Protein AF-A0A930KUZ9-F1 (afdb_monomer_lite)

InterPro domains:
  IPR027417 P-loop containing nucleoside triphosphate hydrolase [G3DSA:3.40.50.300] (178-433)
  IPR027417 P-loop containing nucleoside triphosphate hydrolase [SSF52540] (17-422)
  IPR041685 Endonuclease GajA/Old nuclease/RecF-like, AAA domain [PF13175] (5-412)
  IPR051396 Bacterial Antiviral Defense Nuclease [PTHR43581] (5-428)

Radius of gyration: 36.04 Å; chains: 1; bounding box: 81×82×112 Å

Sequence (713 aa):
MKYFIENMGPIRYAEYSLESFNVVCGMNNTGKTYITYSLFGFLSGWEGIFESILHHPAVEKTPLNLDELMKMENPKIDLNLYYGDLSKPSILQDVLNILCDVYSKNLGAIFAAEESKFANGSLSIQMDEMDVKKIYDSEWSFTVNIPASLDGKNGAAQYLPIFVEKKENDFCVYFKFVDIASAGLSILSNYEEKLIGIFNKGTSYMIVRHILQALFPRPYISSAERTGVVTFREDLAFARQKFVTSIVSKAKNRGDSRNRVLFDSLFKDDESVDPKYDFEYPSAVQANIDFMTKIETVVKKNSYIKQEYENILEYFLKISEGEYKYSGSSVGYFLAKGRSKRFGLDEVSSSVRALADLWFYLRYYAQKGDLLIIDEPELNLHPKNQRFMARLLAMISRAGINILITTHSEYILRELNYLIRLYSVWDKVERDNSLVAEYDESMLVDYQEVNVCVTGRDSVLVPGNKKKTRANTLSKVEIDEYGIKLDSFNDVIDEMNRLEDYIYWGGGMIKLFENLFDSKVVNFLSDPRDGFVLGEPKREDHSGYTLRIIGIPKGAYLVDVDNNFDVTSIFGSCHSQAKRPDYIIVDPSKSVVCVIELKGGSRKRRDIVSQLKGGEAFLKYCDAVIKIFSSNGNEKSCPCPCKWCQYSSTENSEYKVRYVYITGLSNDAPKPSKEKYRAAGSPKRKISPPAVNSKVENTPDRFAKFGLEHMFF

Foldseek 3Di:
DWKWKDLQQQAHIAIDDFFLEEEEEADPRLCLCSVQLLLQLLLQQLVLLLVVCLPPVLLLDFPDQVLVQVVDPWRKDFLCQACPDLVDDGSLQVSQASSFVVSLQCVCVQALHDSVSSVVITMGDGDDPVLVLLLQQDWDKDWDWAFQDPDPPDDDTDTFIWIWIDDGRGRMITIDTPCPPVCPSVRVVPDDPVVSSVSSSVVSSVVSVRSVPSRRFAEDELEPCQLVLLVCLVVLLVVVVVVQVVVVVVVVPDDDDDPQVSVQSRNDPDPDGRPPDDDSHRPRVSRSSVLSNCLVVQQPAWEVCVVPPVVLLVLLCVLLQWDWDDDPRAIWTAHPPDDNDTDGSNRDASSNSSCRSVSSCSTGNDYARHEYEYEANCVRGDLVSLLSVLLSSLLVSLSRYRYYYYHNDPSSQVSLQVLLLCQLCVVVDDCPDPVCVPDDPSSHDHQVSYWYWYFDFDFADRPPDPGTDGRGYIHTFDADNNGTDDPVSVPVVVVVLVVVLCVVVVCPVVVVCCVVFPPVFKDFAQDLAQADWDKDDCDPPAHIFIDGDHNDDHGKIKGQCVVGPQCCVPPVDDDLLRQAARMWIDDSSQLAIEGEHEDQADDDLVNQLSRLNNVVVVVVVSVVVLVVQLVVLDDDPDPDPDPSNVPDPDDPSDGQYAYEYEYNRGPPDDDDPDDDDDQLDDDPDPDDDDPDDDDPRHHSSRHHYHYPVNDDD

Organism: NCBI:txid43675

pLDDT: mean 76.23, std 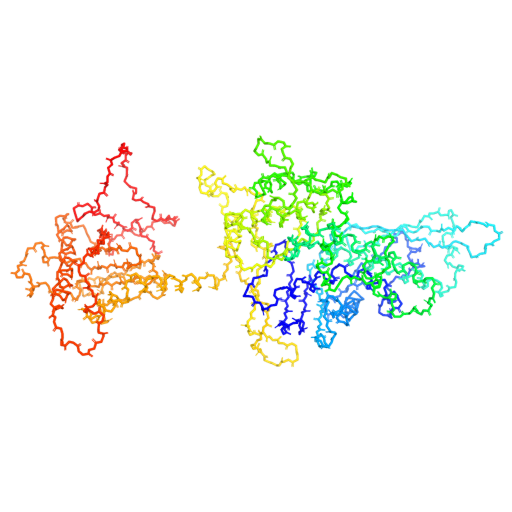19.76, range [25.48, 98.62]

Structure (mmCIF, N/CA/C/O backbone):
data_AF-A0A930KUZ9-F1
#
_entry.id   AF-A0A930KUZ9-F1
#
loop_
_atom_site.group_PDB
_atom_site.id
_atom_site.type_symbol
_atom_site.label_atom_id
_atom_site.label_alt_id
_atom_site.label_comp_id
_atom_site.label_asym_id
_atom_site.label_entity_id
_atom_site.label_seq_id
_atom_site.pdbx_PDB_ins_code
_atom_site.Cartn_x
_atom_site.Cartn_y
_atom_site.Cartn_z
_atom_site.occupancy
_atom_site.B_iso_or_equiv
_atom_site.auth_seq_id
_atom_site.auth_comp_id
_atom_site.auth_asym_id
_atom_site.auth_atom_id
_atom_site.pdbx_PDB_model_num
ATOM 1 N N . MET A 1 1 ? 0.296 -8.131 -10.896 1.00 90.06 1 MET A N 1
ATOM 2 C CA . MET A 1 1 ? 1.759 -8.280 -10.777 1.00 90.06 1 MET A CA 1
ATOM 3 C C . MET A 1 1 ? 2.075 -9.083 -9.547 1.00 90.06 1 MET A C 1
ATOM 5 O O . MET A 1 1 ? 1.521 -8.825 -8.476 1.00 90.06 1 MET A O 1
ATOM 9 N N . LYS A 1 2 ? 3.031 -9.996 -9.693 1.00 93.00 2 LYS A N 1
ATOM 10 C CA . LYS A 1 2 ? 3.639 -10.736 -8.593 1.00 93.00 2 LYS A CA 1
ATOM 11 C C . LYS A 1 2 ? 5.025 -10.189 -8.296 1.00 93.00 2 LYS A C 1
ATOM 13 O O . LYS A 1 2 ? 5.860 -10.093 -9.192 1.00 93.00 2 LYS A O 1
ATOM 18 N N . TYR A 1 3 ? 5.256 -9.860 -7.035 1.00 95.12 3 TYR A N 1
ATOM 19 C CA . TYR A 1 3 ? 6.535 -9.418 -6.502 1.00 95.12 3 TYR A CA 1
ATOM 20 C C . TYR A 1 3 ? 7.201 -10.582 -5.780 1.00 95.12 3 TYR A C 1
ATOM 22 O O . TYR A 1 3 ? 6.574 -11.266 -4.966 1.00 95.12 3 TYR A O 1
ATOM 30 N N . PHE A 1 4 ? 8.485 -10.773 -6.052 1.00 95.50 4 PHE A N 1
ATOM 31 C CA . PHE A 1 4 ? 9.313 -11.771 -5.399 1.00 95.50 4 PHE A CA 1
ATOM 32 C C . PHE A 1 4 ? 10.494 -11.085 -4.738 1.00 95.50 4 PHE A C 1
ATOM 34 O O . PHE A 1 4 ? 11.211 -10.311 -5.370 1.00 95.50 4 PHE A O 1
ATOM 41 N N . ILE A 1 5 ? 10.700 -11.386 -3.464 1.00 94.88 5 ILE A N 1
ATOM 42 C CA . ILE A 1 5 ? 11.810 -10.856 -2.681 1.00 94.88 5 ILE A CA 1
ATOM 43 C C . ILE A 1 5 ? 12.655 -12.022 -2.190 1.00 94.88 5 ILE A C 1
ATOM 45 O O . ILE A 1 5 ? 12.121 -12.956 -1.596 1.00 94.88 5 ILE A O 1
ATOM 49 N N . GLU A 1 6 ? 13.969 -11.942 -2.373 1.00 94.69 6 GLU A N 1
ATOM 50 C CA . GLU A 1 6 ? 14.945 -12.901 -1.852 1.00 94.69 6 GLU A CA 1
ATOM 51 C C . GLU A 1 6 ? 15.979 -12.207 -0.965 1.00 94.69 6 GLU A C 1
ATOM 53 O O . GLU A 1 6 ? 16.475 -11.135 -1.302 1.00 94.69 6 GLU A O 1
ATOM 58 N N . ASN A 1 7 ? 16.330 -12.844 0.158 1.00 92.88 7 ASN A N 1
ATOM 59 C CA . ASN A 1 7 ? 17.391 -12.422 1.090 1.00 92.88 7 ASN A CA 1
ATOM 60 C C . ASN A 1 7 ? 17.365 -10.930 1.467 1.00 92.88 7 ASN A C 1
ATOM 62 O O . ASN A 1 7 ? 18.402 -10.265 1.488 1.00 92.88 7 ASN A O 1
ATOM 66 N N . MET A 1 8 ? 16.184 -10.404 1.776 1.00 90.69 8 MET A N 1
ATOM 67 C CA . MET A 1 8 ? 15.996 -8.997 2.100 1.00 90.69 8 MET A CA 1
ATOM 68 C C . MET A 1 8 ? 15.808 -8.824 3.603 1.00 90.69 8 MET A C 1
ATOM 70 O O . MET A 1 8 ? 14.734 -9.066 4.164 1.00 90.69 8 MET A O 1
ATOM 74 N N . GLY A 1 9 ? 16.901 -8.462 4.276 1.00 88.62 9 GLY A N 1
ATOM 75 C CA . GLY A 1 9 ? 16.948 -8.424 5.733 1.00 88.62 9 GLY A CA 1
ATOM 76 C C . GLY A 1 9 ? 16.601 -9.796 6.332 1.00 88.62 9 GLY A C 1
ATOM 77 O O . GLY A 1 9 ? 17.247 -10.789 5.993 1.00 88.62 9 GLY A O 1
ATOM 78 N N . PRO A 1 10 ? 15.597 -9.895 7.224 1.00 90.81 10 PRO A N 1
ATOM 79 C CA . PRO A 1 10 ? 15.203 -11.165 7.820 1.00 90.81 10 PRO A CA 1
ATOM 80 C C . PRO A 1 10 ? 14.372 -12.048 6.880 1.00 90.81 10 PRO A C 1
ATOM 82 O O . PRO A 1 10 ? 14.164 -13.206 7.229 1.00 90.81 10 PRO A O 1
ATOM 85 N N . ILE A 1 11 ? 13.880 -11.547 5.739 1.00 93.56 11 ILE A N 1
ATOM 86 C CA . ILE A 1 11 ? 13.070 -12.323 4.790 1.00 93.56 11 ILE A CA 1
ATOM 87 C C . ILE A 1 11 ? 13.990 -13.151 3.896 1.00 93.56 11 ILE A C 1
ATOM 89 O O . ILE A 1 11 ? 14.807 -12.614 3.150 1.00 93.56 11 ILE A O 1
ATOM 93 N N . ARG A 1 12 ? 13.844 -14.479 3.944 1.00 93.81 12 ARG A N 1
ATOM 94 C CA . ARG A 1 12 ? 14.609 -15.382 3.074 1.00 93.81 12 ARG A CA 1
ATOM 95 C C . ARG A 1 12 ? 14.043 -15.399 1.660 1.00 93.81 12 ARG A C 1
ATOM 97 O O . ARG A 1 12 ? 14.809 -15.332 0.707 1.00 93.81 12 ARG A O 1
ATOM 104 N N . TYR A 1 13 ? 12.728 -15.533 1.554 1.00 94.62 13 TYR A N 1
ATOM 105 C CA . TYR A 1 13 ? 11.989 -15.511 0.300 1.00 94.62 13 TYR A CA 1
ATOM 106 C C . TYR A 1 13 ? 10.543 -15.107 0.577 1.00 94.62 13 TYR A C 1
ATOM 108 O O . TYR A 1 13 ? 10.000 -15.524 1.601 1.00 94.62 13 TYR A O 1
ATOM 116 N N . ALA A 1 14 ? 9.921 -14.332 -0.301 1.00 94.31 14 ALA A N 1
ATOM 117 C CA . ALA A 1 14 ? 8.503 -13.993 -0.247 1.00 94.31 14 ALA A CA 1
ATOM 118 C C . ALA A 1 14 ? 7.954 -13.811 -1.666 1.00 94.31 14 ALA A C 1
ATOM 120 O O . ALA A 1 14 ? 8.616 -13.192 -2.494 1.00 94.31 14 ALA A O 1
ATOM 121 N N . GLU A 1 15 ? 6.744 -14.314 -1.911 1.00 93.56 15 GLU A N 1
ATOM 122 C CA . GLU A 1 15 ? 5.933 -14.033 -3.102 1.00 93.56 15 GLU A CA 1
ATOM 123 C C . GLU A 1 15 ? 4.665 -13.316 -2.640 1.00 93.56 15 GLU A C 1
ATOM 125 O O . GLU A 1 15 ? 3.993 -13.790 -1.720 1.00 93.56 15 GLU A O 1
ATOM 130 N N . TYR A 1 16 ? 4.329 -12.184 -3.256 1.00 91.69 16 TYR A N 1
ATOM 131 C CA . TYR A 1 16 ? 3.091 -11.472 -2.951 1.00 91.69 16 TYR A CA 1
ATOM 132 C C . TYR A 1 16 ? 2.597 -10.614 -4.118 1.00 91.69 16 TYR A C 1
ATOM 134 O O . TYR A 1 16 ? 3.354 -10.228 -5.004 1.00 91.69 16 TYR A O 1
ATOM 142 N N . SER A 1 17 ? 1.303 -10.310 -4.099 1.00 91.94 17 SER A N 1
ATOM 143 C CA . SER A 1 17 ? 0.628 -9.362 -4.987 1.00 91.94 17 SER A CA 1
ATOM 144 C C . SER A 1 17 ? -0.043 -8.268 -4.154 1.00 91.94 17 SER A C 1
ATOM 146 O O . SER A 1 17 ? -0.168 -8.396 -2.931 1.00 91.94 17 SER A O 1
ATOM 148 N N . LEU A 1 18 ? -0.456 -7.188 -4.814 1.00 92.44 18 LEU A N 1
ATOM 149 C CA . LEU A 1 18 ? -1.217 -6.109 -4.190 1.00 92.44 18 LEU A CA 1
ATOM 150 C C . LEU A 1 18 ? -2.665 -6.139 -4.679 1.00 92.44 18 LEU A C 1
ATOM 152 O O . LEU A 1 18 ? -2.894 -6.160 -5.886 1.00 92.44 18 LEU A O 1
ATOM 156 N N . GLU A 1 19 ? -3.598 -6.077 -3.736 1.00 94.06 19 GLU A N 1
ATOM 157 C CA . GLU A 1 19 ? -5.018 -5.778 -3.953 1.00 94.06 19 GLU A CA 1
ATOM 158 C C . GLU A 1 19 ? -5.302 -4.303 -3.597 1.00 94.06 19 GLU A C 1
ATOM 160 O O . GLU A 1 19 ? -4.370 -3.522 -3.379 1.00 94.06 19 GLU A O 1
ATOM 165 N N . SER A 1 20 ? -6.567 -3.887 -3.511 1.00 95.38 20 SER A N 1
ATOM 166 C CA . SER A 1 20 ? -6.917 -2.508 -3.134 1.00 95.38 20 SER A CA 1
ATOM 167 C C . SER A 1 20 ? -6.642 -2.191 -1.662 1.00 95.38 20 SER A C 1
ATOM 169 O O . SER A 1 20 ? -6.325 -1.045 -1.334 1.00 95.38 20 SER A O 1
ATOM 171 N N . PHE A 1 21 ? -6.705 -3.183 -0.768 1.00 97.94 21 PHE A N 1
ATOM 172 C CA . PHE A 1 21 ? -6.350 -3.030 0.643 1.00 97.94 21 PHE A CA 1
ATOM 173 C C . PHE A 1 21 ? -5.399 -4.141 1.097 1.00 97.94 21 PHE A C 1
ATOM 175 O O . PHE A 1 21 ? -5.794 -5.286 1.289 1.00 97.94 21 PHE A O 1
ATOM 182 N N . ASN A 1 22 ? -4.140 -3.795 1.352 1.00 97.81 22 ASN A N 1
ATOM 183 C CA . ASN A 1 22 ? -3.093 -4.738 1.735 1.00 97.81 22 ASN A CA 1
ATOM 184 C C . ASN A 1 22 ? -2.641 -4.517 3.176 1.00 97.81 22 ASN A C 1
ATOM 186 O O . ASN A 1 22 ? -2.353 -3.391 3.590 1.00 97.81 22 ASN A O 1
ATOM 190 N N . VAL A 1 23 ? -2.510 -5.605 3.929 1.00 96.94 23 VAL A N 1
ATOM 191 C CA . VAL A 1 23 ? -2.030 -5.595 5.309 1.00 96.94 23 VAL A CA 1
ATOM 192 C C . VAL A 1 23 ? -0.893 -6.587 5.474 1.00 96.94 23 VAL A C 1
ATOM 194 O O . VAL A 1 23 ? -1.058 -7.779 5.234 1.00 96.94 23 VAL A O 1
ATOM 197 N N . VAL A 1 24 ? 0.251 -6.104 5.948 1.00 95.44 24 VAL A N 1
ATOM 198 C CA . VAL A 1 24 ? 1.386 -6.929 6.362 1.00 95.44 24 VAL A CA 1
ATOM 199 C C . VAL A 1 24 ? 1.477 -6.888 7.885 1.00 95.44 24 VAL A C 1
ATOM 201 O O . VAL A 1 24 ? 1.909 -5.897 8.473 1.00 95.44 24 VAL A O 1
ATOM 204 N N . CYS A 1 25 ? 1.065 -7.961 8.550 1.00 91.69 25 CYS A N 1
ATOM 205 C CA . CYS A 1 25 ? 1.123 -8.076 10.003 1.00 91.69 25 CYS A CA 1
ATOM 206 C C . CYS A 1 25 ? 2.159 -9.105 10.463 1.00 91.69 25 CYS A C 1
ATOM 208 O O . CYS A 1 25 ? 2.769 -9.805 9.663 1.00 91.69 25 CYS A O 1
ATOM 210 N N . GLY A 1 26 ? 2.428 -9.157 11.765 1.00 83.75 26 GLY A N 1
ATOM 211 C CA . GLY A 1 26 ? 3.391 -10.092 12.348 1.00 83.75 26 GLY A CA 1
ATOM 212 C C . GLY A 1 26 ? 4.232 -9.461 13.449 1.00 83.75 26 GLY A C 1
ATOM 213 O O . GLY A 1 26 ? 4.170 -8.255 13.700 1.00 83.75 26 GLY A O 1
ATOM 214 N N . MET A 1 27 ? 5.049 -10.279 14.112 1.00 80.88 27 MET A N 1
ATOM 215 C CA . MET A 1 27 ? 5.882 -9.832 15.233 1.00 80.88 27 MET A CA 1
ATOM 216 C C . MET A 1 27 ? 6.939 -8.806 14.801 1.00 80.88 27 MET A C 1
ATOM 218 O O . MET A 1 27 ? 7.262 -8.650 13.617 1.00 80.88 27 MET A O 1
ATOM 222 N N . ASN A 1 28 ? 7.516 -8.100 15.768 1.00 82.00 28 ASN A N 1
ATOM 223 C CA . ASN A 1 28 ? 8.636 -7.198 15.511 1.00 82.00 28 ASN A CA 1
ATOM 224 C C . ASN A 1 28 ? 9.851 -7.969 14.984 1.00 82.00 28 ASN A C 1
ATOM 226 O O . ASN A 1 28 ? 10.043 -9.143 15.300 1.00 82.00 28 ASN A O 1
ATOM 230 N N . ASN A 1 29 ? 10.666 -7.299 14.166 1.00 83.88 29 ASN A N 1
ATOM 231 C CA . ASN A 1 29 ? 11.898 -7.856 13.597 1.00 83.88 29 ASN A CA 1
ATOM 232 C C . ASN A 1 29 ? 11.708 -9.079 12.663 1.00 83.88 29 ASN A C 1
ATOM 234 O O . ASN A 1 29 ? 12.628 -9.867 12.459 1.00 83.88 29 ASN A O 1
ATOM 238 N N . THR A 1 30 ? 10.517 -9.250 12.078 1.00 88.19 30 THR A N 1
ATOM 239 C CA . THR A 1 30 ? 10.216 -10.351 11.139 1.00 88.19 30 THR A CA 1
ATOM 240 C C . THR A 1 30 ? 10.301 -9.957 9.663 1.00 88.19 30 THR A C 1
ATOM 242 O O . THR A 1 30 ? 10.272 -10.841 8.815 1.00 88.19 30 THR A O 1
ATOM 245 N N . GLY A 1 31 ? 10.454 -8.663 9.346 1.00 89.38 31 GLY A N 1
ATOM 246 C CA . GLY A 1 31 ? 10.675 -8.181 7.974 1.00 89.38 31 GLY A CA 1
ATOM 247 C C . GLY A 1 31 ? 9.600 -7.274 7.380 1.00 89.38 31 GLY A C 1
ATOM 248 O O . GLY A 1 31 ? 9.732 -6.914 6.217 1.00 89.38 31 GLY A O 1
ATOM 249 N N . LYS A 1 32 ? 8.582 -6.860 8.151 1.00 91.06 32 LYS A N 1
ATOM 250 C CA . LYS A 1 32 ? 7.498 -5.970 7.683 1.00 91.06 32 LYS A CA 1
ATOM 251 C C . LYS A 1 32 ? 8.014 -4.718 6.955 1.00 91.06 32 LYS A C 1
ATOM 253 O O . LYS A 1 32 ? 7.679 -4.512 5.796 1.00 91.06 32 LYS A O 1
ATOM 258 N N . THR A 1 33 ? 8.909 -3.961 7.595 1.00 90.75 33 THR A N 1
ATOM 259 C CA . THR A 1 33 ? 9.525 -2.753 7.017 1.00 90.75 33 THR A CA 1
ATOM 260 C C . THR A 1 33 ? 10.367 -3.058 5.775 1.00 90.75 33 THR A C 1
ATOM 262 O O . THR A 1 33 ? 10.400 -2.262 4.847 1.00 90.75 33 THR A O 1
ATOM 265 N N . TYR A 1 34 ? 11.019 -4.226 5.700 1.00 92.75 34 TYR A N 1
ATOM 266 C CA . TYR A 1 34 ? 11.774 -4.615 4.502 1.00 92.75 34 TYR A CA 1
ATOM 267 C C . TYR A 1 34 ? 10.847 -4.857 3.308 1.00 92.75 34 TYR A C 1
ATOM 269 O O . TYR A 1 34 ? 11.172 -4.423 2.207 1.00 92.75 34 TYR A O 1
ATOM 277 N N . ILE A 1 35 ? 9.685 -5.487 3.516 1.00 92.69 35 ILE A N 1
ATOM 278 C CA . ILE A 1 35 ? 8.667 -5.664 2.467 1.00 92.69 35 ILE A CA 1
ATOM 279 C C . ILE A 1 35 ? 8.160 -4.304 1.967 1.00 92.69 35 ILE A C 1
ATOM 281 O O . ILE A 1 35 ? 8.119 -4.064 0.763 1.00 92.69 35 ILE A O 1
ATOM 285 N N . THR A 1 36 ? 7.798 -3.391 2.870 1.00 93.19 36 THR A N 1
ATOM 286 C CA . THR A 1 36 ? 7.214 -2.105 2.462 1.00 93.19 36 THR A CA 1
ATOM 287 C C . THR A 1 36 ? 8.230 -1.145 1.870 1.00 93.19 36 THR A C 1
ATOM 289 O O . THR A 1 36 ? 7.953 -0.554 0.830 1.00 93.19 36 THR A O 1
ATOM 292 N N . TYR A 1 37 ? 9.415 -1.004 2.469 1.00 92.69 37 TYR A N 1
ATOM 293 C CA . TYR A 1 37 ? 10.428 -0.061 1.983 1.00 92.69 37 TYR A CA 1
ATOM 294 C C . TYR A 1 37 ? 11.051 -0.528 0.668 1.00 92.69 37 TYR A C 1
ATOM 296 O O . TYR A 1 37 ? 11.387 0.307 -0.167 1.00 92.69 37 TYR A O 1
ATOM 304 N N . SER A 1 38 ? 11.165 -1.840 0.441 1.00 93.56 38 SER A N 1
ATOM 305 C CA . SER A 1 38 ? 11.653 -2.355 -0.842 1.00 93.56 38 SER A CA 1
ATOM 306 C C . SER A 1 38 ? 10.663 -2.141 -1.978 1.00 93.56 38 SER A C 1
ATOM 308 O O . SER A 1 38 ? 11.073 -1.741 -3.065 1.00 93.56 38 SER A O 1
ATOM 310 N N . LEU A 1 39 ? 9.370 -2.356 -1.736 1.00 95.25 39 LEU A N 1
ATOM 311 C CA . LEU A 1 39 ? 8.344 -2.057 -2.726 1.00 95.25 39 LEU A CA 1
ATOM 312 C C . LEU A 1 39 ? 8.256 -0.549 -2.980 1.00 95.25 39 LEU A C 1
ATOM 314 O O . LEU A 1 39 ? 8.237 -0.131 -4.135 1.00 95.25 39 LEU A O 1
ATOM 318 N N . PHE A 1 40 ? 8.243 0.257 -1.912 1.00 95.12 40 PHE A N 1
ATOM 319 C CA . PHE A 1 40 ? 8.247 1.713 -2.010 1.00 95.12 40 PHE A CA 1
ATOM 320 C C . PHE A 1 40 ? 9.430 2.200 -2.848 1.00 95.12 40 PHE A C 1
ATOM 322 O O . PHE A 1 40 ? 9.212 2.884 -3.839 1.00 95.12 40 PHE A O 1
ATOM 329 N N . GLY A 1 41 ? 10.654 1.796 -2.491 1.00 91.12 41 GLY A N 1
ATOM 330 C CA . GLY A 1 41 ? 11.877 2.236 -3.160 1.00 91.12 41 GLY A CA 1
ATOM 331 C C . GLY A 1 41 ? 11.889 1.902 -4.650 1.00 91.12 41 GLY A C 1
ATOM 332 O O . GLY A 1 41 ? 12.295 2.735 -5.461 1.00 91.12 41 GLY A O 1
ATOM 333 N N . PHE A 1 42 ? 11.386 0.722 -5.027 1.00 94.88 42 PHE A N 1
ATOM 334 C CA . PHE A 1 42 ? 11.249 0.342 -6.430 1.00 94.88 42 PHE A CA 1
ATOM 335 C C . PHE A 1 42 ? 10.224 1.230 -7.142 1.00 94.88 42 PHE A C 1
ATOM 337 O O . PHE A 1 42 ? 10.549 1.861 -8.145 1.00 94.88 42 PHE A O 1
ATOM 344 N N . LEU A 1 43 ? 9.005 1.334 -6.603 1.00 95.31 43 LEU A N 1
ATOM 345 C CA . LEU A 1 43 ? 7.924 2.109 -7.218 1.00 95.31 43 LEU A CA 1
ATOM 346 C C . LEU A 1 43 ? 8.226 3.614 -7.275 1.00 95.31 43 LEU A C 1
ATOM 348 O O . LEU A 1 43 ? 7.764 4.290 -8.186 1.00 95.31 43 LEU A O 1
ATOM 352 N N . SER A 1 44 ? 9.000 4.151 -6.331 1.00 89.50 44 SER A N 1
ATOM 353 C CA . SER A 1 44 ? 9.397 5.561 -6.339 1.00 89.50 44 SER A CA 1
ATOM 354 C C . SER A 1 44 ? 10.562 5.852 -7.285 1.00 89.50 44 SER A C 1
ATOM 356 O O . SER A 1 44 ? 10.735 7.000 -7.673 1.00 89.50 44 SER A O 1
ATOM 358 N N . GLY A 1 45 ? 11.379 4.843 -7.613 1.00 85.06 45 GLY A N 1
ATOM 359 C CA . GLY A 1 45 ? 12.639 5.024 -8.343 1.00 85.06 45 GLY A CA 1
ATOM 360 C C . GLY A 1 45 ? 12.674 4.436 -9.755 1.00 85.06 45 GLY A C 1
ATOM 361 O O . GLY A 1 45 ? 13.625 4.698 -10.493 1.00 85.06 45 GLY A O 1
ATOM 362 N N . TRP A 1 46 ? 11.680 3.632 -10.153 1.00 92.44 46 TRP A N 1
ATOM 363 C CA . TRP A 1 46 ? 11.736 2.877 -11.410 1.00 92.44 46 TRP A CA 1
ATOM 364 C C . TRP A 1 46 ? 11.867 3.772 -12.647 1.00 92.44 46 TRP A C 1
ATOM 366 O O . TRP A 1 46 ? 12.556 3.367 -13.579 1.00 92.44 46 TRP A O 1
ATOM 376 N N . GLU A 1 47 ? 11.266 4.970 -12.668 1.00 89.25 47 GLU A N 1
ATOM 377 C CA . GLU A 1 47 ? 11.348 5.875 -13.825 1.00 89.25 47 GLU A CA 1
ATOM 378 C C . GLU A 1 47 ? 12.786 6.327 -14.075 1.00 89.25 47 GLU A C 1
ATOM 380 O O . GLU A 1 47 ? 13.282 6.229 -15.196 1.00 89.25 47 GLU A O 1
ATOM 385 N N . GLY A 1 48 ? 13.506 6.718 -13.023 1.00 84.62 48 GLY A N 1
ATOM 386 C CA . GLY A 1 48 ? 14.909 7.087 -13.166 1.00 84.62 48 GLY A CA 1
ATOM 387 C C . GLY A 1 48 ? 15.797 5.897 -13.543 1.00 84.62 48 GLY A C 1
ATOM 388 O O . GLY A 1 48 ? 16.745 6.056 -14.317 1.00 84.62 48 GLY A O 1
ATOM 389 N N . ILE A 1 49 ? 15.476 4.679 -13.071 1.00 86.81 49 ILE A N 1
ATOM 390 C CA . ILE A 1 49 ? 16.167 3.464 -13.540 1.00 86.81 49 ILE A CA 1
ATOM 391 C C . ILE A 1 49 ? 15.886 3.278 -15.034 1.00 86.81 49 ILE A C 1
ATOM 393 O O . ILE A 1 49 ? 16.811 3.023 -15.806 1.00 86.81 49 ILE A O 1
ATOM 397 N N . PHE A 1 50 ? 14.630 3.437 -15.447 1.00 90.38 50 PHE A N 1
ATOM 398 C CA . PHE A 1 50 ? 14.173 3.267 -16.820 1.00 90.38 50 PHE A CA 1
ATOM 399 C C . PHE A 1 50 ? 14.848 4.256 -17.782 1.00 90.38 50 PHE A C 1
ATOM 401 O O . PHE A 1 50 ? 15.227 3.884 -18.892 1.00 90.38 50 PHE A O 1
ATOM 408 N N . GLU A 1 51 ? 15.075 5.498 -17.357 1.00 87.88 51 GLU A N 1
ATOM 409 C CA . GLU A 1 51 ? 15.853 6.496 -18.104 1.00 87.88 51 GLU A CA 1
ATOM 410 C C . GLU A 1 51 ? 17.329 6.106 -18.237 1.00 87.88 51 GLU A C 1
ATOM 412 O O . GLU A 1 51 ? 17.922 6.252 -19.309 1.00 87.88 51 GLU A O 1
ATOM 417 N N . SER A 1 52 ? 17.911 5.506 -17.197 1.00 83.00 52 SER A N 1
ATOM 418 C CA . SER A 1 52 ? 19.309 5.066 -17.219 1.00 83.00 52 SER A CA 1
ATOM 419 C C . SER A 1 52 ? 19.587 3.886 -18.168 1.00 83.00 52 SER A C 1
ATOM 421 O O . SER A 1 52 ? 20.728 3.693 -18.595 1.00 83.00 52 SER A O 1
ATOM 423 N N . ILE A 1 53 ? 18.557 3.110 -18.531 1.00 82.69 53 ILE A N 1
ATOM 424 C CA . ILE A 1 53 ? 18.676 1.904 -19.370 1.00 82.69 53 ILE A CA 1
ATOM 425 C C . ILE A 1 53 ? 18.222 2.110 -20.822 1.00 82.69 53 ILE A C 1
ATOM 427 O O . ILE A 1 53 ? 18.085 1.132 -21.556 1.00 82.69 53 ILE A O 1
ATOM 431 N N . LEU A 1 54 ? 18.039 3.357 -21.271 1.00 79.94 54 LEU A N 1
ATOM 432 C CA . LEU A 1 54 ? 17.573 3.696 -22.626 1.00 79.94 54 LEU A CA 1
ATOM 433 C C . LEU A 1 54 ? 18.352 2.984 -23.755 1.00 79.94 54 LEU A C 1
ATOM 435 O O . LEU A 1 54 ? 17.773 2.618 -24.774 1.00 79.94 54 LEU A O 1
ATOM 439 N N . HIS A 1 55 ? 19.658 2.763 -23.571 1.00 79.69 55 HIS A N 1
ATOM 440 C CA . HIS A 1 55 ? 20.544 2.111 -24.549 1.00 79.69 55 HIS A CA 1
ATOM 441 C C . HIS A 1 55 ? 20.804 0.624 -24.261 1.00 79.69 55 HIS A C 1
ATOM 443 O O . HIS A 1 55 ? 21.729 0.027 -24.814 1.00 79.69 55 HIS A O 1
ATOM 449 N N . HIS A 1 56 ? 20.040 0.007 -23.358 1.00 83.44 56 HIS A N 1
ATOM 450 C CA . HIS A 1 56 ? 20.214 -1.405 -23.045 1.00 83.44 56 HIS A CA 1
ATOM 451 C C . HIS A 1 56 ? 19.678 -2.281 -24.196 1.00 83.44 56 HIS A C 1
ATOM 453 O O . HIS A 1 56 ? 18.550 -2.059 -24.634 1.00 83.44 56 HIS A O 1
ATOM 459 N N . PRO A 1 57 ? 20.395 -3.330 -24.656 1.00 81.44 57 PRO A N 1
ATOM 460 C CA . PRO A 1 57 ? 19.998 -4.121 -25.831 1.00 81.44 57 PRO A CA 1
ATOM 461 C C . PRO A 1 57 ? 18.575 -4.689 -25.786 1.00 81.44 57 PRO A C 1
ATOM 463 O O . PRO A 1 57 ? 17.922 -4.819 -26.816 1.00 81.44 57 PRO A O 1
ATOM 466 N N . ALA A 1 58 ? 18.079 -5.030 -24.596 1.00 72.00 58 ALA A N 1
ATOM 467 C CA . ALA A 1 58 ? 16.709 -5.510 -24.426 1.00 72.00 58 ALA A CA 1
ATOM 468 C C . ALA A 1 58 ? 15.646 -4.407 -24.580 1.00 72.00 58 ALA A C 1
ATOM 470 O O . ALA A 1 58 ? 14.566 -4.689 -25.082 1.00 72.00 58 ALA A O 1
ATOM 471 N N . VAL A 1 59 ? 15.967 -3.167 -24.189 1.00 73.56 59 VAL A N 1
ATOM 472 C CA . VAL A 1 59 ? 15.118 -1.974 -24.368 1.00 73.56 59 VAL A CA 1
ATOM 473 C C . VAL A 1 59 ? 15.155 -1.514 -25.828 1.00 73.56 59 VAL A C 1
ATOM 475 O O . VAL A 1 59 ? 14.173 -1.000 -26.353 1.00 73.56 59 VAL A O 1
ATOM 478 N N . GLU A 1 60 ? 16.274 -1.754 -26.519 1.00 78.69 60 GLU A N 1
ATOM 479 C CA . GLU A 1 60 ? 16.407 -1.472 -27.948 1.00 78.69 60 GLU A CA 1
ATOM 480 C C . GLU A 1 60 ? 15.602 -2.422 -28.848 1.00 78.69 60 GLU A C 1
ATOM 482 O O . GLU A 1 60 ? 15.401 -2.103 -30.025 1.00 78.69 60 GLU A O 1
ATOM 487 N N . LYS A 1 61 ? 15.142 -3.574 -28.332 1.00 83.88 61 LYS A N 1
ATOM 488 C CA . LYS A 1 61 ? 14.204 -4.437 -29.059 1.00 83.88 61 LYS A CA 1
ATOM 489 C C . LYS A 1 61 ? 12.908 -3.660 -29.263 1.00 83.88 61 LYS A C 1
ATOM 491 O O . LYS A 1 61 ? 12.252 -3.259 -28.306 1.00 83.88 61 LYS A O 1
ATOM 496 N N . THR A 1 62 ? 12.525 -3.467 -30.516 1.00 86.25 62 THR A N 1
ATOM 497 C CA . THR A 1 62 ? 11.304 -2.746 -30.866 1.00 86.25 62 THR A CA 1
ATOM 498 C C . THR A 1 62 ? 10.514 -3.533 -31.908 1.00 86.25 62 THR A C 1
ATOM 500 O O . THR A 1 62 ? 11.095 -3.942 -32.914 1.00 86.25 62 THR A O 1
ATOM 503 N N . PRO A 1 63 ? 9.204 -3.758 -31.693 1.00 88.94 63 PRO A N 1
ATOM 504 C CA . PRO A 1 63 ? 8.322 -4.308 -32.715 1.00 88.94 63 PRO A CA 1
ATOM 505 C C . PRO A 1 63 ? 7.838 -3.226 -33.700 1.00 88.94 63 PRO A C 1
ATOM 507 O O . PRO A 1 63 ? 7.025 -3.508 -34.576 1.00 88.94 63 PRO A O 1
ATOM 510 N N . LEU A 1 64 ? 8.282 -1.977 -33.532 1.00 91.19 64 LEU A N 1
ATOM 511 C CA . LEU A 1 64 ? 7.742 -0.806 -34.207 1.00 91.19 64 LEU A CA 1
ATOM 512 C C . LEU A 1 64 ? 8.515 -0.486 -35.492 1.00 91.19 64 LEU A C 1
ATOM 514 O O . LEU A 1 64 ? 9.742 -0.374 -35.479 1.00 91.19 64 LEU A O 1
ATOM 518 N N . ASN A 1 65 ? 7.771 -0.274 -36.580 1.00 89.38 65 ASN A N 1
ATOM 519 C CA . ASN A 1 65 ? 8.285 0.182 -37.869 1.00 89.38 65 ASN A CA 1
ATOM 520 C C . ASN A 1 65 ? 7.468 1.390 -38.365 1.00 89.38 65 ASN A C 1
ATOM 522 O O . ASN A 1 65 ? 6.380 1.234 -38.922 1.00 89.38 65 ASN A O 1
ATOM 526 N N . LEU A 1 66 ? 7.981 2.604 -38.138 1.00 85.81 66 LEU A N 1
ATOM 527 C CA . LEU A 1 66 ? 7.312 3.853 -38.520 1.00 85.81 66 LEU A CA 1
ATOM 528 C C . LEU A 1 66 ? 7.085 3.968 -40.035 1.00 85.81 66 LEU A C 1
ATOM 530 O O . LEU A 1 66 ? 6.030 4.451 -40.442 1.00 85.81 66 LEU A O 1
ATOM 534 N N . ASP A 1 67 ? 8.012 3.482 -40.864 1.00 81.56 67 ASP A N 1
ATOM 535 C CA . ASP A 1 67 ? 7.885 3.549 -42.327 1.00 81.56 67 ASP A CA 1
ATOM 536 C C . ASP A 1 67 ? 6.720 2.704 -42.846 1.00 81.56 67 ASP A C 1
ATOM 538 O O . ASP A 1 67 ? 6.060 3.067 -43.824 1.00 81.56 67 ASP A O 1
ATOM 542 N N . GLU A 1 68 ? 6.475 1.554 -42.215 1.00 84.88 68 GLU A N 1
ATOM 543 C CA . GLU A 1 68 ? 5.316 0.714 -42.514 1.00 84.88 68 GLU A CA 1
ATOM 544 C C . GLU A 1 68 ? 4.030 1.345 -41.987 1.00 84.88 68 GLU A C 1
ATOM 546 O O . GLU A 1 68 ? 3.051 1.418 -42.727 1.00 84.88 68 GLU A O 1
ATOM 551 N N . LEU A 1 69 ? 4.041 1.866 -40.755 1.00 87.06 69 LEU A N 1
ATOM 552 C CA . LEU A 1 69 ? 2.879 2.522 -40.150 1.00 87.06 69 LEU A CA 1
ATOM 553 C C . LEU A 1 69 ? 2.389 3.712 -40.980 1.00 87.06 69 LEU A C 1
ATOM 555 O O . LEU A 1 69 ? 1.188 3.853 -41.180 1.00 87.06 69 LEU A O 1
ATOM 559 N N . MET A 1 70 ? 3.292 4.527 -41.529 1.00 79.62 70 MET A N 1
ATOM 560 C CA . MET A 1 70 ? 2.925 5.669 -42.378 1.00 79.62 70 MET A CA 1
ATOM 561 C C . MET A 1 70 ? 2.248 5.281 -43.696 1.00 79.62 70 MET A C 1
ATOM 563 O O . MET A 1 70 ? 1.580 6.114 -44.304 1.00 79.62 70 MET A O 1
ATOM 567 N N . LYS A 1 71 ? 2.427 4.039 -44.160 1.00 82.31 71 LYS A N 1
ATOM 568 C CA . LYS A 1 71 ? 1.795 3.522 -45.383 1.00 82.31 71 LYS A CA 1
ATOM 569 C C . LYS A 1 71 ? 0.415 2.917 -45.116 1.00 82.31 71 LYS A C 1
ATOM 571 O O . LYS A 1 71 ? -0.293 2.598 -46.070 1.00 82.31 71 LYS A O 1
ATOM 576 N N . MET A 1 72 ? 0.041 2.723 -43.851 1.00 84.88 72 MET A N 1
ATOM 577 C CA . MET A 1 72 ? -1.250 2.154 -43.472 1.00 84.88 72 MET A CA 1
ATOM 578 C C . MET A 1 72 ? -2.357 3.210 -43.539 1.00 84.88 72 MET A C 1
ATOM 580 O O . MET A 1 72 ? -2.156 4.360 -43.165 1.00 84.88 72 MET A O 1
ATOM 584 N N . GLU A 1 73 ? -3.558 2.800 -43.950 1.00 82.94 73 GLU A N 1
ATOM 585 C CA . GLU A 1 73 ? -4.743 3.673 -43.940 1.00 82.94 73 GLU A CA 1
ATOM 586 C C . GLU A 1 73 ? -5.187 4.028 -42.508 1.00 82.94 73 GLU A C 1
ATOM 588 O O . GLU A 1 73 ? -5.623 5.143 -42.241 1.00 82.94 73 GLU A O 1
ATOM 593 N N . ASN A 1 74 ? -5.025 3.091 -41.566 1.00 87.62 74 ASN A N 1
ATOM 594 C CA . ASN A 1 74 ? -5.281 3.289 -40.139 1.00 87.62 74 ASN A CA 1
ATOM 595 C C . ASN A 1 74 ? -4.054 2.837 -39.326 1.00 87.62 74 ASN A C 1
ATOM 597 O O . ASN A 1 74 ? -4.000 1.675 -38.909 1.00 87.62 74 ASN A O 1
ATOM 601 N N . PRO A 1 75 ? -3.047 3.711 -39.149 1.00 91.88 75 PRO A N 1
ATOM 602 C CA . PRO A 1 75 ? -1.791 3.349 -38.507 1.00 91.88 75 PRO A CA 1
ATOM 603 C C . PRO A 1 75 ? -1.987 2.977 -37.038 1.00 91.88 75 PRO A C 1
ATOM 605 O O . PRO A 1 75 ? -2.344 3.812 -36.202 1.00 91.88 75 PRO A O 1
ATOM 608 N N . LYS A 1 76 ? -1.734 1.711 -36.711 1.00 94.62 76 LYS A N 1
ATOM 609 C CA . LYS A 1 76 ? -1.826 1.202 -35.344 1.00 94.62 76 LYS A CA 1
ATOM 610 C C . LYS A 1 76 ? -0.919 0.001 -35.118 1.00 94.62 76 LYS A C 1
ATOM 612 O O . LYS A 1 76 ? -0.610 -0.726 -36.060 1.00 94.62 76 LYS A O 1
ATOM 617 N N . ILE A 1 77 ? -0.560 -0.235 -33.862 1.00 95.50 77 ILE A N 1
ATOM 618 C CA . ILE A 1 77 ? 0.105 -1.467 -33.421 1.00 95.50 77 ILE A CA 1
ATOM 619 C C . ILE A 1 77 ? -0.680 -2.113 -32.286 1.00 95.50 77 ILE A C 1
ATOM 621 O O . ILE A 1 77 ? -1.352 -1.421 -31.524 1.00 95.50 77 ILE A O 1
ATOM 625 N N . ASP A 1 78 ? -0.566 -3.431 -32.164 1.00 95.00 78 ASP A N 1
ATOM 626 C CA . ASP A 1 78 ? -1.121 -4.187 -31.043 1.00 95.00 78 ASP A CA 1
ATOM 627 C C . ASP A 1 78 ? -0.089 -4.273 -29.904 1.00 95.00 78 ASP A C 1
ATOM 629 O O . ASP A 1 78 ? 1.057 -4.679 -30.120 1.00 95.00 78 ASP A O 1
ATOM 633 N N . LEU A 1 79 ? -0.489 -3.910 -28.682 1.00 94.62 79 LEU A N 1
ATOM 634 C CA . LEU A 1 79 ? 0.347 -4.024 -27.487 1.00 94.62 79 LEU A CA 1
ATOM 635 C C . LEU A 1 79 ? 0.735 -5.469 -27.148 1.00 94.62 79 LEU A C 1
ATOM 637 O O . LEU A 1 79 ? 1.755 -5.662 -26.483 1.00 94.62 79 LEU A O 1
ATOM 641 N N . ASN A 1 80 ? 0.016 -6.478 -27.654 1.00 92.25 80 ASN A N 1
ATOM 642 C CA . ASN A 1 80 ? 0.413 -7.888 -27.567 1.00 92.25 80 ASN A CA 1
ATOM 643 C C . ASN A 1 80 ? 1.845 -8.130 -28.075 1.00 92.25 80 ASN A C 1
ATOM 645 O O . ASN A 1 80 ? 2.515 -9.052 -27.615 1.00 92.25 80 ASN A O 1
ATOM 649 N N . LEU A 1 81 ? 2.355 -7.290 -28.983 1.00 92.81 81 LEU A N 1
ATOM 650 C CA . LEU A 1 81 ? 3.734 -7.368 -29.476 1.00 92.81 81 LEU A CA 1
ATOM 651 C C . LEU A 1 81 ? 4.788 -7.059 -28.395 1.00 92.81 81 LEU A C 1
ATOM 653 O O . LEU A 1 81 ? 5.943 -7.459 -28.538 1.00 92.81 81 LEU A O 1
ATOM 657 N N . TYR A 1 82 ? 4.409 -6.360 -27.321 1.00 91.88 82 TYR A N 1
ATOM 658 C CA . TYR A 1 82 ? 5.301 -5.985 -26.221 1.00 91.88 82 TYR A CA 1
ATOM 659 C C . TYR A 1 82 ? 5.313 -7.009 -25.088 1.00 91.88 82 TYR A C 1
ATOM 661 O O . TYR A 1 82 ? 6.389 -7.369 -24.603 1.00 91.88 82 TYR A O 1
ATOM 669 N N . TYR A 1 83 ? 4.135 -7.465 -24.653 1.00 88.62 83 TYR A N 1
ATOM 670 C CA . TYR A 1 83 ? 4.007 -8.364 -23.501 1.00 88.62 83 TYR A CA 1
ATOM 671 C C . TYR A 1 83 ? 3.841 -9.840 -23.881 1.00 88.62 83 TYR A C 1
ATOM 673 O O . TYR A 1 83 ? 4.233 -10.699 -23.096 1.00 88.62 83 TYR A O 1
ATOM 681 N N . GLY A 1 84 ? 3.362 -10.137 -25.092 1.00 86.31 84 GLY A N 1
ATOM 682 C CA . GLY A 1 84 ? 3.268 -11.489 -25.637 1.00 86.31 84 GLY A CA 1
ATOM 683 C C . GLY A 1 84 ? 2.455 -12.470 -24.786 1.00 86.31 84 GLY A C 1
ATOM 684 O O . GLY A 1 84 ? 1.577 -12.106 -24.011 1.00 86.31 84 GLY A O 1
ATOM 685 N N . ASP A 1 85 ? 2.764 -13.753 -24.955 1.00 83.06 85 ASP A N 1
ATOM 686 C CA . ASP A 1 85 ? 2.283 -14.827 -24.086 1.00 83.06 85 ASP A CA 1
ATOM 687 C C . ASP A 1 85 ? 3.073 -14.788 -22.770 1.00 83.06 85 ASP A C 1
ATOM 689 O O . ASP A 1 85 ? 4.298 -14.904 -22.799 1.00 83.06 85 ASP A O 1
ATOM 693 N N . LEU A 1 86 ? 2.384 -14.661 -21.630 1.00 83.94 86 LEU A N 1
ATOM 694 C CA . LEU A 1 86 ? 3.004 -14.569 -20.298 1.00 83.94 86 LEU A CA 1
ATOM 695 C C . LEU A 1 86 ? 3.878 -15.787 -19.940 1.00 83.94 86 LEU A C 1
ATOM 697 O O . LEU A 1 86 ? 4.695 -15.715 -19.023 1.00 83.94 86 LEU A O 1
ATOM 701 N N . SER A 1 87 ? 3.729 -16.910 -20.653 1.00 79.44 87 SER A N 1
ATOM 702 C CA . SER A 1 87 ? 4.576 -18.099 -20.495 1.00 79.44 87 SER A CA 1
ATOM 703 C C . SER A 1 87 ? 5.902 -18.037 -21.267 1.00 79.44 87 SER A C 1
ATOM 705 O O . SER A 1 87 ? 6.749 -18.921 -21.110 1.00 79.44 87 SER A O 1
ATOM 707 N N . LYS A 1 88 ? 6.104 -17.016 -22.107 1.00 83.06 88 LYS A N 1
ATOM 708 C CA . LYS A 1 88 ? 7.274 -16.858 -22.979 1.00 83.06 88 LYS A CA 1
ATOM 709 C C . LYS A 1 88 ? 8.016 -15.553 -22.679 1.00 83.06 88 LYS A C 1
ATOM 711 O O . LYS A 1 88 ? 7.419 -14.601 -22.186 1.00 83.06 88 LYS A O 1
ATOM 716 N N . PRO A 1 89 ? 9.318 -15.472 -23.007 1.00 82.00 89 PRO A N 1
ATOM 717 C CA . PRO A 1 89 ? 10.052 -14.215 -22.933 1.00 82.00 89 PRO A CA 1
ATOM 718 C C . PRO A 1 89 ? 9.390 -13.139 -23.799 1.00 82.00 89 PRO A C 1
ATOM 720 O O . PRO A 1 89 ? 9.094 -13.377 -24.973 1.00 82.00 89 PRO A O 1
ATOM 723 N N . SER A 1 90 ? 9.197 -11.956 -23.225 1.00 90.31 90 SER A N 1
ATOM 724 C CA . SER A 1 90 ? 8.620 -10.792 -23.893 1.00 90.31 90 SER A CA 1
ATOM 725 C C . SER A 1 90 ? 9.474 -9.552 -23.652 1.00 90.31 90 SER A C 1
ATOM 727 O O . SER A 1 90 ? 10.286 -9.519 -22.727 1.00 90.31 90 SER A O 1
ATOM 729 N N . ILE A 1 91 ? 9.301 -8.523 -24.489 1.00 91.12 91 ILE A N 1
ATOM 730 C CA . ILE A 1 91 ? 10.045 -7.260 -24.357 1.00 91.12 91 ILE A CA 1
ATOM 731 C C . ILE A 1 91 ? 9.763 -6.648 -22.984 1.00 91.12 91 ILE A C 1
ATOM 733 O O . ILE A 1 91 ? 10.685 -6.220 -22.296 1.00 91.12 91 ILE A O 1
ATOM 737 N N . LEU A 1 92 ? 8.499 -6.657 -22.556 1.00 92.50 92 LEU A N 1
ATOM 738 C CA . LEU A 1 92 ? 8.104 -6.076 -21.280 1.00 92.50 92 LEU A CA 1
ATOM 739 C C . LEU A 1 92 ? 8.684 -6.845 -20.083 1.00 92.50 92 LEU A C 1
ATOM 741 O O . LEU A 1 92 ? 9.208 -6.217 -19.166 1.00 92.50 92 LEU A O 1
ATOM 745 N N . GLN A 1 93 ? 8.673 -8.182 -20.105 1.00 93.31 93 GLN A N 1
ATOM 746 C CA . GLN A 1 93 ? 9.276 -8.975 -19.028 1.00 93.31 93 GLN A CA 1
ATOM 747 C C . GLN A 1 93 ? 10.809 -8.838 -18.999 1.00 93.31 93 GLN A C 1
ATOM 749 O O . GLN A 1 93 ? 11.386 -8.751 -17.916 1.00 93.31 93 GLN A O 1
ATOM 754 N N . ASP A 1 94 ? 11.474 -8.751 -20.159 1.00 92.44 94 ASP A N 1
ATOM 755 C CA . ASP A 1 94 ? 12.913 -8.460 -20.242 1.00 92.44 94 ASP A CA 1
ATOM 756 C C . ASP A 1 94 ? 13.235 -7.098 -19.592 1.00 92.44 94 ASP A C 1
ATOM 758 O O . ASP A 1 94 ? 14.178 -6.990 -18.806 1.00 92.44 94 ASP A O 1
ATOM 762 N N . VAL A 1 95 ? 12.434 -6.064 -19.883 1.00 93.50 95 VAL A N 1
ATOM 763 C CA . VAL A 1 95 ? 12.575 -4.726 -19.283 1.00 93.50 95 VAL A CA 1
ATOM 764 C C . VAL A 1 95 ? 12.364 -4.771 -17.769 1.00 93.50 95 VAL A C 1
ATOM 766 O O . VAL A 1 95 ? 13.189 -4.230 -17.033 1.00 93.50 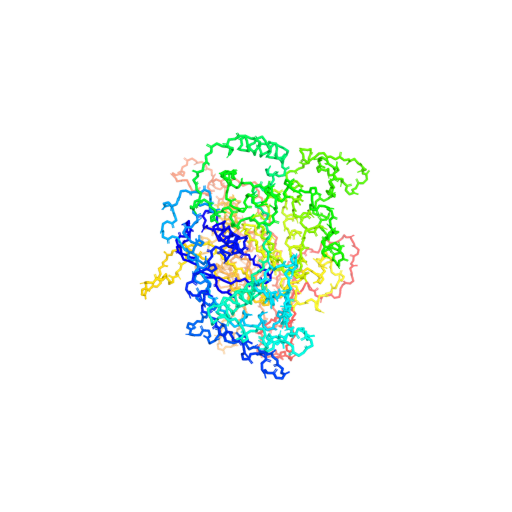95 VAL A O 1
ATOM 769 N N . LEU A 1 96 ? 11.313 -5.444 -17.288 1.00 94.88 96 LEU A N 1
ATOM 770 C CA . LEU A 1 96 ? 11.049 -5.611 -15.854 1.00 94.88 96 LEU A CA 1
ATOM 771 C C . LEU A 1 96 ? 12.218 -6.288 -15.132 1.00 94.88 96 LEU A C 1
ATOM 773 O O . LEU A 1 96 ? 12.627 -5.819 -14.070 1.00 94.88 96 LEU A O 1
ATOM 777 N N . ASN A 1 97 ? 12.795 -7.338 -15.724 1.00 94.88 97 ASN A N 1
ATOM 778 C CA . ASN A 1 97 ? 13.954 -8.033 -15.164 1.00 94.88 97 ASN A CA 1
ATOM 779 C C . ASN A 1 97 ? 15.160 -7.091 -15.025 1.00 94.88 97 ASN A C 1
ATOM 781 O O . ASN A 1 97 ? 15.811 -7.078 -13.987 1.00 94.88 97 ASN A O 1
ATOM 785 N N . ILE A 1 98 ? 15.424 -6.246 -16.026 1.00 93.88 98 ILE A N 1
ATOM 786 C CA . ILE A 1 98 ? 16.536 -5.282 -15.978 1.00 93.88 98 ILE A CA 1
ATOM 787 C C . ILE A 1 98 ? 16.297 -4.200 -14.926 1.00 93.88 98 ILE A C 1
ATOM 789 O O . ILE A 1 98 ? 17.218 -3.865 -14.182 1.00 93.88 98 ILE A O 1
ATOM 793 N N . LEU A 1 99 ? 15.075 -3.661 -14.843 1.00 94.19 99 LEU A N 1
ATOM 794 C CA . LEU A 1 99 ? 14.710 -2.691 -13.807 1.00 94.19 99 LEU A CA 1
ATOM 795 C C . LEU A 1 99 ? 14.959 -3.277 -12.412 1.00 94.19 99 LEU A C 1
ATOM 797 O O . LEU A 1 99 ? 15.597 -2.646 -11.571 1.00 94.19 99 LEU A O 1
ATOM 801 N N . CYS A 1 100 ? 14.509 -4.513 -12.204 1.00 95.62 100 CYS A N 1
ATOM 802 C CA . CYS A 1 100 ? 14.689 -5.270 -10.974 1.00 95.62 100 CYS A CA 1
ATOM 803 C C . CYS A 1 100 ? 16.165 -5.561 -10.661 1.00 95.62 100 CYS A C 1
ATOM 805 O O . CYS A 1 100 ? 16.589 -5.403 -9.516 1.00 95.62 100 CYS A O 1
ATOM 807 N N . ASP A 1 101 ? 16.972 -5.919 -11.661 1.00 93.19 101 ASP A N 1
ATOM 808 C CA . ASP A 1 101 ? 18.407 -6.180 -11.506 1.00 93.19 101 ASP A CA 1
ATOM 809 C C . ASP A 1 101 ? 19.184 -4.920 -11.118 1.00 93.19 101 ASP A C 1
ATOM 811 O O . ASP A 1 101 ? 20.054 -4.960 -10.243 1.00 93.19 101 ASP A O 1
ATOM 815 N N . VAL A 1 102 ? 18.895 -3.789 -11.773 1.00 88.44 102 VAL A N 1
ATOM 816 C CA . VAL A 1 102 ? 19.527 -2.507 -11.439 1.00 88.44 102 VAL A CA 1
ATOM 817 C C . VAL A 1 102 ? 19.090 -2.063 -10.048 1.00 88.44 102 VAL A C 1
ATOM 819 O O . VAL A 1 102 ? 19.937 -1.665 -9.254 1.00 88.44 102 VAL A O 1
ATOM 822 N N . TYR A 1 103 ? 17.807 -2.190 -9.713 1.00 90.56 103 TYR A N 1
ATOM 823 C CA . TYR A 1 103 ? 17.304 -1.880 -8.378 1.00 90.56 103 TYR A CA 1
ATOM 824 C C . TYR A 1 103 ? 17.973 -2.737 -7.290 1.00 90.56 103 TYR A C 1
ATOM 826 O O . TYR A 1 103 ? 18.495 -2.210 -6.309 1.00 90.56 103 TYR A O 1
ATOM 834 N N . SER A 1 104 ? 18.037 -4.055 -7.500 1.00 92.38 104 SER A N 1
ATOM 835 C CA . SER A 1 104 ? 18.581 -5.021 -6.536 1.00 92.38 104 SER A CA 1
ATOM 836 C C . SER A 1 104 ? 20.059 -4.778 -6.215 1.00 92.38 104 SER A C 1
ATOM 838 O O . SER A 1 104 ? 20.486 -4.956 -5.078 1.00 92.38 104 SER A O 1
ATOM 840 N N . LYS A 1 105 ? 20.845 -4.300 -7.189 1.00 87.00 105 LYS A N 1
ATOM 841 C CA . LYS A 1 105 ? 22.262 -3.935 -6.992 1.00 87.00 105 LYS A CA 1
ATOM 842 C C . LYS A 1 105 ? 22.476 -2.688 -6.130 1.00 87.00 105 LYS A C 1
ATOM 844 O O . LYS A 1 105 ? 23.610 -2.430 -5.748 1.00 87.00 105 LYS A O 1
ATOM 849 N N . ASN A 1 106 ? 21.419 -1.920 -5.874 1.00 83.81 106 ASN A N 1
ATOM 850 C CA . ASN A 1 106 ? 21.465 -0.634 -5.182 1.00 83.81 106 ASN A CA 1
ATOM 851 C C . ASN A 1 106 ? 20.657 -0.650 -3.870 1.00 83.81 106 ASN A C 1
ATOM 853 O O . ASN A 1 106 ? 20.317 0.404 -3.331 1.00 83.81 106 ASN A O 1
ATOM 857 N N . LEU A 1 107 ? 20.332 -1.837 -3.344 1.00 85.19 107 LEU A N 1
ATOM 858 C CA . LEU A 1 107 ? 19.538 -1.988 -2.121 1.00 85.19 107 LEU A CA 1
ATOM 859 C C . LEU A 1 107 ? 20.211 -1.368 -0.888 1.00 85.19 107 LEU A C 1
ATOM 861 O O . LEU A 1 107 ? 19.499 -0.862 -0.021 1.00 85.19 107 LEU A O 1
ATOM 865 N N . GLY A 1 108 ? 21.548 -1.358 -0.798 1.00 81.75 108 GLY A N 1
ATOM 866 C CA . GLY A 1 108 ? 22.246 -0.700 0.308 1.00 81.75 108 GLY A CA 1
ATOM 867 C C . GLY A 1 108 ? 21.894 0.783 0.396 1.00 81.75 108 GLY A C 1
ATOM 868 O O . GLY A 1 108 ? 21.497 1.257 1.459 1.00 81.75 108 GLY A O 1
ATOM 869 N N . ALA A 1 109 ? 21.911 1.493 -0.732 1.00 78.56 109 ALA A N 1
ATOM 870 C CA . ALA A 1 109 ? 21.465 2.883 -0.794 1.00 78.56 109 ALA A CA 1
ATOM 871 C C . ALA A 1 109 ? 19.976 3.058 -0.431 1.00 78.56 109 ALA A C 1
ATOM 873 O O . ALA A 1 109 ? 19.642 3.936 0.362 1.00 78.56 109 ALA A O 1
ATOM 874 N N . ILE A 1 110 ? 19.083 2.197 -0.936 1.00 83.25 110 ILE A N 1
ATOM 875 C CA . ILE A 1 110 ? 17.633 2.264 -0.652 1.00 83.25 110 ILE A CA 1
ATOM 876 C C . ILE A 1 110 ? 17.330 2.161 0.847 1.00 83.25 110 ILE A C 1
ATOM 878 O O . ILE A 1 110 ? 16.424 2.837 1.344 1.00 83.25 110 ILE A O 1
ATOM 882 N N . PHE A 1 111 ? 18.082 1.324 1.561 1.00 84.75 111 PHE A N 1
ATOM 883 C CA . PHE A 1 111 ? 17.923 1.081 2.993 1.00 84.75 111 PHE A CA 1
ATOM 884 C C . PHE A 1 111 ? 18.881 1.897 3.875 1.00 84.75 111 PHE A C 1
ATOM 886 O O . PHE A 1 111 ? 18.885 1.686 5.087 1.00 84.75 111 PHE A O 1
ATOM 893 N N . ALA A 1 112 ? 19.684 2.801 3.298 1.00 83.75 112 ALA A N 1
ATOM 894 C CA . ALA A 1 112 ? 20.764 3.513 3.989 1.00 83.75 112 ALA A CA 1
ATOM 895 C C . ALA A 1 112 ? 21.652 2.576 4.833 1.00 83.75 112 ALA A C 1
ATOM 897 O O . ALA A 1 112 ? 21.899 2.781 6.022 1.00 83.75 112 ALA A O 1
ATOM 898 N N . ALA A 1 113 ? 22.108 1.492 4.212 1.00 82.81 113 ALA A N 1
ATOM 899 C CA . ALA A 1 113 ? 22.872 0.431 4.844 1.00 82.81 113 ALA A CA 1
ATOM 900 C C . ALA A 1 113 ? 24.021 -0.046 3.943 1.00 82.81 113 ALA A C 1
ATOM 902 O O . ALA A 1 113 ? 24.058 0.206 2.743 1.00 82.81 113 ALA A O 1
ATOM 903 N N . GLU A 1 114 ? 24.990 -0.747 4.534 1.00 80.31 114 GLU A N 1
ATOM 904 C CA . GLU A 1 114 ? 26.126 -1.293 3.786 1.00 80.31 114 GLU A CA 1
ATOM 905 C C . GLU A 1 114 ? 25.668 -2.268 2.689 1.00 80.31 114 GLU A C 1
ATOM 907 O O . GLU A 1 114 ? 24.934 -3.217 2.971 1.00 80.31 114 GLU A O 1
ATOM 912 N N . GLU A 1 115 ? 26.180 -2.098 1.465 1.00 79.25 115 GLU A N 1
ATOM 913 C CA . GLU A 1 115 ? 25.860 -2.961 0.311 1.00 79.25 115 GLU A CA 1
ATOM 914 C C . GLU A 1 115 ? 26.158 -4.447 0.571 1.00 79.25 115 GLU A C 1
ATOM 916 O O . GLU A 1 115 ? 25.470 -5.336 0.073 1.00 79.25 115 GLU A O 1
ATOM 921 N N . SER A 1 116 ? 27.146 -4.742 1.425 1.00 81.94 116 SER A N 1
ATOM 922 C CA . SER A 1 116 ? 27.494 -6.106 1.843 1.00 81.94 116 SER A CA 1
ATOM 923 C C . SER A 1 116 ? 26.311 -6.862 2.466 1.00 81.94 116 SER A C 1
ATOM 925 O O . SER A 1 116 ? 26.216 -8.081 2.314 1.00 81.94 116 SER A O 1
ATOM 927 N N . LYS A 1 117 ? 25.381 -6.154 3.125 1.00 84.19 117 LYS A N 1
ATOM 928 C CA . LYS A 1 117 ? 24.185 -6.739 3.749 1.00 84.19 117 LYS A CA 1
ATOM 929 C C . LYS A 1 117 ? 23.158 -7.220 2.726 1.00 84.19 117 LYS A C 1
ATOM 931 O O . LYS A 1 117 ? 22.351 -8.085 3.059 1.00 84.19 117 LYS A O 1
ATOM 936 N N . PHE A 1 118 ? 23.213 -6.702 1.500 1.00 87.19 118 PHE A N 1
ATOM 937 C CA . PHE A 1 118 ? 22.291 -7.026 0.411 1.00 87.19 118 PHE A CA 1
ATOM 938 C C . PHE A 1 118 ? 22.979 -7.729 -0.762 1.00 87.19 118 PHE A C 1
ATOM 940 O O . PHE A 1 118 ? 22.380 -7.863 -1.821 1.00 87.19 118 PHE A O 1
ATOM 947 N N . ALA A 1 119 ? 24.198 -8.249 -0.584 1.00 83.88 119 ALA A N 1
ATOM 948 C CA . ALA A 1 119 ? 24.968 -8.872 -1.666 1.00 83.88 119 ALA A CA 1
ATOM 949 C C . ALA A 1 119 ? 24.230 -10.014 -2.401 1.00 83.88 119 ALA A C 1
ATOM 951 O O . ALA A 1 119 ? 24.494 -10.260 -3.573 1.00 83.88 119 ALA A O 1
ATOM 952 N N . ASN A 1 120 ? 23.306 -10.698 -1.716 1.00 88.12 120 ASN A N 1
ATOM 953 C CA . ASN A 1 120 ? 22.451 -11.748 -2.286 1.00 88.12 120 ASN A CA 1
ATOM 954 C C . ASN A 1 120 ? 20.959 -11.365 -2.284 1.00 88.12 120 ASN A C 1
ATOM 956 O O . ASN A 1 120 ? 20.106 -12.239 -2.460 1.00 88.12 120 ASN A O 1
ATOM 960 N N . GLY A 1 121 ? 20.650 -10.103 -1.981 1.00 92.88 121 GLY A N 1
ATOM 961 C CA . GLY A 1 121 ? 19.298 -9.570 -1.927 1.00 92.88 121 GLY A CA 1
ATOM 962 C C . GLY A 1 121 ? 18.788 -9.269 -3.328 1.00 92.88 121 GLY A C 1
ATOM 963 O O . GLY A 1 121 ? 19.520 -8.712 -4.143 1.00 92.88 121 GLY A O 1
ATOM 964 N N . SER A 1 122 ? 17.541 -9.627 -3.618 1.00 95.25 122 SER A N 1
ATOM 965 C CA . SER A 1 122 ? 16.920 -9.250 -4.887 1.00 95.25 122 SER A CA 1
ATOM 966 C C . SER A 1 122 ? 15.423 -9.005 -4.761 1.00 95.25 122 SER A C 1
ATOM 968 O O . SER A 1 122 ? 14.747 -9.567 -3.896 1.00 95.25 122 SER A O 1
ATOM 970 N N . LEU A 1 123 ? 14.936 -8.133 -5.636 1.00 95.94 123 LEU A N 1
ATOM 971 C CA . LEU A 1 123 ? 13.534 -7.962 -5.985 1.00 95.94 123 LEU A CA 1
ATOM 972 C C . LEU A 1 123 ? 13.382 -8.433 -7.430 1.00 95.94 123 LEU A C 1
ATOM 974 O O . LEU A 1 123 ? 14.198 -8.065 -8.268 1.00 95.94 123 LEU A O 1
ATOM 978 N N . SER A 1 124 ? 12.344 -9.201 -7.734 1.00 96.12 124 SER A N 1
ATOM 979 C CA . SER A 1 124 ? 11.931 -9.486 -9.109 1.00 96.12 124 SER A CA 1
ATOM 980 C C . SER A 1 124 ? 10.417 -9.376 -9.250 1.00 96.12 124 SER A C 1
ATOM 982 O O . SER A 1 124 ? 9.675 -9.491 -8.272 1.00 96.12 124 SER A O 1
ATOM 984 N N . ILE A 1 125 ? 9.960 -9.093 -10.467 1.00 95.94 125 ILE A N 1
ATOM 985 C CA . ILE A 1 125 ? 8.551 -8.853 -10.778 1.00 95.94 125 ILE A CA 1
ATOM 986 C C . ILE A 1 125 ? 8.160 -9.729 -11.955 1.00 95.94 125 ILE A C 1
ATOM 988 O O . ILE A 1 125 ? 8.852 -9.750 -12.972 1.00 95.94 125 ILE A O 1
ATOM 992 N N . GLN A 1 126 ? 7.028 -10.411 -11.830 1.00 94.06 126 GLN A N 1
ATOM 993 C CA . GLN A 1 126 ? 6.422 -11.163 -12.920 1.00 94.06 126 GLN A CA 1
ATOM 994 C C . GLN A 1 126 ? 5.018 -10.641 -13.195 1.00 94.06 126 GLN A C 1
ATOM 996 O O . GLN A 1 126 ? 4.236 -10.394 -12.271 1.00 94.06 126 GLN A O 1
ATOM 1001 N N . MET A 1 127 ? 4.705 -10.496 -14.478 1.00 92.94 127 MET A N 1
ATOM 1002 C CA . MET A 1 127 ? 3.359 -10.145 -14.911 1.00 92.94 127 MET A CA 1
ATOM 1003 C C . MET A 1 127 ? 2.383 -11.312 -14.735 1.00 92.94 127 MET A C 1
ATOM 1005 O O . MET A 1 127 ? 2.742 -12.477 -14.917 1.00 92.94 127 MET A O 1
ATOM 1009 N N . ASP A 1 128 ? 1.137 -10.982 -14.419 1.00 90.44 128 ASP A N 1
ATOM 1010 C CA . ASP A 1 128 ? 0.007 -11.908 -14.381 1.00 90.44 128 ASP A CA 1
ATOM 1011 C C . ASP A 1 128 ? -1.148 -11.433 -15.284 1.00 90.44 128 ASP A C 1
ATOM 1013 O O . ASP A 1 128 ? -1.070 -10.407 -15.961 1.00 90.44 128 ASP A O 1
ATOM 1017 N N . GLU A 1 129 ? -2.234 -12.205 -15.330 1.00 89.88 129 GLU A N 1
ATOM 1018 C CA . GLU A 1 129 ? -3.401 -11.898 -16.168 1.00 89.88 129 GLU A CA 1
ATOM 1019 C C . GLU A 1 129 ? -4.092 -10.580 -15.774 1.00 89.88 129 GLU A C 1
ATOM 1021 O O . GLU A 1 129 ? -4.658 -9.897 -16.631 1.00 89.88 129 GLU A O 1
ATOM 1026 N N . MET A 1 130 ? -4.019 -10.179 -14.499 1.00 89.94 130 MET A N 1
ATOM 1027 C CA . MET A 1 130 ? -4.601 -8.913 -14.042 1.00 89.94 130 MET A CA 1
ATOM 1028 C C . MET A 1 130 ? -3.830 -7.715 -14.597 1.00 89.94 130 MET A C 1
ATOM 1030 O O . MET A 1 130 ? -4.423 -6.672 -14.864 1.00 89.94 130 MET A O 1
ATOM 1034 N N . ASP A 1 131 ? -2.527 -7.861 -14.829 1.00 92.38 131 ASP A N 1
ATOM 1035 C CA . ASP A 1 131 ? -1.709 -6.817 -15.450 1.00 92.38 131 ASP A CA 1
ATOM 1036 C C . ASP A 1 131 ? -2.082 -6.592 -16.911 1.00 92.38 131 ASP A C 1
ATOM 1038 O O . ASP A 1 131 ? -2.160 -5.451 -17.362 1.00 92.38 131 ASP A O 1
ATOM 1042 N N . VAL A 1 132 ? -2.391 -7.665 -17.642 1.00 92.56 132 VAL A N 1
ATOM 1043 C CA . VAL A 1 132 ? -2.891 -7.561 -19.021 1.00 92.56 132 VAL A CA 1
ATOM 1044 C C . VAL A 1 132 ? -4.213 -6.794 -19.047 1.00 92.56 132 VAL A C 1
ATOM 1046 O O . VAL A 1 132 ? -4.404 -5.927 -19.901 1.00 92.56 132 VAL A O 1
ATOM 1049 N N . LYS A 1 133 ? -5.093 -7.040 -18.068 1.00 92.75 133 LYS A N 1
ATOM 1050 C CA . LYS A 1 133 ? -6.329 -6.268 -17.906 1.00 92.75 133 LYS A CA 1
ATOM 1051 C C . LYS A 1 133 ? -6.052 -4.790 -17.597 1.00 92.75 133 LYS A C 1
ATOM 1053 O O . LYS A 1 133 ? -6.639 -3.930 -18.238 1.00 92.75 133 LYS A O 1
ATOM 1058 N N . LYS A 1 134 ? -5.105 -4.466 -16.709 1.00 92.75 134 LYS A N 1
ATOM 1059 C CA . LYS A 1 134 ? -4.703 -3.065 -16.456 1.00 92.75 134 LYS A CA 1
ATOM 1060 C C . LYS A 1 134 ? -4.182 -2.369 -17.716 1.00 92.75 134 LYS A C 1
ATOM 1062 O O . LYS A 1 134 ? -4.495 -1.206 -17.950 1.00 92.75 134 LYS A O 1
ATOM 1067 N N . ILE A 1 135 ? -3.422 -3.077 -18.556 1.00 94.38 135 ILE A N 1
ATOM 1068 C CA . ILE A 1 135 ? -2.977 -2.546 -19.851 1.00 94.38 135 ILE A CA 1
ATOM 1069 C C . ILE A 1 135 ? -4.186 -2.277 -20.753 1.00 94.38 135 ILE A C 1
ATOM 1071 O O . ILE A 1 135 ? -4.271 -1.191 -21.325 1.00 94.38 135 ILE A O 1
ATOM 1075 N N . TYR A 1 136 ? -5.132 -3.216 -20.847 1.00 95.25 136 TYR A N 1
ATOM 1076 C CA . TYR A 1 136 ? -6.372 -3.069 -21.620 1.00 95.25 136 TYR A CA 1
ATOM 1077 C C . TYR A 1 136 ? -7.218 -1.871 -21.168 1.00 95.25 136 TYR A C 1
ATOM 1079 O O . TYR A 1 136 ? -7.672 -1.097 -22.010 1.00 95.25 136 TYR A O 1
ATOM 1087 N N . ASP A 1 137 ? -7.331 -1.656 -19.859 1.00 95.00 137 ASP A N 1
ATOM 1088 C CA . ASP A 1 137 ? -8.127 -0.590 -19.238 1.00 95.00 137 ASP A CA 1
ATOM 1089 C C . ASP A 1 137 ? -7.380 0.761 -19.168 1.00 95.00 137 ASP A C 1
ATOM 1091 O O . ASP A 1 137 ? -7.945 1.766 -18.761 1.00 95.00 137 ASP A O 1
ATOM 1095 N N . SER A 1 138 ? -6.098 0.829 -19.546 1.00 95.00 138 SER A N 1
ATOM 1096 C CA . SER A 1 138 ? -5.331 2.086 -19.463 1.00 95.00 138 SER A CA 1
ATOM 1097 C C . SER A 1 138 ? -5.715 3.114 -20.539 1.00 95.00 138 SER A C 1
ATOM 1099 O O . SER A 1 138 ? -6.213 2.762 -21.602 1.00 95.00 138 SER A O 1
ATOM 1101 N N . GLU A 1 139 ? -5.433 4.394 -20.327 1.00 96.50 139 GLU A N 1
ATOM 1102 C CA . GLU A 1 139 ? -5.544 5.423 -21.367 1.00 96.50 139 GLU A CA 1
ATOM 1103 C C . GLU A 1 139 ? -4.338 6.350 -21.263 1.00 96.50 139 GLU A C 1
ATOM 1105 O O . GLU A 1 139 ? -3.966 6.778 -20.170 1.00 96.50 139 GLU A O 1
ATOM 1110 N N . TRP A 1 140 ? -3.699 6.637 -22.394 1.00 96.75 140 TRP A N 1
ATOM 1111 C CA . TRP A 1 140 ? -2.563 7.551 -22.437 1.00 96.75 140 TRP A CA 1
ATOM 1112 C C . TRP A 1 140 ? -2.315 8.063 -23.852 1.00 96.75 140 TRP A C 1
ATOM 1114 O O . TRP A 1 140 ? -2.665 7.434 -24.851 1.00 96.75 140 TRP A O 1
ATOM 1124 N N . SER A 1 141 ? -1.673 9.223 -23.946 1.00 96.81 141 SER A N 1
ATOM 1125 C CA . SER A 1 141 ? -1.234 9.778 -25.220 1.00 96.81 141 SER A CA 1
ATOM 1126 C C . SER A 1 141 ? 0.038 10.595 -25.053 1.00 96.81 141 SER A C 1
ATOM 1128 O O . SER A 1 141 ? 0.290 11.174 -23.998 1.00 96.81 141 SER A O 1
ATOM 1130 N N . PHE A 1 142 ? 0.843 10.646 -26.109 1.00 95.88 142 PHE A N 1
ATOM 1131 C CA . PHE A 1 142 ? 2.041 11.474 -26.168 1.00 95.88 142 PHE A CA 1
ATOM 1132 C C . PHE A 1 142 ? 2.335 11.897 -27.608 1.00 95.88 142 PHE A C 1
ATOM 1134 O O . PHE A 1 142 ? 1.742 11.397 -28.563 1.00 95.88 142 PHE A O 1
ATOM 1141 N N . THR A 1 143 ? 3.248 12.854 -27.774 1.00 92.38 143 THR A N 1
ATOM 1142 C CA . THR A 1 143 ? 3.675 13.333 -29.095 1.00 92.38 143 THR A CA 1
ATOM 1143 C C . THR A 1 143 ? 5.149 13.031 -29.309 1.00 92.38 143 THR A C 1
ATOM 1145 O O . THR A 1 143 ? 5.982 13.388 -28.479 1.00 92.38 143 THR A O 1
ATOM 1148 N N . VAL A 1 144 ? 5.475 12.410 -30.441 1.00 87.94 144 VAL A N 1
ATOM 1149 C CA . VAL A 1 144 ? 6.855 12.238 -30.907 1.00 87.94 144 VAL A CA 1
ATOM 1150 C C . VAL A 1 144 ? 7.131 13.276 -31.981 1.00 87.94 144 VAL A C 1
ATOM 1152 O O . VAL A 1 144 ? 6.388 13.372 -32.951 1.00 87.94 144 VAL A O 1
ATOM 1155 N N . ASN A 1 145 ? 8.205 14.046 -31.828 1.00 84.88 145 ASN A N 1
ATOM 1156 C CA . ASN A 1 145 ? 8.604 15.050 -32.811 1.00 84.88 145 ASN A CA 1
ATOM 1157 C C . ASN A 1 145 ? 9.775 14.523 -33.640 1.00 84.88 145 ASN A C 1
ATOM 1159 O O . ASN A 1 145 ? 10.897 14.429 -33.140 1.00 84.88 145 ASN A O 1
ATOM 1163 N N . ILE A 1 146 ? 9.521 14.200 -34.907 1.00 79.81 146 ILE A N 1
ATOM 1164 C CA . ILE A 1 146 ? 10.567 13.805 -35.855 1.00 79.81 146 ILE A CA 1
ATOM 1165 C C . ILE A 1 146 ? 11.045 15.062 -36.587 1.00 79.81 146 ILE A C 1
ATOM 1167 O O . ILE A 1 146 ? 10.212 15.779 -37.130 1.00 79.81 146 ILE A O 1
ATOM 1171 N N . PRO A 1 147 ? 12.344 15.391 -36.620 1.00 74.12 147 PRO A N 1
ATOM 1172 C CA . PRO A 1 147 ? 12.835 16.504 -37.429 1.00 74.12 147 PRO A CA 1
ATOM 1173 C C . PRO A 1 147 ? 12.445 16.316 -38.908 1.00 74.12 147 PRO A C 1
ATOM 1175 O O . PRO A 1 147 ? 12.410 15.197 -39.401 1.00 74.12 147 PRO A O 1
ATOM 1178 N N . ALA A 1 148 ? 12.124 17.394 -39.622 1.00 66.19 148 ALA A N 1
ATOM 1179 C CA . ALA A 1 148 ? 11.746 17.353 -41.041 1.00 66.19 148 ALA A CA 1
ATOM 1180 C C . ALA A 1 148 ? 12.892 17.778 -41.986 1.00 66.19 148 ALA A C 1
ATOM 1182 O O . ALA A 1 148 ? 12.808 17.579 -43.194 1.00 66.19 148 ALA A O 1
ATOM 1183 N N . SER A 1 149 ? 13.967 18.368 -41.448 1.00 62.78 149 SER A N 1
ATOM 1184 C CA . SER A 1 149 ? 15.177 18.778 -42.174 1.00 62.78 149 SER A CA 1
ATOM 1185 C C . SER A 1 149 ? 16.379 18.799 -41.224 1.00 62.78 149 SER A C 1
ATOM 1187 O O . SER A 1 149 ? 16.283 19.352 -40.128 1.00 62.78 149 SER A O 1
ATOM 1189 N N . LEU A 1 150 ? 17.516 18.239 -41.652 1.00 56.31 150 LEU A N 1
ATOM 1190 C CA . LEU A 1 150 ? 18.801 18.313 -40.936 1.00 56.31 150 LEU A CA 1
ATOM 1191 C C . LEU A 1 150 ? 19.646 19.540 -41.348 1.00 56.31 150 LEU A C 1
ATOM 1193 O O . LEU A 1 150 ? 20.546 19.936 -40.608 1.00 56.31 150 LEU A O 1
ATOM 1197 N N . ASP A 1 151 ? 19.337 20.181 -42.484 1.00 53.25 151 ASP A N 1
ATOM 1198 C CA . ASP A 1 151 ? 20.118 21.295 -43.038 1.00 53.25 151 ASP A CA 1
ATOM 1199 C C . ASP A 1 151 ? 19.635 22.653 -42.508 1.00 53.25 151 ASP A C 1
ATOM 1201 O O . ASP A 1 151 ? 18.841 23.381 -43.112 1.00 53.25 151 ASP A O 1
ATOM 1205 N N . GLY A 1 152 ? 20.147 23.027 -41.339 1.00 51.62 152 GLY A N 1
ATOM 1206 C CA . GLY A 1 152 ? 19.964 24.354 -40.764 1.00 51.62 152 GLY A CA 1
ATOM 1207 C C . GLY A 1 152 ? 20.776 25.419 -41.501 1.00 51.62 152 GLY A C 1
ATOM 1208 O O . GLY A 1 152 ? 21.853 25.792 -41.045 1.00 51.62 152 GLY A O 1
ATOM 1209 N N . LYS A 1 153 ? 20.255 25.965 -42.608 1.00 50.53 153 LYS A N 1
ATOM 1210 C CA . LYS A 1 153 ? 20.732 27.264 -43.130 1.00 50.53 153 LYS A CA 1
ATOM 1211 C C . LYS A 1 153 ? 19.873 28.455 -42.698 1.00 50.53 153 LYS A C 1
ATOM 1213 O O . LYS A 1 153 ? 20.382 29.565 -42.732 1.00 50.53 153 LYS A O 1
ATOM 1218 N N . ASN A 1 154 ? 18.647 28.238 -42.204 1.00 49.56 154 ASN A N 1
ATOM 1219 C CA . ASN A 1 154 ? 17.745 29.298 -41.725 1.00 49.56 154 ASN A CA 1
ATOM 1220 C C . ASN A 1 154 ? 16.958 28.883 -40.456 1.00 49.56 154 ASN A C 1
ATOM 1222 O O . ASN A 1 154 ? 15.760 28.638 -40.512 1.00 49.56 154 ASN A O 1
ATOM 1226 N N . GLY A 1 155 ? 17.638 28.800 -39.309 1.00 51.62 155 GLY A N 1
ATOM 1227 C CA . GLY A 1 155 ? 17.131 29.199 -37.979 1.00 51.62 155 GLY A CA 1
ATOM 1228 C C . GLY A 1 155 ? 15.908 28.542 -37.306 1.00 51.62 155 GLY A C 1
ATOM 1229 O O . GLY A 1 155 ? 15.743 28.774 -36.113 1.00 51.62 155 GLY A O 1
ATOM 1230 N N . ALA A 1 156 ? 15.072 27.734 -37.964 1.00 52.47 156 ALA A N 1
ATOM 1231 C CA . ALA A 1 156 ? 13.945 27.049 -37.315 1.00 52.47 156 ALA A CA 1
ATOM 1232 C C . ALA A 1 156 ? 13.896 25.572 -37.723 1.00 52.47 156 ALA A C 1
ATOM 1234 O O . ALA A 1 156 ? 13.645 25.246 -38.882 1.00 52.47 156 ALA A O 1
ATOM 1235 N N . ALA A 1 157 ? 14.142 24.673 -36.766 1.00 57.41 157 ALA A N 1
ATOM 1236 C CA . ALA A 1 157 ? 13.952 23.243 -36.972 1.00 57.41 157 ALA A CA 1
ATOM 1237 C C . ALA A 1 157 ? 12.453 22.968 -37.177 1.00 57.41 157 ALA A C 1
ATOM 1239 O O . ALA A 1 157 ? 11.644 23.216 -36.284 1.00 57.41 157 ALA A O 1
ATOM 1240 N N . GLN A 1 158 ? 12.078 22.501 -38.367 1.00 65.88 158 GLN A N 1
ATOM 1241 C CA . GLN A 1 158 ? 10.734 21.985 -38.615 1.00 65.88 158 GLN A CA 1
ATOM 1242 C C . GLN A 1 158 ? 10.655 20.563 -38.063 1.00 65.88 158 GLN A C 1
ATOM 1244 O O . GLN A 1 158 ? 11.572 19.771 -38.281 1.00 65.88 158 GLN A O 1
ATOM 1249 N N . TYR A 1 159 ? 9.569 20.246 -37.363 1.00 74.38 159 TYR A N 1
ATOM 1250 C CA . TYR A 1 159 ? 9.296 18.914 -36.832 1.00 74.38 159 TYR A CA 1
ATOM 1251 C C . TYR A 1 159 ? 7.969 18.406 -37.392 1.00 74.38 159 TYR A C 1
ATOM 1253 O O . TYR A 1 159 ? 7.014 19.170 -37.523 1.00 74.38 159 TYR A O 1
ATOM 1261 N N . LEU A 1 160 ? 7.920 17.117 -37.698 1.00 77.50 160 LEU A N 1
ATOM 1262 C CA . LEU A 1 160 ? 6.721 16.339 -37.942 1.00 77.50 160 LEU A CA 1
ATOM 1263 C C . LEU A 1 160 ? 6.249 15.753 -36.599 1.00 77.50 160 LEU A C 1
ATOM 1265 O O . LEU A 1 160 ? 6.880 14.818 -36.093 1.00 77.50 160 LEU A O 1
ATOM 1269 N N . PRO A 1 161 ? 5.176 16.291 -35.997 1.00 84.00 161 PRO A N 1
ATOM 1270 C CA . PRO A 1 161 ? 4.579 15.697 -34.813 1.00 84.00 161 PRO A CA 1
ATOM 1271 C C . PRO A 1 161 ? 3.792 14.437 -35.192 1.00 84.00 161 PRO A C 1
ATOM 1273 O O . PRO A 1 161 ? 2.959 14.441 -36.103 1.00 84.00 161 PRO A O 1
ATOM 1276 N N . ILE A 1 162 ? 4.042 13.362 -34.454 1.00 88.50 162 ILE A N 1
ATOM 1277 C CA . ILE A 1 162 ? 3.273 12.122 -34.479 1.00 88.50 162 ILE A CA 1
ATOM 1278 C C . ILE A 1 162 ? 2.533 12.038 -33.155 1.00 88.50 162 ILE A C 1
ATOM 1280 O O . ILE A 1 162 ? 3.158 11.909 -32.099 1.00 88.50 162 ILE A O 1
ATOM 1284 N N . PHE A 1 163 ? 1.208 12.100 -33.209 1.00 92.38 163 PHE A N 1
ATOM 1285 C CA . PHE A 1 163 ? 0.384 11.876 -32.029 1.00 92.38 163 PHE A CA 1
ATOM 1286 C C . PHE A 1 163 ? 0.169 10.378 -31.846 1.00 92.38 163 PHE A C 1
ATOM 1288 O O . PHE A 1 163 ? -0.339 9.705 -32.745 1.00 92.38 163 PHE A O 1
ATOM 1295 N N . VAL A 1 164 ? 0.563 9.870 -30.685 1.00 95.62 164 VAL A N 1
ATOM 1296 C CA . VAL A 1 164 ? 0.424 8.469 -30.292 1.00 95.62 164 VAL A CA 1
ATOM 1297 C C . VAL A 1 164 ? -0.632 8.393 -29.198 1.00 95.62 164 VAL A C 1
ATOM 1299 O O . VAL A 1 164 ? -0.544 9.120 -28.211 1.00 95.62 164 VAL A O 1
ATOM 1302 N N . GLU A 1 165 ? -1.640 7.545 -29.375 1.00 97.19 165 GLU A N 1
ATOM 1303 C CA . GLU A 1 165 ? -2.803 7.464 -28.485 1.00 97.19 165 GLU A CA 1
ATOM 1304 C C . GLU A 1 165 ? -3.183 6.004 -28.221 1.00 97.19 165 GLU A C 1
ATOM 1306 O O . GLU A 1 165 ? -3.357 5.219 -29.154 1.00 97.19 165 GLU A O 1
ATOM 1311 N N . LYS A 1 166 ? -3.365 5.657 -26.949 1.00 97.31 166 LYS A N 1
ATOM 1312 C CA . LYS A 1 166 ? -3.934 4.392 -26.490 1.00 97.31 166 LYS A CA 1
ATOM 1313 C C . LYS A 1 166 ? -5.245 4.690 -25.779 1.00 97.31 166 LYS A C 1
ATOM 1315 O O . LYS A 1 166 ? -5.264 5.488 -24.846 1.00 97.31 166 LYS A O 1
ATOM 1320 N N . LYS A 1 167 ? -6.321 4.032 -26.209 1.00 96.56 167 LYS A N 1
ATOM 1321 C CA . LYS A 1 167 ? -7.671 4.227 -25.663 1.00 96.56 167 LYS A CA 1
ATOM 1322 C C . LYS A 1 167 ? -8.005 3.196 -24.593 1.00 96.56 167 LYS A C 1
ATOM 1324 O O . LYS A 1 167 ? -7.472 2.087 -24.613 1.00 96.56 167 LYS A O 1
ATOM 1329 N N . GLU A 1 168 ? -8.915 3.553 -23.696 1.00 95.69 168 GLU A N 1
ATOM 1330 C CA . GLU A 1 168 ? -9.493 2.619 -22.729 1.00 95.69 168 GLU A CA 1
ATOM 1331 C C . GLU A 1 168 ? -10.180 1.443 -23.448 1.00 95.69 168 GLU A C 1
ATOM 1333 O O . GLU A 1 168 ? -10.770 1.620 -24.516 1.00 95.69 168 GLU A O 1
ATOM 1338 N N . ASN A 1 169 ? -10.130 0.248 -22.858 1.00 96.31 169 ASN A N 1
ATOM 1339 C CA . ASN A 1 169 ? -10.745 -0.969 -23.393 1.00 96.31 169 ASN A CA 1
ATOM 1340 C C . ASN A 1 169 ? -10.260 -1.356 -24.810 1.00 96.31 169 ASN A C 1
ATOM 1342 O O . ASN A 1 169 ? -11.016 -1.899 -25.625 1.00 96.31 169 ASN A O 1
ATOM 1346 N N . ASP A 1 170 ? -8.991 -1.093 -25.119 1.00 95.38 170 ASP A N 1
ATOM 1347 C CA . ASP A 1 170 ? -8.353 -1.467 -26.383 1.00 95.38 170 ASP A CA 1
ATOM 1348 C C . ASP A 1 170 ? -6.888 -1.873 -26.145 1.00 95.38 170 ASP A C 1
ATOM 1350 O O . ASP A 1 170 ? -6.205 -1.325 -25.279 1.00 95.38 170 ASP A O 1
ATOM 1354 N N . PHE A 1 171 ? -6.391 -2.834 -26.925 1.00 94.69 171 PHE A N 1
ATOM 1355 C CA . PHE A 1 171 ? -4.971 -3.201 -26.965 1.00 94.69 171 PHE A CA 1
ATOM 1356 C C . PHE A 1 171 ? -4.205 -2.465 -28.068 1.00 94.69 171 PHE A C 1
ATOM 1358 O O . PHE A 1 171 ? -2.986 -2.594 -28.156 1.00 94.69 171 PHE A O 1
ATOM 1365 N N . CYS A 1 172 ? -4.888 -1.701 -28.919 1.00 96.50 172 CYS A N 1
ATOM 1366 C CA . CYS A 1 172 ? -4.252 -0.957 -29.994 1.00 96.50 172 CYS A CA 1
ATOM 1367 C C . CYS A 1 172 ? -3.696 0.392 -29.516 1.00 96.50 172 CYS A C 1
ATOM 1369 O O . CYS A 1 172 ? -4.354 1.146 -28.798 1.00 96.50 172 CYS A O 1
ATOM 1371 N N . VAL A 1 173 ? -2.510 0.732 -30.018 1.00 96.94 173 VAL A N 1
ATOM 1372 C CA . VAL A 1 173 ? -1.952 2.088 -29.984 1.00 96.94 173 VAL A CA 1
ATOM 1373 C C . VAL A 1 173 ? -2.061 2.674 -31.382 1.00 96.94 173 VAL A C 1
ATOM 1375 O O . VAL A 1 173 ? -1.572 2.081 -32.344 1.00 96.94 173 VAL A O 1
ATOM 1378 N N . TYR A 1 174 ? -2.704 3.828 -31.492 1.00 96.06 174 TYR A N 1
ATOM 1379 C CA . TYR A 1 174 ? -2.989 4.517 -32.743 1.00 96.06 174 TYR A CA 1
ATOM 1380 C C . TYR A 1 174 ? -1.974 5.631 -32.987 1.00 96.06 174 TYR A C 1
ATOM 1382 O O . TYR A 1 174 ? -1.602 6.356 -32.063 1.00 96.06 174 TYR A O 1
ATOM 1390 N N . PHE A 1 175 ? -1.569 5.796 -34.244 1.00 93.69 175 PHE A N 1
ATOM 1391 C CA . PHE A 1 175 ? -0.632 6.831 -34.672 1.00 93.69 175 PHE A CA 1
ATOM 1392 C C . PHE A 1 175 ? -1.336 7.779 -35.638 1.00 93.69 175 PHE A C 1
ATOM 1394 O O . PHE A 1 175 ? -1.846 7.369 -36.680 1.00 93.69 175 PHE A O 1
ATOM 1401 N N . LYS A 1 176 ? -1.351 9.067 -35.303 1.00 89.44 176 LYS A N 1
ATOM 1402 C CA . LYS A 1 176 ? -1.857 10.133 -36.171 1.00 89.44 176 LYS A CA 1
ATOM 1403 C C . LYS A 1 176 ? -0.679 10.980 -36.627 1.00 89.44 176 LYS A C 1
ATOM 1405 O O . LYS A 1 176 ? -0.092 11.731 -35.847 1.00 89.44 176 LYS A O 1
ATOM 1410 N N . PHE A 1 177 ? -0.353 10.852 -37.904 1.00 81.38 177 PHE A N 1
ATOM 1411 C CA . PHE A 1 177 ? 0.652 11.672 -38.564 1.00 81.38 177 PHE A CA 1
ATOM 1412 C C . PHE A 1 177 ? -0.014 12.972 -39.007 1.00 81.38 177 PHE A C 1
ATOM 1414 O O . PHE A 1 177 ? -1.012 12.939 -39.726 1.00 81.38 177 PHE A O 1
ATOM 1421 N N . VAL A 1 178 ? 0.493 14.117 -38.550 1.00 72.50 178 VAL A N 1
ATOM 1422 C CA . VAL A 1 178 ? -0.047 15.403 -39.002 1.00 72.50 178 VAL A CA 1
ATOM 1423 C C . VAL A 1 178 ? 0.335 15.612 -40.458 1.00 72.50 178 VAL A C 1
ATOM 1425 O O . VAL A 1 178 ? 1.510 15.552 -40.819 1.00 72.50 178 VAL A O 1
ATOM 1428 N N . ASP A 1 179 ? -0.682 15.856 -41.279 1.00 58.22 179 ASP A N 1
ATOM 1429 C CA . ASP A 1 179 ? -0.574 16.014 -42.721 1.00 58.22 179 ASP A CA 1
ATOM 1430 C C . ASP A 1 179 ? 0.158 17.326 -43.050 1.00 58.22 179 ASP A C 1
ATOM 1432 O O . ASP A 1 179 ? -0.435 18.388 -43.247 1.00 58.22 179 ASP A O 1
ATOM 1436 N N . ILE A 1 180 ? 1.492 17.281 -43.070 1.00 52.72 180 ILE A N 1
ATOM 1437 C CA . ILE A 1 180 ? 2.276 18.283 -43.788 1.00 52.72 180 ILE A CA 1
ATOM 1438 C C . ILE A 1 180 ? 2.003 17.983 -45.256 1.00 52.72 180 ILE A C 1
ATOM 1440 O O . ILE A 1 180 ? 2.658 17.106 -45.808 1.00 52.72 180 ILE A O 1
ATOM 1444 N N . ALA A 1 181 ? 0.981 18.631 -45.823 1.00 44.97 181 ALA A N 1
ATOM 1445 C CA . ALA A 1 181 ? 0.517 18.531 -47.206 1.00 44.97 181 ALA A CA 1
ATOM 1446 C C . ALA A 1 181 ? 1.461 17.713 -48.111 1.00 44.97 181 ALA A C 1
ATOM 1448 O O . ALA A 1 181 ? 2.470 18.224 -48.602 1.00 44.97 181 ALA A O 1
ATOM 1449 N N . SER A 1 182 ? 1.149 16.429 -48.322 1.00 46.09 182 SER A N 1
ATOM 1450 C CA . SER A 1 182 ? 1.862 15.511 -49.235 1.00 46.09 182 SER A CA 1
ATOM 1451 C C . SER A 1 182 ? 3.352 15.199 -48.945 1.00 46.09 182 SER A C 1
ATOM 1453 O O . SER A 1 182 ? 3.991 14.526 -49.752 1.00 46.09 182 SER A O 1
ATOM 1455 N N . ALA A 1 183 ? 3.915 15.605 -47.800 1.00 51.06 183 ALA A N 1
ATOM 1456 C CA . ALA A 1 183 ? 5.348 15.490 -47.493 1.00 51.06 183 ALA A CA 1
ATOM 1457 C C . ALA A 1 183 ? 5.732 14.365 -46.506 1.00 51.06 183 ALA A C 1
ATOM 1459 O O . ALA A 1 183 ? 6.900 13.978 -46.475 1.00 51.06 183 ALA A O 1
ATOM 1460 N N . GLY A 1 184 ? 4.802 13.795 -45.729 1.00 50.75 184 GLY A N 1
ATOM 1461 C CA . GLY A 1 184 ? 5.125 12.815 -44.673 1.00 50.75 184 GLY A CA 1
ATOM 1462 C C . GLY A 1 184 ? 5.941 11.605 -45.156 1.00 50.75 184 GLY A C 1
ATOM 1463 O O . GLY A 1 184 ? 7.005 11.319 -44.610 1.00 50.75 184 GLY A O 1
ATOM 1464 N N . LEU A 1 185 ? 5.489 10.941 -46.227 1.00 50.44 185 LEU A N 1
ATOM 1465 C CA . LEU A 1 185 ? 6.189 9.801 -46.844 1.00 50.44 185 LEU A CA 1
ATOM 1466 C C . LEU A 1 185 ? 7.579 10.170 -47.382 1.00 50.44 185 LEU A C 1
ATOM 1468 O O . LEU A 1 185 ? 8.472 9.330 -47.348 1.00 50.44 185 LEU A O 1
ATOM 1472 N N . SER A 1 186 ? 7.767 11.413 -47.846 1.00 54.91 186 SER A N 1
ATOM 1473 C CA . SER A 1 186 ? 9.057 11.889 -48.362 1.00 54.91 186 SER A CA 1
ATOM 1474 C C . SER A 1 186 ? 10.077 12.174 -47.256 1.00 54.91 186 SER A C 1
ATOM 1476 O O . SER A 1 186 ? 11.276 12.081 -47.495 1.00 54.91 186 SER A O 1
ATOM 1478 N N . ILE A 1 187 ? 9.625 12.497 -46.039 1.00 60.91 187 ILE A N 1
ATOM 1479 C CA . ILE A 1 187 ? 10.507 12.888 -44.933 1.00 60.91 187 ILE A CA 1
ATOM 1480 C C . ILE A 1 187 ? 11.260 11.671 -44.390 1.00 60.91 187 ILE A C 1
ATOM 1482 O O . ILE A 1 187 ? 12.486 11.699 -44.382 1.00 60.91 187 ILE A O 1
ATOM 1486 N N . LEU A 1 188 ? 10.570 10.589 -44.001 1.00 59.91 188 LEU A N 1
ATOM 1487 C CA . LEU A 1 188 ? 11.249 9.378 -43.512 1.00 59.91 188 LEU A CA 1
ATOM 1488 C C . LEU A 1 188 ? 12.072 8.683 -44.600 1.00 59.91 188 LEU A C 1
ATOM 1490 O O . LEU A 1 188 ? 13.185 8.253 -44.318 1.00 59.91 188 LEU A O 1
ATOM 1494 N N . SER A 1 189 ? 11.611 8.672 -45.857 1.00 61.03 189 SER A N 1
ATOM 1495 C CA . SER A 1 189 ? 12.404 8.122 -46.966 1.00 61.03 189 SER A CA 1
ATOM 1496 C C . SER A 1 189 ? 13.715 8.874 -47.225 1.00 61.03 189 SER A C 1
ATOM 1498 O O . SER A 1 189 ? 14.606 8.328 -47.870 1.00 61.03 189 SER A O 1
ATOM 1500 N N . ASN A 1 190 ? 13.832 10.122 -46.752 1.00 63.56 190 ASN A N 1
ATOM 1501 C CA . ASN A 1 190 ? 15.052 10.926 -46.846 1.00 63.56 190 ASN A CA 1
ATOM 1502 C C . ASN A 1 190 ? 16.009 10.705 -45.662 1.00 63.56 190 ASN A C 1
ATOM 1504 O O . ASN A 1 190 ? 17.135 11.206 -45.693 1.00 63.56 190 ASN A O 1
ATOM 1508 N N . TYR A 1 191 ? 15.584 9.990 -44.618 1.00 69.56 191 TYR A N 1
ATOM 1509 C CA . TYR A 1 191 ? 16.439 9.635 -43.493 1.00 69.56 191 TYR A CA 1
ATOM 1510 C C . TYR A 1 191 ? 17.238 8.367 -43.795 1.00 69.56 191 TYR A C 1
ATOM 1512 O O . TYR A 1 191 ? 16.745 7.414 -44.393 1.00 69.56 191 TYR A O 1
ATOM 1520 N N . GLU A 1 192 ? 18.490 8.332 -43.336 1.00 70.88 192 GLU A N 1
ATOM 1521 C CA . GLU A 1 192 ? 19.260 7.089 -43.321 1.00 70.88 192 GLU A CA 1
ATOM 1522 C C . GLU A 1 192 ? 18.545 6.037 -42.456 1.00 70.88 192 GLU A C 1
ATOM 1524 O O . GLU A 1 192 ? 18.007 6.364 -41.395 1.00 70.88 192 GLU A O 1
ATOM 1529 N N . GLU A 1 193 ? 18.619 4.761 -42.846 1.00 75.06 193 GLU A N 1
ATOM 1530 C CA . GLU A 1 193 ? 18.018 3.623 -42.123 1.00 75.06 193 GLU A CA 1
ATOM 1531 C C . GLU A 1 193 ? 18.369 3.630 -40.621 1.00 75.06 193 GLU A C 1
ATOM 1533 O O . GLU A 1 193 ? 17.546 3.340 -39.750 1.00 75.06 193 GLU A O 1
ATOM 1538 N N . LYS A 1 194 ? 19.589 4.072 -40.295 1.00 75.81 194 LYS A N 1
ATOM 1539 C CA . LYS A 1 194 ? 20.069 4.236 -38.920 1.00 75.81 194 LYS A CA 1
ATOM 1540 C C . LYS A 1 194 ? 19.266 5.267 -38.114 1.00 75.81 194 LYS A C 1
ATOM 1542 O O . LYS A 1 194 ? 19.032 5.048 -36.927 1.00 75.81 194 LYS A O 1
ATOM 1547 N N . LEU A 1 195 ? 18.860 6.381 -38.724 1.00 78.88 195 LEU A N 1
ATOM 1548 C CA . LEU A 1 195 ? 18.073 7.435 -38.073 1.00 78.88 195 LEU A CA 1
ATOM 1549 C C . LEU A 1 195 ? 16.621 6.988 -37.864 1.00 78.88 195 LEU A C 1
ATOM 1551 O O . LEU A 1 195 ? 16.073 7.199 -36.784 1.00 78.88 195 LEU A O 1
ATOM 1555 N N . ILE A 1 196 ? 16.042 6.274 -38.831 1.00 79.31 196 ILE A N 1
ATOM 1556 C CA . ILE A 1 196 ? 14.712 5.652 -38.699 1.00 79.31 196 ILE A CA 1
ATOM 1557 C C . ILE A 1 196 ? 14.709 4.648 -37.540 1.00 79.31 196 ILE A C 1
ATOM 1559 O O . ILE A 1 196 ? 13.818 4.669 -36.688 1.00 79.31 196 ILE A O 1
ATOM 1563 N N . GLY A 1 197 ? 15.766 3.837 -37.427 1.00 83.50 197 GLY A N 1
ATOM 1564 C CA . GLY A 1 197 ? 15.972 2.941 -36.291 1.00 83.50 197 GLY A CA 1
ATOM 1565 C C . GLY A 1 197 ? 15.996 3.662 -34.937 1.00 83.50 197 GLY A C 1
ATOM 1566 O O . GLY A 1 197 ? 15.448 3.145 -33.964 1.00 83.50 197 GLY A O 1
ATOM 1567 N N . ILE A 1 198 ? 16.570 4.868 -34.858 1.00 84.88 198 ILE A N 1
ATOM 1568 C CA . ILE A 1 198 ? 16.568 5.682 -33.630 1.00 84.88 198 ILE A CA 1
ATOM 1569 C C . ILE A 1 198 ? 15.146 6.138 -33.279 1.00 84.88 198 ILE A C 1
ATOM 1571 O O . ILE A 1 198 ? 14.749 6.017 -32.119 1.00 84.88 198 ILE A O 1
ATOM 1575 N N . PHE A 1 199 ? 14.351 6.598 -34.251 1.00 86.25 199 PHE A N 1
ATOM 1576 C CA . PHE A 1 199 ? 12.960 7.001 -34.003 1.00 86.25 199 PHE A CA 1
ATOM 1577 C C . PHE A 1 199 ? 12.067 5.819 -33.611 1.00 86.25 199 PHE A C 1
ATOM 1579 O O . PHE A 1 199 ? 11.270 5.947 -32.678 1.00 86.25 199 PHE A O 1
ATOM 1586 N N . ASN A 1 200 ? 12.238 4.656 -34.249 1.00 89.00 200 ASN A N 1
ATOM 1587 C CA . ASN A 1 200 ? 11.533 3.426 -33.878 1.00 89.00 200 ASN A CA 1
ATOM 1588 C C . ASN A 1 200 ? 11.833 3.028 -32.426 1.00 89.00 200 ASN A C 1
ATOM 1590 O O . ASN A 1 200 ? 10.913 2.742 -31.656 1.00 89.00 200 ASN A O 1
ATOM 1594 N N . LYS A 1 201 ? 13.114 3.046 -32.030 1.00 89.31 201 LYS A N 1
ATOM 1595 C CA . LYS A 1 201 ? 13.543 2.746 -30.655 1.00 89.31 201 LYS A CA 1
ATOM 1596 C C . LYS A 1 201 ? 13.006 3.770 -29.656 1.00 89.31 201 LYS A C 1
ATOM 1598 O O . LYS A 1 201 ? 12.429 3.376 -28.651 1.00 89.31 201 LYS A O 1
ATOM 1603 N N . GLY A 1 202 ? 13.136 5.066 -29.945 1.00 88.94 202 GLY A N 1
ATOM 1604 C CA . GLY A 1 202 ? 12.659 6.138 -29.064 1.00 88.94 202 GLY A CA 1
ATOM 1605 C C . GLY A 1 202 ? 11.141 6.117 -28.862 1.00 88.94 202 GLY A C 1
ATOM 1606 O O . GLY A 1 202 ? 10.662 6.259 -27.740 1.00 88.94 202 GLY A O 1
ATOM 1607 N N . THR A 1 203 ? 10.380 5.859 -29.927 1.00 90.31 203 THR A N 1
ATOM 1608 C CA . THR A 1 203 ? 8.917 5.724 -29.847 1.00 90.31 203 THR A CA 1
ATOM 1609 C C . THR A 1 203 ? 8.528 4.485 -29.045 1.00 90.31 203 THR A C 1
ATOM 1611 O O . THR A 1 203 ? 7.695 4.570 -28.148 1.00 90.31 203 THR A O 1
ATOM 1614 N N . SER A 1 204 ? 9.173 3.345 -29.305 1.00 92.25 204 SER A N 1
ATOM 1615 C CA . SER A 1 204 ? 8.942 2.108 -28.553 1.00 92.25 204 SER A CA 1
ATOM 1616 C C . SER A 1 204 ? 9.279 2.255 -27.068 1.00 92.25 204 SER A C 1
ATOM 1618 O O . SER A 1 204 ? 8.521 1.800 -26.217 1.00 92.25 204 SER A O 1
ATOM 1620 N N . TYR A 1 205 ? 10.367 2.955 -26.747 1.00 91.75 205 TYR A N 1
ATOM 1621 C CA . TYR A 1 205 ? 10.742 3.297 -25.378 1.00 91.75 205 TYR A CA 1
ATOM 1622 C C . TYR A 1 205 ? 9.651 4.117 -24.672 1.00 91.75 205 TYR A C 1
ATOM 1624 O O . TYR A 1 205 ? 9.277 3.798 -23.544 1.00 91.75 205 TYR A O 1
ATOM 1632 N N . MET A 1 206 ? 9.080 5.120 -25.348 1.00 92.75 206 MET A N 1
ATOM 1633 C CA . MET A 1 206 ? 7.949 5.892 -24.820 1.00 92.75 206 MET A CA 1
ATOM 1634 C C . MET A 1 206 ? 6.700 5.034 -24.610 1.00 92.75 206 MET A C 1
ATOM 1636 O O . MET A 1 206 ? 6.038 5.188 -23.587 1.00 92.75 206 MET A O 1
ATOM 1640 N N . ILE A 1 207 ? 6.396 4.098 -25.513 1.00 94.50 207 ILE A N 1
ATOM 1641 C CA . ILE A 1 207 ? 5.278 3.157 -25.337 1.00 94.50 207 ILE A CA 1
ATOM 1642 C C . ILE A 1 207 ? 5.498 2.290 -24.093 1.00 94.50 207 ILE A C 1
ATOM 1644 O O . ILE A 1 207 ? 4.611 2.204 -23.248 1.00 94.50 207 ILE A O 1
ATOM 1648 N N . VAL A 1 208 ? 6.690 1.706 -23.931 1.00 94.12 208 VAL A N 1
ATOM 1649 C CA . VAL A 1 208 ? 7.029 0.910 -22.740 1.00 94.12 208 VAL A CA 1
ATOM 1650 C C . VAL A 1 208 ? 6.925 1.751 -21.465 1.00 94.12 208 VAL A C 1
ATOM 1652 O O . VAL A 1 208 ? 6.349 1.270 -20.493 1.00 94.12 208 VAL A O 1
ATOM 1655 N N . ARG A 1 209 ? 7.390 3.012 -21.468 1.00 94.38 209 ARG A N 1
ATOM 1656 C CA . ARG A 1 209 ? 7.239 3.930 -20.320 1.00 94.38 209 ARG A CA 1
ATOM 1657 C C . ARG A 1 209 ? 5.778 4.062 -19.896 1.00 94.38 209 ARG A C 1
ATOM 1659 O O . ARG A 1 209 ? 5.477 3.883 -18.722 1.00 94.38 209 ARG A O 1
ATOM 1666 N N . HIS A 1 210 ? 4.878 4.331 -20.842 1.00 95.69 210 HIS A N 1
ATOM 1667 C CA . HIS A 1 210 ? 3.455 4.520 -20.545 1.00 95.69 210 HIS A CA 1
ATOM 1668 C C . HIS A 1 210 ? 2.769 3.216 -20.114 1.00 95.69 210 HIS A C 1
ATOM 1670 O O . HIS A 1 210 ? 1.913 3.240 -19.233 1.00 95.69 210 HIS A O 1
ATOM 1676 N N . ILE A 1 211 ? 3.173 2.065 -20.666 1.00 95.06 211 ILE A N 1
ATOM 1677 C CA . ILE A 1 211 ? 2.712 0.756 -20.179 1.00 95.06 211 ILE A CA 1
ATOM 1678 C C . ILE A 1 211 ? 3.126 0.559 -18.715 1.00 95.06 211 ILE A C 1
ATOM 1680 O O . ILE A 1 211 ? 2.301 0.172 -17.893 1.00 95.06 211 ILE A O 1
ATOM 1684 N N . LEU A 1 212 ? 4.382 0.850 -18.368 1.00 95.44 212 LEU A N 1
ATOM 1685 C CA . LEU A 1 212 ? 4.864 0.735 -16.991 1.00 95.44 212 LEU A CA 1
ATOM 1686 C C . LEU A 1 212 ? 4.163 1.728 -16.050 1.00 95.44 212 LEU A C 1
ATOM 1688 O O . LEU A 1 212 ? 3.797 1.330 -14.951 1.00 95.44 212 LEU A O 1
ATOM 1692 N N . GLN A 1 213 ? 3.885 2.961 -16.487 1.00 94.81 213 GLN A N 1
ATOM 1693 C CA . GLN A 1 213 ? 3.093 3.941 -15.722 1.00 94.81 213 GLN A CA 1
ATOM 1694 C C . GLN A 1 213 ? 1.653 3.477 -15.469 1.00 94.81 213 GLN A C 1
ATOM 1696 O O . GLN A 1 213 ? 1.098 3.749 -14.410 1.00 94.81 213 GLN A O 1
ATOM 1701 N N . ALA A 1 214 ? 1.047 2.753 -16.414 1.00 93.81 214 ALA A N 1
ATOM 1702 C CA . ALA A 1 214 ? -0.274 2.159 -16.216 1.00 93.81 214 ALA A CA 1
ATOM 1703 C C . ALA A 1 214 ? -0.255 0.978 -15.228 1.00 93.81 214 ALA A C 1
ATOM 1705 O O . ALA A 1 214 ? -1.251 0.700 -14.561 1.00 93.81 214 ALA A O 1
ATOM 1706 N N . LEU A 1 215 ? 0.868 0.263 -15.143 1.00 94.38 215 LEU A N 1
ATOM 1707 C CA . LEU A 1 215 ? 1.020 -0.909 -14.283 1.00 94.38 215 LEU A CA 1
ATOM 1708 C C . LEU A 1 215 ? 1.452 -0.554 -12.856 1.00 94.38 215 LEU A C 1
ATOM 1710 O O . LEU A 1 215 ? 0.981 -1.176 -11.897 1.00 94.38 215 LEU A O 1
ATOM 1714 N N . PHE A 1 216 ? 2.356 0.415 -12.713 1.00 95.31 216 PHE A N 1
ATOM 1715 C CA . PHE A 1 216 ? 2.948 0.808 -11.443 1.00 95.31 216 PHE A CA 1
ATOM 1716 C C . PHE A 1 216 ? 2.201 1.990 -10.821 1.00 95.31 216 PHE A C 1
ATOM 1718 O O . PHE A 1 216 ? 2.227 3.090 -11.373 1.00 95.31 216 PHE A O 1
ATOM 1725 N N . PRO A 1 217 ? 1.569 1.806 -9.648 1.00 94.44 217 PRO A N 1
ATOM 1726 C CA . PRO A 1 217 ? 0.921 2.908 -8.961 1.00 94.44 217 PRO A CA 1
ATOM 1727 C C . PRO A 1 217 ? 1.965 3.880 -8.413 1.00 94.44 217 PRO A C 1
ATOM 1729 O O . PRO A 1 217 ? 3.040 3.476 -7.958 1.00 94.44 217 PRO A O 1
ATOM 1732 N N . ARG A 1 218 ? 1.611 5.165 -8.381 1.00 95.19 218 ARG A N 1
ATOM 1733 C CA . ARG A 1 218 ? 2.424 6.202 -7.747 1.00 95.19 218 ARG A CA 1
ATOM 1734 C C . ARG A 1 218 ? 2.412 6.007 -6.225 1.00 95.19 218 ARG A C 1
ATOM 1736 O O . ARG A 1 218 ? 1.338 6.066 -5.622 1.00 95.19 218 ARG A O 1
ATOM 1743 N N . PRO A 1 219 ? 3.564 5.774 -5.574 1.00 96.44 219 PRO A N 1
ATOM 1744 C CA . PRO A 1 219 ? 3.584 5.511 -4.145 1.00 96.44 219 PRO A CA 1
ATOM 1745 C C . PRO A 1 219 ? 3.640 6.808 -3.325 1.00 96.44 219 PRO A C 1
ATOM 1747 O O . PRO A 1 219 ? 4.375 7.744 -3.643 1.00 96.44 219 PRO A O 1
ATOM 1750 N N . TYR A 1 220 ? 2.927 6.832 -2.205 1.00 96.94 220 TYR A N 1
ATOM 1751 C CA . TYR A 1 220 ? 3.142 7.764 -1.100 1.00 96.94 220 TYR A CA 1
ATOM 1752 C C . TYR A 1 220 ? 3.396 6.958 0.171 1.00 96.94 220 TYR A C 1
ATOM 1754 O O . TYR A 1 220 ? 2.740 5.942 0.389 1.00 96.94 220 TYR A O 1
ATOM 1762 N N . ILE A 1 221 ? 4.316 7.408 1.027 1.00 95.31 221 ILE A N 1
ATOM 1763 C CA . ILE A 1 221 ? 4.633 6.713 2.275 1.00 95.31 221 ILE A CA 1
ATOM 1764 C C . ILE A 1 221 ? 4.566 7.631 3.494 1.00 95.31 221 ILE A C 1
ATOM 1766 O O . ILE A 1 221 ? 5.138 8.721 3.528 1.00 95.31 221 ILE A O 1
ATOM 1770 N N . SER A 1 222 ? 3.878 7.142 4.521 1.00 96.38 222 SER A N 1
ATOM 1771 C CA . SER A 1 222 ? 3.898 7.673 5.879 1.00 96.38 222 SER A CA 1
ATOM 1772 C C . SER A 1 222 ? 4.704 6.703 6.747 1.00 96.38 222 SER A C 1
ATOM 1774 O O . SER A 1 222 ? 4.220 5.631 7.120 1.00 96.38 222 SER A O 1
ATOM 1776 N N . SER A 1 223 ? 5.978 7.031 6.981 1.00 94.56 223 SER A N 1
ATOM 1777 C CA . SER A 1 223 ? 6.929 6.135 7.654 1.00 94.56 223 SER A CA 1
ATOM 1778 C C . SER A 1 223 ? 6.672 6.049 9.166 1.00 94.56 223 SER A C 1
ATOM 1780 O O . SER A 1 223 ? 5.915 6.847 9.734 1.00 94.56 223 SER A O 1
ATOM 1782 N N . ALA A 1 224 ? 7.307 5.103 9.863 1.00 91.81 224 ALA A N 1
ATOM 1783 C CA . ALA A 1 224 ? 7.208 5.005 11.324 1.00 91.81 224 ALA A CA 1
ATOM 1784 C C . ALA A 1 224 ? 7.789 6.254 12.029 1.00 91.81 224 ALA A C 1
ATOM 1786 O O . ALA A 1 224 ? 7.314 6.686 13.082 1.00 91.81 224 ALA A O 1
ATOM 1787 N N . GLU A 1 225 ? 8.772 6.902 11.402 1.00 92.00 225 GLU A N 1
ATOM 1788 C CA . GLU A 1 225 ? 9.471 8.101 11.871 1.00 92.00 225 GLU A CA 1
ATOM 1789 C C . GLU A 1 225 ? 8.680 9.399 11.650 1.00 92.00 225 GLU A C 1
ATOM 1791 O O . GLU A 1 225 ? 9.119 10.458 12.112 1.00 92.00 225 GLU A O 1
ATOM 1796 N N . ARG A 1 226 ? 7.501 9.345 11.010 1.00 92.31 226 ARG A N 1
ATOM 1797 C CA . ARG A 1 226 ? 6.674 10.515 10.651 1.00 92.31 226 ARG A CA 1
ATOM 1798 C C . ARG A 1 226 ? 6.469 11.515 11.785 1.00 92.31 226 ARG A C 1
ATOM 1800 O O . ARG A 1 226 ? 6.503 12.722 11.573 1.00 92.31 226 ARG A O 1
ATOM 1807 N N . THR A 1 227 ? 6.333 11.040 13.024 1.00 90.94 227 THR A N 1
ATOM 1808 C CA . THR A 1 227 ? 6.183 11.923 14.195 1.00 90.94 227 THR A CA 1
ATOM 1809 C C . THR A 1 227 ? 7.430 12.788 14.405 1.00 90.94 227 THR A C 1
ATOM 1811 O O . THR A 1 227 ? 7.319 13.980 14.698 1.00 90.94 227 THR A O 1
ATOM 1814 N N . GLY A 1 228 ? 8.617 12.200 14.243 1.00 88.00 228 GLY A N 1
ATOM 1815 C CA . GLY A 1 228 ? 9.900 12.893 14.321 1.00 88.00 228 GLY A CA 1
ATOM 1816 C C . GLY A 1 228 ? 10.105 13.834 13.139 1.00 88.00 228 GLY A C 1
ATOM 1817 O O . GLY A 1 228 ? 10.452 14.992 13.354 1.00 88.00 228 GLY A O 1
ATOM 1818 N N . VAL A 1 229 ? 9.792 13.384 11.920 1.00 87.94 229 VAL A N 1
ATOM 1819 C CA . VAL A 1 229 ? 9.860 14.207 10.697 1.00 87.94 229 VAL A CA 1
ATOM 1820 C C . VAL A 1 229 ? 9.003 15.466 10.826 1.00 87.94 229 VAL A C 1
ATOM 1822 O O . VAL A 1 229 ? 9.459 16.570 10.536 1.00 87.94 229 VAL A O 1
ATOM 1825 N N . VAL A 1 230 ? 7.771 15.317 11.316 1.00 86.88 230 VAL A N 1
ATOM 1826 C CA . VAL A 1 230 ? 6.840 16.426 11.548 1.00 86.88 230 VAL A CA 1
ATOM 1827 C C . VAL A 1 230 ? 7.341 17.352 12.663 1.00 86.88 230 VAL A C 1
ATOM 1829 O O . VAL A 1 230 ? 7.212 18.569 12.542 1.00 86.88 230 VAL A O 1
ATOM 1832 N N . THR A 1 231 ? 7.928 16.800 13.731 1.00 84.31 231 THR A N 1
ATOM 1833 C CA . THR A 1 231 ? 8.419 17.578 14.885 1.00 84.31 231 THR A CA 1
ATOM 1834 C C . THR A 1 231 ? 9.666 18.399 14.543 1.00 84.31 231 THR A C 1
ATOM 1836 O O . THR A 1 231 ? 9.720 19.578 14.868 1.00 84.31 231 THR A O 1
ATOM 1839 N N . PHE A 1 232 ? 10.651 17.805 13.865 1.00 81.06 232 PHE A N 1
ATOM 1840 C CA . PHE A 1 232 ? 11.951 18.429 13.566 1.00 81.06 232 PHE A CA 1
ATOM 1841 C C . PHE A 1 232 ? 12.036 18.981 12.140 1.00 81.06 232 PHE A C 1
ATOM 1843 O O . PHE A 1 232 ? 13.119 19.158 11.587 1.00 81.06 232 PHE A O 1
ATOM 1850 N N . ARG A 1 233 ? 10.886 19.249 11.517 1.00 80.12 233 ARG A N 1
ATOM 1851 C CA . ARG A 1 233 ? 10.796 19.663 10.115 1.00 80.12 233 ARG A CA 1
ATOM 1852 C C . ARG A 1 233 ? 11.651 20.893 9.800 1.00 80.12 233 ARG A C 1
ATOM 1854 O O . ARG A 1 233 ? 12.323 20.912 8.772 1.00 80.12 233 ARG A O 1
ATOM 1861 N N . GLU A 1 234 ? 11.591 21.921 10.646 1.00 74.81 234 GLU A N 1
ATOM 1862 C CA . GLU A 1 234 ? 12.322 23.178 10.431 1.00 74.81 234 GLU A CA 1
ATOM 1863 C C . GLU A 1 234 ? 13.838 22.965 10.543 1.00 74.81 234 GLU A C 1
ATOM 1865 O O . GLU A 1 234 ? 14.586 23.442 9.689 1.00 74.81 234 GLU A O 1
ATOM 1870 N N . ASP A 1 235 ? 14.281 22.162 11.514 1.00 76.38 235 ASP A N 1
ATOM 1871 C CA . ASP A 1 235 ? 15.690 21.796 11.686 1.00 76.38 235 ASP A CA 1
ATOM 1872 C C . ASP A 1 235 ? 16.210 20.964 10.508 1.00 76.38 235 ASP A C 1
ATOM 1874 O O . ASP A 1 235 ? 17.299 21.226 9.994 1.00 76.38 235 ASP A O 1
ATOM 1878 N N . LEU A 1 236 ? 15.415 20.000 10.030 1.00 75.88 236 LEU A N 1
ATOM 1879 C CA . LEU A 1 236 ? 15.738 19.179 8.860 1.00 75.88 236 LEU A CA 1
ATOM 1880 C C . LEU A 1 236 ? 15.819 20.029 7.583 1.00 75.88 236 LEU A C 1
ATOM 1882 O O . LEU A 1 236 ? 16.775 19.906 6.814 1.00 75.88 236 LEU A O 1
ATOM 1886 N N . ALA A 1 237 ? 14.861 20.939 7.378 1.00 68.50 237 ALA A N 1
ATOM 1887 C CA . ALA A 1 237 ? 14.867 21.870 6.250 1.00 68.50 237 ALA A CA 1
ATOM 1888 C C . ALA A 1 237 ? 16.096 22.794 6.285 1.00 68.50 237 ALA A C 1
ATOM 1890 O O . ALA A 1 237 ? 16.774 22.985 5.273 1.00 68.50 237 ALA A O 1
ATOM 1891 N N . PHE A 1 238 ? 16.424 23.326 7.462 1.00 68.94 238 PHE A N 1
ATOM 1892 C CA . PHE A 1 238 ? 17.577 24.194 7.664 1.00 68.94 238 PHE A CA 1
ATOM 1893 C C . PHE A 1 238 ? 18.911 23.464 7.471 1.00 68.94 238 PHE A C 1
ATOM 1895 O O . PHE A 1 238 ? 19.815 23.984 6.808 1.00 68.94 238 PHE A O 1
ATOM 1902 N N . ALA A 1 239 ? 19.037 22.247 8.008 1.00 67.12 239 ALA A N 1
ATOM 1903 C CA . ALA A 1 239 ? 20.206 21.396 7.819 1.00 67.12 239 ALA A CA 1
ATOM 1904 C C . ALA A 1 239 ? 20.431 21.107 6.328 1.00 67.12 239 ALA A C 1
ATOM 1906 O O . ALA A 1 239 ? 21.545 21.296 5.832 1.00 67.12 239 ALA A O 1
ATOM 1907 N N . ARG A 1 240 ? 19.361 20.779 5.588 1.00 64.75 240 ARG A N 1
ATOM 1908 C CA . ARG A 1 240 ? 19.407 20.585 4.132 1.00 64.75 240 ARG A CA 1
ATOM 1909 C C . ARG A 1 240 ? 19.869 21.845 3.400 1.00 64.75 240 ARG A C 1
ATOM 1911 O O . ARG A 1 240 ? 20.773 21.777 2.571 1.00 64.75 240 ARG A O 1
ATOM 1918 N N . GLN A 1 241 ? 19.311 23.012 3.722 1.00 62.00 241 GLN A N 1
ATOM 1919 C CA . GLN A 1 241 ? 19.658 24.269 3.049 1.00 62.00 241 GLN A CA 1
ATOM 1920 C C . GLN A 1 241 ? 21.125 24.675 3.271 1.00 62.00 241 GLN A C 1
ATOM 1922 O O . GLN A 1 241 ? 21.826 25.044 2.320 1.00 62.00 241 GLN A O 1
ATOM 1927 N N . LYS A 1 242 ? 21.619 24.580 4.514 1.00 59.09 242 LYS A N 1
ATOM 1928 C CA . LYS A 1 242 ? 23.038 24.808 4.837 1.00 59.09 242 LYS A CA 1
ATOM 1929 C C . LYS A 1 242 ? 23.944 23.872 4.049 1.00 59.09 242 LYS A C 1
ATOM 1931 O O . LYS A 1 242 ? 24.985 24.289 3.536 1.00 59.09 242 LYS A O 1
ATOM 1936 N N . PHE A 1 243 ? 23.528 22.619 3.940 1.00 57.38 243 PHE A N 1
ATOM 1937 C CA . PHE A 1 243 ? 24.283 21.588 3.265 1.00 57.38 243 PHE A CA 1
ATOM 1938 C C . PHE A 1 243 ? 24.373 21.818 1.749 1.00 57.38 243 PHE A C 1
ATOM 1940 O O . PHE A 1 243 ? 25.482 21.895 1.214 1.00 57.38 243 PHE A O 1
ATOM 1947 N N . VAL A 1 244 ? 23.244 22.060 1.075 1.00 52.72 244 VAL A N 1
ATOM 1948 C CA . VAL A 1 244 ? 23.192 22.403 -0.360 1.00 52.72 244 VAL A CA 1
ATOM 1949 C C . VAL A 1 244 ? 24.072 23.620 -0.666 1.00 52.72 244 VAL A C 1
ATOM 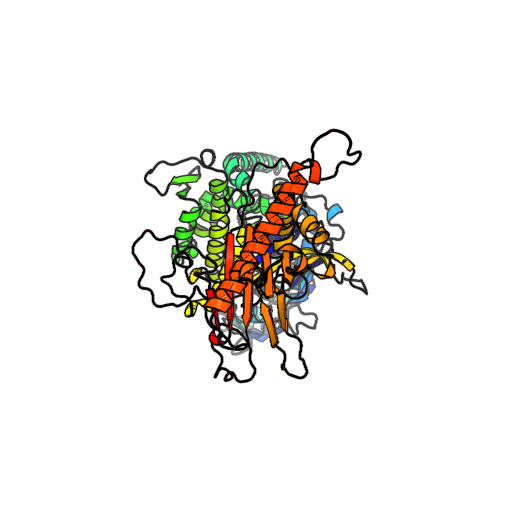1951 O O . VAL A 1 244 ? 24.894 23.588 -1.583 1.00 52.72 244 VAL A O 1
ATOM 1954 N N . THR A 1 245 ? 24.000 24.664 0.165 1.00 50.03 245 THR A N 1
ATOM 1955 C CA . THR A 1 245 ? 24.835 25.872 0.022 1.00 50.03 245 THR A CA 1
ATOM 1956 C C . THR A 1 245 ? 26.341 25.548 0.106 1.00 50.03 245 THR A C 1
ATOM 1958 O O . THR A 1 245 ? 27.164 26.119 -0.620 1.00 50.03 245 THR A O 1
ATOM 1961 N N . SER A 1 246 ? 26.727 24.582 0.946 1.00 47.38 246 SER A N 1
ATOM 1962 C CA . SER A 1 246 ? 28.118 24.125 1.099 1.00 47.38 246 SER A CA 1
ATOM 1963 C C . SER A 1 246 ? 28.635 23.277 -0.077 1.00 47.38 246 SER A C 1
ATOM 1965 O O . SER A 1 246 ? 29.844 23.208 -0.305 1.00 47.38 246 SER A O 1
ATOM 1967 N N . ILE A 1 247 ? 27.737 22.653 -0.848 1.00 47.44 247 ILE A N 1
ATOM 1968 C CA . ILE A 1 247 ? 28.076 21.878 -2.051 1.00 47.44 247 ILE A CA 1
ATOM 1969 C C . ILE A 1 247 ? 28.149 22.768 -3.270 1.00 47.44 247 ILE A C 1
ATOM 1971 O O . ILE A 1 247 ? 29.137 22.692 -3.991 1.00 47.44 247 ILE A O 1
ATOM 1975 N N . VAL A 1 248 ? 27.174 23.654 -3.478 1.00 48.56 248 VAL A N 1
ATOM 1976 C CA . VAL A 1 248 ? 27.195 24.610 -4.597 1.00 48.56 248 VAL A CA 1
ATOM 1977 C C . VAL A 1 248 ? 28.481 25.451 -4.571 1.00 48.56 248 VAL A C 1
ATOM 1979 O O . VAL A 1 248 ? 29.055 25.768 -5.613 1.00 48.56 248 VAL A O 1
ATOM 1982 N N . SER A 1 249 ? 29.006 25.739 -3.377 1.00 44.59 249 SER A N 1
ATOM 1983 C CA . SER A 1 249 ? 30.305 26.401 -3.204 1.00 44.59 249 SER A CA 1
ATOM 1984 C C . SER A 1 249 ? 31.528 25.504 -3.480 1.00 44.59 249 SER A C 1
ATOM 1986 O O . SER A 1 249 ? 32.568 26.026 -3.880 1.00 44.59 249 SER A O 1
ATOM 1988 N N . LYS A 1 250 ? 31.429 24.172 -3.342 1.00 40.62 250 LYS A N 1
ATOM 1989 C CA . LYS A 1 250 ? 32.510 23.194 -3.611 1.00 40.62 250 LYS A CA 1
ATOM 1990 C C . LYS A 1 250 ? 32.481 22.586 -5.025 1.00 40.62 250 LYS A C 1
ATOM 1992 O O . LYS A 1 250 ? 33.539 22.231 -5.545 1.00 40.62 250 LYS A O 1
ATOM 1997 N N . ALA A 1 251 ? 31.314 22.482 -5.661 1.00 43.25 251 ALA A N 1
ATOM 1998 C CA . ALA A 1 251 ? 31.108 21.888 -6.987 1.00 43.25 251 ALA A CA 1
ATOM 1999 C C . ALA A 1 251 ? 31.694 22.734 -8.132 1.00 43.25 251 ALA A C 1
ATOM 2001 O O . ALA A 1 251 ? 31.993 22.201 -9.195 1.00 43.25 251 ALA A O 1
ATOM 2002 N N . LYS A 1 252 ? 31.995 24.018 -7.892 1.00 40.62 252 LYS A N 1
ATOM 2003 C CA . LYS A 1 252 ? 32.768 24.854 -8.828 1.00 40.62 252 LYS A CA 1
ATOM 2004 C C . LYS A 1 252 ? 34.201 24.354 -9.094 1.00 40.62 252 LYS A C 1
ATOM 2006 O O . LYS A 1 252 ? 34.852 24.908 -9.970 1.00 40.62 252 LYS A O 1
ATOM 2011 N N . ASN A 1 253 ? 34.696 23.331 -8.379 1.00 42.94 253 ASN A N 1
ATOM 2012 C CA . ASN A 1 253 ? 36.123 22.987 -8.372 1.00 42.94 253 ASN A CA 1
ATOM 2013 C C . ASN A 1 253 ? 36.530 21.552 -8.765 1.00 42.94 253 ASN A C 1
ATOM 2015 O O . ASN A 1 253 ? 37.735 21.303 -8.772 1.00 42.94 253 ASN A O 1
ATOM 2019 N N . ARG A 1 254 ? 35.646 20.589 -9.088 1.00 38.56 254 ARG A N 1
ATOM 2020 C CA . ARG A 1 254 ? 36.109 19.233 -9.492 1.00 38.56 254 ARG A CA 1
ATOM 2021 C C . ARG A 1 254 ? 35.193 18.528 -10.494 1.00 38.56 254 ARG A C 1
ATOM 2023 O O . ARG A 1 254 ? 34.047 18.236 -10.174 1.00 38.56 254 ARG A O 1
ATOM 2030 N N . GLY A 1 255 ? 35.747 18.183 -11.659 1.00 45.56 255 GLY A N 1
ATOM 2031 C CA . GLY A 1 255 ? 35.141 17.282 -12.638 1.00 45.56 255 GLY A CA 1
ATOM 2032 C C . GLY A 1 255 ? 35.554 15.832 -12.393 1.00 45.56 255 GLY A C 1
ATOM 2033 O O . GLY A 1 255 ? 36.739 15.531 -12.461 1.00 45.56 255 GLY A O 1
ATOM 2034 N N . ASP A 1 256 ? 34.588 14.961 -12.091 1.00 38.88 256 ASP A N 1
ATOM 2035 C CA . ASP A 1 256 ? 34.629 13.533 -12.446 1.00 38.88 256 ASP A CA 1
ATOM 2036 C C . ASP A 1 256 ? 33.234 12.904 -12.237 1.00 38.88 256 ASP A C 1
ATOM 2038 O O . ASP A 1 256 ? 32.707 12.891 -11.116 1.00 38.88 256 ASP A O 1
ATOM 2042 N N . SER A 1 257 ? 32.590 12.462 -13.325 1.00 46.66 257 SER A N 1
ATOM 2043 C CA . SER A 1 257 ? 31.119 12.383 -13.423 1.00 46.66 257 SER A CA 1
ATOM 2044 C C . SER A 1 257 ? 30.612 11.292 -14.383 1.00 46.66 257 SER A C 1
ATOM 2046 O O . SER A 1 257 ? 30.028 11.606 -15.419 1.00 46.66 257 SER A O 1
ATOM 2048 N N . ARG A 1 258 ? 30.816 10.000 -14.083 1.00 37.62 258 ARG A N 1
ATOM 2049 C CA . ARG A 1 258 ? 30.165 8.926 -14.874 1.00 37.62 258 ARG A CA 1
ATOM 2050 C C . ARG A 1 258 ? 29.351 7.911 -14.072 1.00 37.62 258 ARG A C 1
ATOM 2052 O O . ARG A 1 258 ? 28.215 7.672 -14.442 1.00 37.62 258 ARG A O 1
ATOM 2059 N N . ASN A 1 259 ? 29.824 7.435 -12.919 1.00 38.53 259 ASN A N 1
ATOM 2060 C CA . ASN A 1 259 ? 29.006 6.545 -12.070 1.00 38.53 259 ASN A CA 1
ATOM 2061 C C . ASN A 1 259 ? 28.085 7.286 -11.081 1.00 38.53 259 ASN A C 1
ATOM 2063 O O . ASN A 1 259 ? 27.214 6.669 -10.485 1.00 38.53 259 ASN A O 1
ATOM 2067 N N . ARG A 1 260 ? 28.261 8.604 -10.908 1.00 37.03 260 ARG A N 1
ATOM 2068 C CA . ARG A 1 260 ? 27.444 9.434 -9.998 1.00 37.03 260 ARG A CA 1
ATOM 2069 C C . ARG A 1 260 ? 26.099 9.860 -10.586 1.00 37.03 260 ARG A C 1
ATOM 2071 O O . ARG A 1 260 ? 25.131 9.974 -9.857 1.00 37.03 260 ARG A O 1
ATOM 2078 N N . VAL A 1 261 ? 26.040 10.023 -11.905 1.00 42.19 261 VAL A N 1
ATOM 2079 C CA . VAL A 1 261 ? 24.859 10.541 -12.615 1.00 42.19 261 VAL A CA 1
ATOM 2080 C C . VAL A 1 261 ? 23.676 9.564 -12.555 1.00 42.19 261 VAL A C 1
ATOM 2082 O O . VAL A 1 261 ? 22.531 9.994 -12.631 1.00 42.19 261 VAL A O 1
ATOM 2085 N N . LEU A 1 262 ? 23.943 8.263 -12.380 1.00 39.25 262 LEU A N 1
ATOM 2086 C CA . LEU A 1 262 ? 22.918 7.218 -12.385 1.00 39.25 262 LEU A CA 1
ATOM 2087 C C . LEU A 1 262 ? 21.999 7.296 -11.156 1.00 39.25 262 LEU A C 1
ATOM 2089 O O . LEU A 1 262 ? 20.787 7.261 -11.308 1.00 39.25 262 LEU A O 1
ATOM 2093 N N . PHE A 1 263 ? 22.574 7.454 -9.958 1.00 40.56 263 PHE A N 1
ATOM 2094 C CA . PHE A 1 263 ? 21.822 7.599 -8.704 1.00 40.56 263 PHE A CA 1
ATOM 2095 C C . PHE A 1 263 ? 21.080 8.930 -8.636 1.00 40.56 263 PHE A C 1
ATOM 2097 O O . PHE A 1 263 ? 19.928 8.974 -8.213 1.00 40.56 263 PHE A O 1
ATOM 2104 N N . ASP A 1 264 ? 21.714 9.993 -9.136 1.00 43.03 264 ASP A N 1
ATOM 2105 C CA . ASP A 1 264 ? 21.121 11.326 -9.156 1.00 43.03 264 ASP A CA 1
ATOM 2106 C C . ASP A 1 264 ? 19.872 11.414 -10.050 1.00 43.03 264 ASP A C 1
ATOM 2108 O O . ASP A 1 264 ? 19.124 12.384 -9.962 1.00 43.03 264 ASP A O 1
ATOM 2112 N N . SER A 1 265 ? 19.673 10.444 -10.947 1.00 41.84 265 SER A N 1
ATOM 2113 C CA . SER A 1 265 ? 18.528 10.342 -11.858 1.00 41.84 265 SER A CA 1
ATOM 2114 C C . SER A 1 265 ? 17.349 9.574 -11.257 1.00 41.84 265 SER A C 1
ATOM 2116 O O . SER A 1 265 ? 16.240 9.712 -11.757 1.00 41.84 265 SER A O 1
ATOM 2118 N N . LEU A 1 266 ? 17.560 8.775 -10.200 1.00 40.31 266 LEU A N 1
ATOM 2119 C CA . LEU A 1 266 ? 16.537 7.875 -9.643 1.00 40.31 266 LEU A CA 1
ATOM 2120 C C . LEU A 1 266 ? 15.416 8.601 -8.892 1.00 40.31 266 LEU A C 1
ATOM 2122 O O . LEU A 1 266 ? 14.340 8.042 -8.727 1.00 40.31 266 LEU A O 1
ATOM 2126 N N . PHE A 1 267 ? 15.659 9.843 -8.466 1.00 47.19 267 PHE A N 1
ATOM 2127 C CA . PHE A 1 267 ? 14.753 10.620 -7.613 1.00 47.19 267 PHE A CA 1
ATOM 2128 C C . PHE A 1 267 ? 14.471 12.037 -8.158 1.00 47.19 267 PHE A C 1
ATOM 2130 O O . PHE A 1 267 ? 14.170 12.954 -7.390 1.00 47.19 267 PHE A O 1
ATOM 2137 N N . LYS A 1 268 ? 14.600 12.260 -9.475 1.00 41.16 268 LYS A N 1
ATOM 2138 C CA . LYS A 1 268 ? 14.427 13.585 -10.098 1.00 41.16 268 LYS A CA 1
ATOM 2139 C C . LYS A 1 268 ? 13.062 13.755 -10.760 1.00 41.16 268 LYS A C 1
ATOM 2141 O O . LYS A 1 268 ? 12.865 13.271 -11.860 1.00 41.16 268 LYS A O 1
ATOM 2146 N N . ASP A 1 269 ? 12.219 14.571 -10.131 1.00 37.09 269 ASP A N 1
ATOM 2147 C CA . ASP A 1 269 ? 11.068 15.233 -10.774 1.00 37.09 269 ASP A CA 1
ATOM 2148 C C . ASP A 1 269 ? 10.949 16.731 -10.415 1.00 37.09 269 ASP A C 1
ATOM 2150 O O . ASP A 1 269 ? 9.962 17.385 -10.734 1.00 37.09 269 ASP A O 1
ATOM 2154 N N . ASP A 1 270 ? 11.958 17.328 -9.773 1.00 36.81 270 ASP A N 1
ATOM 2155 C CA . ASP A 1 270 ? 11.990 18.774 -9.522 1.00 36.81 270 ASP A CA 1
ATOM 2156 C C . ASP A 1 270 ? 13.399 19.313 -9.791 1.00 36.81 270 ASP A C 1
ATOM 2158 O O . ASP A 1 270 ? 14.381 18.883 -9.176 1.00 36.81 270 ASP A O 1
ATOM 2162 N N . GLU A 1 271 ? 13.503 20.277 -10.706 1.00 41.44 271 GLU A N 1
ATOM 2163 C CA . GLU A 1 271 ? 14.718 21.056 -10.929 1.00 41.44 271 GLU A CA 1
ATOM 2164 C C . GLU A 1 271 ? 15.194 21.682 -9.603 1.00 41.44 271 GLU A C 1
ATOM 2166 O O . GLU A 1 271 ? 14.400 22.277 -8.876 1.00 41.44 271 GLU A O 1
ATOM 2171 N N . SER A 1 272 ? 16.508 21.603 -9.335 1.00 37.25 272 SER A N 1
ATOM 2172 C CA . SER A 1 272 ? 17.280 22.337 -8.302 1.00 37.25 272 SER A CA 1
ATOM 2173 C C . SER A 1 272 ? 17.748 21.641 -7.009 1.00 37.25 272 SER A C 1
ATOM 2175 O O . SER A 1 272 ? 18.043 22.338 -6.038 1.00 37.25 272 SER A O 1
ATOM 2177 N N . VAL A 1 273 ? 17.994 20.324 -6.981 1.00 38.53 273 VAL A N 1
ATOM 2178 C CA . VAL A 1 273 ? 18.869 19.741 -5.935 1.00 38.53 273 VAL A CA 1
ATOM 2179 C C . VAL A 1 273 ? 19.821 18.688 -6.521 1.00 38.53 273 VAL A C 1
ATOM 2181 O O . VAL A 1 273 ? 19.395 17.731 -7.158 1.00 38.53 273 VAL A O 1
ATOM 2184 N N . ASP A 1 274 ? 21.126 18.900 -6.326 1.00 39.91 274 ASP A N 1
ATOM 2185 C CA . ASP A 1 274 ? 22.211 17.948 -6.611 1.00 39.91 274 ASP A CA 1
ATOM 2186 C C . ASP A 1 274 ? 22.218 16.851 -5.510 1.00 39.91 274 ASP A C 1
ATOM 2188 O O . ASP A 1 274 ? 22.433 17.204 -4.343 1.00 39.91 274 ASP A O 1
ATOM 2192 N N . PRO A 1 275 ? 21.958 15.561 -5.810 1.00 42.00 275 PRO A N 1
ATOM 2193 C CA . PRO A 1 275 ? 21.656 14.503 -4.825 1.00 42.00 275 PRO A CA 1
ATOM 2194 C C . PRO A 1 275 ? 22.865 13.925 -4.089 1.00 42.00 275 PRO A C 1
ATOM 2196 O O . PRO A 1 275 ? 22.842 12.788 -3.622 1.00 42.00 275 PRO A O 1
ATOM 2199 N N . LYS A 1 276 ? 23.964 14.671 -3.957 1.00 38.59 276 LYS A N 1
ATOM 2200 C CA . LYS A 1 276 ? 25.180 14.044 -3.441 1.00 38.59 276 LYS A CA 1
ATOM 2201 C C . LYS A 1 276 ? 25.138 13.686 -1.954 1.00 38.59 276 LYS A C 1
ATOM 2203 O O . LYS A 1 276 ? 25.981 12.900 -1.534 1.00 38.59 276 LYS A O 1
ATOM 2208 N N . TYR A 1 277 ? 24.218 14.220 -1.152 1.00 45.62 277 TYR A N 1
ATOM 2209 C CA . TYR A 1 277 ? 24.028 13.713 0.208 1.00 45.62 277 TYR A CA 1
ATOM 2210 C C . TYR A 1 277 ? 22.587 13.942 0.654 1.00 45.62 277 TYR A C 1
ATOM 2212 O O . TYR A 1 277 ? 22.238 14.992 1.204 1.00 45.62 277 TYR A O 1
ATOM 2220 N N . ASP A 1 278 ? 21.768 12.930 0.397 1.00 45.38 278 ASP A N 1
ATOM 2221 C CA . ASP A 1 278 ? 20.622 12.647 1.244 1.00 45.38 278 ASP A CA 1
ATOM 2222 C C . ASP A 1 278 ? 21.133 12.351 2.656 1.00 45.38 278 ASP A C 1
ATOM 2224 O O . ASP A 1 278 ? 22.255 11.871 2.859 1.00 45.38 278 ASP A O 1
ATOM 2228 N N . PHE A 1 279 ? 20.337 12.691 3.659 1.00 48.88 279 PHE A N 1
ATOM 2229 C CA . PHE A 1 279 ? 20.604 12.224 5.011 1.00 48.88 279 PHE A CA 1
ATOM 2230 C C . PHE A 1 279 ? 20.696 10.683 4.990 1.00 48.88 279 PHE A C 1
ATOM 2232 O O . PHE A 1 279 ? 20.111 10.052 4.115 1.00 48.88 279 PHE A O 1
ATOM 2239 N N . GLU A 1 280 ? 21.430 10.069 5.925 1.00 67.00 280 GLU A N 1
ATOM 2240 C CA . GLU A 1 280 ? 21.617 8.605 6.038 1.00 67.00 280 GLU A CA 1
ATOM 2241 C C . GLU A 1 280 ? 20.313 7.869 6.438 1.00 67.00 280 GLU A C 1
ATOM 2243 O O . GLU A 1 280 ? 20.289 7.068 7.371 1.00 67.00 280 GLU A O 1
ATOM 2248 N N . TYR A 1 281 ? 19.194 8.172 5.782 1.00 82.06 281 TYR A N 1
ATOM 2249 C CA . TYR A 1 281 ? 17.892 7.584 6.033 1.00 82.06 281 TYR A CA 1
ATOM 2250 C C . TYR A 1 281 ? 17.473 6.695 4.864 1.00 82.06 281 TYR A C 1
ATOM 2252 O O . TYR A 1 281 ? 17.748 7.023 3.709 1.00 82.06 281 TYR A O 1
ATOM 2260 N N . PRO A 1 282 ? 16.758 5.590 5.135 1.00 86.62 282 PRO A N 1
ATOM 2261 C CA . PRO A 1 282 ? 16.124 4.813 4.082 1.00 86.62 282 PRO A CA 1
ATOM 2262 C C . PRO A 1 282 ? 15.250 5.696 3.182 1.00 86.62 282 PRO A C 1
ATOM 2264 O O . PRO A 1 282 ? 14.598 6.624 3.664 1.00 86.62 282 PRO A O 1
ATOM 2267 N N . SER A 1 283 ? 15.176 5.360 1.894 1.00 85.12 283 SER A N 1
ATOM 2268 C CA . SER A 1 283 ? 14.424 6.107 0.867 1.00 85.12 283 SER A CA 1
ATOM 2269 C C . SER A 1 283 ? 12.983 6.443 1.275 1.00 85.12 283 SER A C 1
ATOM 2271 O O . SER A 1 283 ? 12.513 7.552 1.037 1.00 85.12 283 SER A O 1
ATOM 2273 N N . ALA A 1 284 ? 12.298 5.527 1.962 1.00 88.88 284 ALA A N 1
ATOM 2274 C CA . ALA A 1 284 ? 10.961 5.739 2.516 1.00 88.88 284 ALA A CA 1
ATOM 2275 C C . ALA A 1 284 ? 10.889 6.897 3.527 1.00 88.88 284 ALA A C 1
ATOM 2277 O O . ALA A 1 284 ? 9.970 7.716 3.497 1.00 88.88 284 ALA A O 1
ATOM 2278 N N . VAL A 1 285 ? 11.874 6.984 4.419 1.00 90.25 285 VAL A N 1
ATOM 2279 C CA . VAL A 1 285 ? 11.965 8.049 5.425 1.00 90.25 285 VAL A CA 1
ATOM 2280 C C . VAL A 1 285 ? 12.365 9.359 4.756 1.00 90.25 285 VAL A C 1
ATOM 2282 O O . VAL A 1 285 ? 11.777 10.402 5.042 1.00 90.25 285 VAL A O 1
ATOM 2285 N N . GLN A 1 286 ? 13.310 9.300 3.814 1.00 85.69 286 GLN A N 1
ATOM 2286 C CA . GLN A 1 286 ? 13.727 10.457 3.026 1.00 85.69 286 GLN A CA 1
ATOM 2287 C C . GLN A 1 286 ? 12.544 11.054 2.247 1.00 85.69 286 GLN A C 1
ATOM 2289 O O . GLN A 1 286 ? 12.318 12.258 2.321 1.00 85.69 286 GLN A O 1
ATOM 2294 N N . ALA A 1 287 ? 11.705 10.223 1.624 1.00 86.88 287 ALA A N 1
ATOM 2295 C CA . ALA A 1 287 ? 10.499 10.670 0.932 1.00 86.88 287 ALA A CA 1
ATOM 2296 C C . ALA A 1 287 ? 9.490 11.359 1.868 1.00 86.88 287 ALA A C 1
ATOM 2298 O O . ALA A 1 287 ? 8.897 12.376 1.501 1.00 86.88 287 ALA A O 1
ATOM 2299 N N . ASN A 1 288 ? 9.319 10.857 3.097 1.00 89.19 288 ASN A N 1
ATOM 2300 C CA . ASN A 1 288 ? 8.466 11.507 4.094 1.00 89.19 288 ASN A CA 1
ATOM 2301 C C . ASN A 1 288 ? 9.032 12.878 4.520 1.00 89.19 288 ASN A C 1
ATOM 2303 O O . ASN A 1 288 ? 8.286 13.857 4.611 1.00 89.19 288 ASN A O 1
ATOM 2307 N N . ILE A 1 289 ? 10.356 12.984 4.699 1.00 87.06 289 ILE A N 1
ATOM 2308 C CA . ILE A 1 289 ? 11.051 14.259 4.953 1.00 87.06 289 ILE A CA 1
ATOM 2309 C C . ILE A 1 289 ? 10.874 15.220 3.775 1.00 87.06 289 ILE A C 1
ATOM 2311 O O . ILE A 1 289 ? 10.549 16.392 3.977 1.00 87.06 289 ILE A O 1
ATOM 2315 N N . ASP A 1 290 ? 11.062 14.754 2.544 1.00 84.44 290 ASP A N 1
ATOM 2316 C CA . ASP A 1 290 ? 10.932 15.568 1.336 1.00 84.44 290 ASP A CA 1
ATOM 2317 C C . ASP A 1 290 ? 9.518 16.119 1.178 1.00 84.44 290 ASP A C 1
ATOM 2319 O O . ASP A 1 290 ? 9.345 17.322 0.969 1.00 84.44 290 ASP A O 1
ATOM 2323 N N . PHE A 1 291 ? 8.505 15.274 1.367 1.00 89.12 291 PHE A N 1
ATOM 2324 C CA . PHE A 1 291 ? 7.110 15.692 1.338 1.00 89.12 291 PHE A CA 1
ATOM 2325 C C . PHE A 1 291 ? 6.824 16.776 2.382 1.00 89.12 291 PHE A C 1
ATOM 2327 O O . PHE A 1 291 ? 6.302 17.848 2.057 1.00 89.12 291 PHE A O 1
ATOM 2334 N N . MET A 1 292 ? 7.221 16.535 3.635 1.00 86.88 292 MET A N 1
ATOM 2335 C CA . MET A 1 292 ? 6.966 17.483 4.714 1.00 86.88 292 MET A CA 1
ATOM 2336 C C . MET A 1 292 ? 7.750 18.777 4.525 1.00 86.88 292 MET A C 1
ATOM 2338 O O . MET A 1 292 ? 7.196 19.857 4.709 1.00 86.88 292 MET A O 1
ATOM 2342 N N . THR A 1 293 ? 9.018 18.737 4.121 1.00 83.12 293 THR A N 1
ATOM 2343 C CA . THR A 1 293 ? 9.802 19.960 3.878 1.00 83.12 293 THR A CA 1
ATOM 2344 C C . THR A 1 293 ? 9.218 20.789 2.730 1.00 83.12 293 THR A C 1
ATOM 2346 O O . THR A 1 293 ? 9.086 22.004 2.895 1.00 83.12 293 THR A O 1
ATOM 2349 N N . LYS A 1 294 ? 8.718 20.152 1.660 1.00 83.94 294 LYS A N 1
ATOM 2350 C CA . LYS A 1 294 ? 8.065 20.796 0.504 1.00 83.94 294 LYS A CA 1
ATOM 2351 C C . LYS A 1 294 ? 6.583 21.169 0.706 1.00 83.94 294 LYS A C 1
ATOM 2353 O O . LYS A 1 294 ? 5.905 21.481 -0.276 1.00 83.94 294 LYS A O 1
ATOM 2358 N N . ILE A 1 295 ? 6.063 21.212 1.942 1.00 87.12 295 ILE A N 1
ATOM 2359 C CA . ILE A 1 295 ? 4.623 21.458 2.181 1.00 87.12 295 ILE A CA 1
ATOM 2360 C C . ILE A 1 295 ? 4.093 22.739 1.525 1.00 87.12 295 ILE A C 1
ATOM 2362 O O . ILE A 1 295 ? 2.937 22.775 1.121 1.00 87.12 295 ILE A O 1
ATOM 2366 N N . GLU A 1 296 ? 4.921 23.783 1.402 1.00 87.19 296 GLU A N 1
ATOM 2367 C CA . GLU A 1 296 ? 4.534 25.048 0.770 1.00 87.19 296 GLU A CA 1
ATOM 2368 C C . GLU A 1 296 ? 4.086 24.839 -0.678 1.00 87.19 296 GLU A C 1
ATOM 2370 O O . GLU A 1 296 ? 3.117 25.447 -1.127 1.00 87.19 296 GLU A O 1
ATOM 2375 N N . THR A 1 297 ? 4.777 23.964 -1.408 1.00 87.56 297 THR A N 1
ATOM 2376 C CA . THR A 1 297 ? 4.424 23.606 -2.782 1.00 87.56 297 THR A CA 1
ATOM 2377 C C . THR A 1 297 ? 3.209 22.689 -2.808 1.00 87.56 297 THR A C 1
ATOM 2379 O O . THR A 1 297 ? 2.332 22.874 -3.650 1.00 87.56 297 THR A O 1
ATOM 2382 N N . VAL A 1 298 ? 3.121 21.753 -1.857 1.00 89.31 298 VAL A N 1
ATOM 2383 C CA . VAL A 1 298 ? 2.014 20.791 -1.755 1.00 89.31 298 VAL A CA 1
ATOM 2384 C C . VAL A 1 298 ? 0.673 21.503 -1.556 1.00 89.31 298 VAL A C 1
ATOM 2386 O O . VAL A 1 298 ? -0.273 21.231 -2.286 1.00 89.31 298 VAL A O 1
ATOM 2389 N N . VAL A 1 299 ? 0.583 22.474 -0.640 1.00 92.38 299 VAL A N 1
ATOM 2390 C CA . VAL A 1 299 ? -0.695 23.141 -0.309 1.00 92.38 299 VAL A CA 1
ATOM 2391 C C . VAL A 1 299 ? -1.235 24.075 -1.401 1.00 92.38 299 VAL A C 1
ATOM 2393 O O . VAL A 1 299 ? -2.307 24.656 -1.232 1.00 92.38 299 VAL A O 1
ATOM 2396 N N . LYS A 1 300 ? -0.522 24.244 -2.524 1.00 90.38 300 LYS A N 1
ATOM 2397 C CA . LYS A 1 300 ? -0.956 25.096 -3.649 1.00 90.38 300 LYS A CA 1
ATOM 2398 C C . LYS A 1 300 ? -2.097 24.483 -4.463 1.00 90.38 300 LYS A C 1
ATOM 2400 O O . LYS A 1 300 ? -2.742 25.204 -5.221 1.00 90.38 300 LYS A O 1
ATOM 2405 N N . LYS A 1 301 ? -2.334 23.173 -4.347 1.00 90.75 301 LYS A N 1
ATOM 2406 C CA . LYS A 1 301 ? -3.364 22.440 -5.097 1.00 90.75 301 LYS A CA 1
ATOM 2407 C C . LYS A 1 301 ? -4.182 21.580 -4.139 1.00 90.75 301 LYS A C 1
ATOM 2409 O O . LYS A 1 301 ? -3.643 21.072 -3.167 1.00 90.75 301 LYS A O 1
ATOM 2414 N N . ASN A 1 302 ? -5.476 21.426 -4.407 1.00 95.50 302 ASN A N 1
ATOM 2415 C CA . ASN A 1 302 ? -6.312 20.456 -3.695 1.00 95.50 302 ASN A CA 1
ATOM 2416 C C . ASN A 1 302 ? -6.225 19.095 -4.392 1.00 95.50 302 ASN A C 1
ATOM 2418 O O . ASN A 1 302 ? -6.205 19.046 -5.623 1.00 95.50 302 ASN A O 1
ATOM 2422 N N . SER A 1 303 ? -6.227 18.020 -3.606 1.00 96.88 303 SER A N 1
ATOM 2423 C CA . SER A 1 303 ? -6.317 16.646 -4.109 1.00 96.88 303 SER A CA 1
ATOM 2424 C C . SER A 1 303 ? -7.712 16.345 -4.666 1.00 96.88 303 SER A C 1
ATOM 2426 O O . SER A 1 303 ? -8.679 17.056 -4.365 1.00 96.88 303 SER A O 1
ATOM 2428 N N . TYR A 1 304 ? -7.845 15.238 -5.400 1.00 97.38 304 TYR A N 1
ATOM 2429 C CA . TYR A 1 304 ? -9.163 14.750 -5.821 1.00 97.38 304 TYR A CA 1
ATOM 2430 C C . TYR A 1 304 ? -10.021 14.311 -4.617 1.00 97.38 304 TYR A C 1
ATOM 2432 O O . TYR A 1 304 ? -11.227 14.522 -4.617 1.00 97.38 304 TYR A O 1
ATOM 2440 N N . ILE A 1 305 ? -9.409 13.809 -3.532 1.00 97.88 305 ILE A N 1
ATOM 2441 C CA . ILE A 1 305 ? -10.117 13.479 -2.281 1.00 97.88 305 ILE A CA 1
ATOM 2442 C C . ILE A 1 305 ? -10.825 14.713 -1.713 1.00 97.88 305 ILE A C 1
ATOM 2444 O O . ILE A 1 305 ? -11.986 14.630 -1.326 1.00 97.88 305 ILE A O 1
ATOM 2448 N N . LYS A 1 306 ? -10.173 15.885 -1.698 1.00 96.88 306 LYS A N 1
ATOM 2449 C CA . LYS A 1 306 ? -10.818 17.123 -1.230 1.00 96.88 306 LYS A CA 1
ATOM 2450 C C . LYS A 1 306 ? -11.965 17.576 -2.144 1.00 96.88 306 LYS A C 1
ATOM 2452 O O . LYS A 1 306 ? -12.855 18.284 -1.672 1.00 96.88 306 LYS A O 1
ATOM 2457 N N . GLN A 1 307 ? -11.915 17.226 -3.426 1.00 96.00 307 GLN A N 1
ATOM 2458 C CA . GLN A 1 307 ? -12.889 17.644 -4.436 1.00 96.00 307 GLN A CA 1
ATOM 2459 C C . GLN A 1 307 ? -14.108 16.712 -4.498 1.00 96.00 307 GLN A C 1
ATOM 2461 O O . GLN A 1 307 ? -15.226 17.200 -4.629 1.00 96.00 307 GLN A O 1
ATOM 2466 N N . GLU A 1 308 ? -13.900 15.400 -4.374 1.00 97.25 308 GLU A N 1
ATOM 2467 C CA . GLU A 1 308 ? -14.920 14.370 -4.622 1.00 97.25 308 GLU A CA 1
ATOM 2468 C C . GLU A 1 308 ? -15.321 13.578 -3.363 1.00 97.25 308 GLU A C 1
ATOM 2470 O O . GLU A 1 308 ? -16.439 13.075 -3.293 1.00 97.25 308 GLU A O 1
ATOM 2475 N N . TYR A 1 309 ? -14.452 13.497 -2.346 1.00 96.81 309 TYR A N 1
ATOM 2476 C CA . TYR A 1 309 ? -14.621 12.637 -1.162 1.00 96.81 309 TYR A CA 1
ATOM 2477 C C . TYR A 1 309 ? -14.410 13.410 0.153 1.00 96.81 309 TYR A C 1
ATOM 2479 O O . TYR A 1 309 ? -13.675 12.986 1.050 1.00 96.81 309 TYR A O 1
ATOM 2487 N N . GLU A 1 310 ? -15.048 14.578 0.292 1.00 94.81 310 GLU A N 1
ATOM 2488 C CA . GLU A 1 310 ? -14.892 15.443 1.475 1.00 94.81 310 GLU A CA 1
ATOM 2489 C C . GLU A 1 310 ? -15.281 14.745 2.794 1.00 94.81 310 GLU A C 1
ATOM 2491 O O . GLU A 1 310 ? -14.667 15.004 3.831 1.00 94.81 310 GLU A O 1
ATOM 2496 N N . ASN A 1 311 ? -16.197 13.773 2.744 1.00 95.75 311 ASN A N 1
ATOM 2497 C CA . ASN A 1 311 ? -16.569 12.921 3.877 1.00 95.75 311 ASN A CA 1
ATOM 2498 C C . ASN A 1 311 ? -15.370 12.169 4.493 1.00 95.75 311 ASN A C 1
ATOM 2500 O O . ASN A 1 311 ? -15.364 11.920 5.699 1.00 95.75 311 ASN A O 1
ATOM 2504 N N . ILE A 1 312 ? -14.340 11.833 3.705 1.00 97.81 312 ILE A N 1
ATOM 2505 C CA . ILE A 1 312 ? -13.099 11.216 4.203 1.00 97.81 312 ILE A CA 1
ATOM 2506 C C . ILE A 1 312 ? -12.334 12.202 5.086 1.00 97.81 312 ILE A C 1
ATOM 2508 O O . ILE A 1 312 ? -11.874 11.837 6.168 1.00 97.81 312 ILE A O 1
ATOM 2512 N N . LEU A 1 313 ? -12.232 13.466 4.666 1.00 97.12 313 LEU A N 1
ATOM 2513 C CA . LEU A 1 313 ? -11.568 14.513 5.447 1.00 97.12 313 LEU A CA 1
ATOM 2514 C C . LEU A 1 313 ? -12.370 14.855 6.706 1.00 97.12 313 LEU A C 1
ATOM 2516 O O . LEU A 1 313 ? -11.790 15.021 7.776 1.00 97.12 313 LEU A O 1
ATOM 2520 N N . GLU A 1 314 ? -13.698 14.904 6.622 1.00 95.00 314 GLU A N 1
ATOM 2521 C CA . GLU A 1 314 ? -14.557 15.082 7.797 1.00 95.00 314 GLU A CA 1
ATOM 2522 C C . GLU A 1 314 ? -14.407 13.931 8.798 1.00 95.00 314 GLU A C 1
ATOM 2524 O O . GLU A 1 314 ? -14.332 14.156 10.009 1.00 95.00 314 GLU A O 1
ATOM 2529 N N . TYR A 1 315 ? -14.325 12.691 8.304 1.00 96.31 315 TYR A N 1
ATOM 2530 C CA . TYR A 1 315 ? -14.089 11.524 9.144 1.00 96.31 315 TYR A CA 1
ATOM 2531 C C . TYR A 1 315 ? -12.698 11.563 9.783 1.00 96.31 315 TYR A C 1
ATOM 2533 O O . TYR A 1 315 ? -12.568 11.304 10.980 1.00 96.31 315 TYR A O 1
ATOM 2541 N N . PHE A 1 316 ? -11.674 11.974 9.031 1.00 96.81 316 PHE A N 1
ATOM 2542 C CA . PHE A 1 316 ? -10.321 12.182 9.543 1.00 96.81 316 PHE A CA 1
ATOM 2543 C C . PHE A 1 316 ? -10.307 13.123 10.753 1.00 96.81 316 PHE A C 1
ATOM 2545 O O . PHE A 1 316 ? -9.678 12.825 11.770 1.00 96.81 316 PHE A O 1
ATOM 2552 N N . LEU A 1 317 ? -11.056 14.231 10.686 1.00 94.12 317 LEU A N 1
ATOM 2553 C CA . LEU A 1 317 ? -11.145 15.209 11.774 1.00 94.12 317 LEU A CA 1
ATOM 2554 C C . LEU A 1 317 ? -11.757 14.636 13.063 1.00 94.12 317 LEU A C 1
ATOM 2556 O O . LEU A 1 317 ? -11.526 15.188 14.139 1.00 94.12 317 LEU A O 1
ATOM 2560 N N . LYS A 1 318 ? -12.490 13.513 12.999 1.00 91.06 318 LYS A N 1
ATOM 2561 C CA . LYS A 1 318 ? -12.953 12.783 14.196 1.00 91.06 318 LYS A CA 1
ATOM 2562 C C . LYS A 1 318 ? -11.812 12.061 14.917 1.00 91.06 318 LYS A C 1
ATOM 2564 O O . LYS A 1 318 ? -11.931 11.813 16.113 1.00 91.06 318 LYS A O 1
ATOM 2569 N N . ILE A 1 319 ? -10.740 11.712 14.202 1.00 93.50 319 ILE A N 1
ATOM 2570 C CA . ILE A 1 319 ? -9.558 11.021 14.737 1.00 93.50 319 ILE A CA 1
ATOM 2571 C C . ILE A 1 319 ? -8.563 12.033 15.299 1.00 93.50 319 ILE A C 1
ATOM 2573 O O . ILE A 1 319 ? -8.068 11.851 16.411 1.00 93.50 319 ILE A O 1
ATOM 2577 N N . SER A 1 320 ? -8.271 13.091 14.536 1.00 92.25 320 SER A N 1
ATOM 2578 C CA . SER A 1 320 ? -7.346 14.139 14.969 1.00 92.25 320 SER A CA 1
ATOM 2579 C C . SER A 1 320 ? -7.961 15.069 16.017 1.00 92.25 320 SER A C 1
ATOM 2581 O O . SER A 1 320 ? -7.222 15.599 16.833 1.00 92.25 320 SER A O 1
ATOM 2583 N N . GLU A 1 321 ? -9.290 15.240 16.023 1.00 90.38 321 GLU A N 1
ATOM 2584 C CA . GLU A 1 321 ? -10.049 16.220 16.826 1.00 90.38 321 GLU A CA 1
ATOM 2585 C C . GLU A 1 321 ? -9.758 17.695 16.469 1.00 90.38 321 GLU A C 1
ATOM 2587 O O . GLU A 1 321 ? -10.065 18.630 17.224 1.00 90.38 321 GLU A O 1
ATOM 2592 N N . GLY A 1 322 ? -9.200 17.923 15.279 1.00 90.62 322 GLY A N 1
ATOM 2593 C CA . GLY A 1 322 ? -8.825 19.243 14.787 1.00 90.62 322 GLY A CA 1
ATOM 2594 C C . GLY A 1 322 ? -8.104 19.211 13.444 1.00 90.62 322 GLY A C 1
ATOM 2595 O O . GLY A 1 322 ? -7.788 18.154 12.901 1.00 90.62 322 GLY A O 1
ATOM 2596 N N . GLU A 1 323 ? -7.875 20.393 12.890 1.00 92.38 323 GLU A N 1
ATOM 2597 C CA . GLU A 1 323 ? -7.436 20.610 11.514 1.00 92.38 323 GLU A CA 1
ATOM 2598 C C . GLU A 1 323 ? -5.995 21.136 11.458 1.00 92.38 323 GLU A C 1
ATOM 2600 O O . GLU A 1 323 ? -5.609 21.999 12.251 1.00 92.38 323 GLU A O 1
ATOM 2605 N N . TYR A 1 324 ? -5.215 20.684 10.473 1.00 93.50 324 TYR A N 1
ATOM 2606 C CA . TYR A 1 324 ? -3.865 21.190 10.208 1.00 93.50 324 TYR A CA 1
ATOM 2607 C C . TYR A 1 324 ? -3.900 22.198 9.063 1.00 93.50 324 TYR A C 1
ATOM 2609 O O . TYR A 1 324 ? -4.463 21.931 7.995 1.00 93.50 324 TYR A O 1
ATOM 2617 N N . LYS A 1 325 ? -3.268 23.356 9.263 1.00 91.38 325 LYS A N 1
ATOM 2618 C CA . LYS A 1 325 ? -3.144 24.400 8.237 1.00 91.38 325 LYS A CA 1
ATOM 2619 C C . LYS A 1 325 ? -1.716 24.890 8.150 1.00 91.38 325 LYS A C 1
ATOM 2621 O O . LYS A 1 325 ? -1.082 25.180 9.162 1.00 91.38 325 LYS A O 1
ATOM 2626 N N . TYR A 1 326 ? -1.231 25.041 6.928 1.00 89.00 326 TYR A N 1
ATOM 2627 C CA . TYR A 1 326 ? 0.029 25.717 6.677 1.00 89.00 326 TYR A CA 1
ATOM 2628 C C . TYR A 1 326 ? -0.183 27.235 6.671 1.00 89.00 326 TYR A C 1
ATOM 2630 O O . TYR A 1 326 ? -1.141 27.728 6.081 1.00 89.00 326 TYR A O 1
ATOM 2638 N N . SER A 1 327 ? 0.679 27.982 7.360 1.00 82.50 327 SER A N 1
ATOM 2639 C CA . SER A 1 327 ? 0.610 29.448 7.465 1.00 82.50 327 SER A CA 1
ATOM 2640 C C . SER A 1 327 ? 1.932 30.091 7.041 1.00 82.50 327 SER A C 1
ATOM 2642 O O . SER A 1 327 ? 2.549 30.812 7.823 1.00 82.50 327 SER A O 1
ATOM 2644 N N . GLY A 1 328 ? 2.391 29.790 5.824 1.00 75.56 328 GLY A N 1
ATOM 2645 C CA . GLY A 1 328 ? 3.543 30.426 5.169 1.00 75.56 328 GLY A CA 1
ATOM 2646 C C . GLY A 1 328 ? 4.922 30.012 5.690 1.00 75.56 328 GLY A C 1
ATOM 2647 O O . GLY A 1 328 ? 5.829 29.835 4.895 1.00 75.56 328 GLY A O 1
ATOM 2648 N N . SER A 1 329 ? 5.097 29.819 6.996 1.00 72.88 329 SER A N 1
ATOM 2649 C CA . SER A 1 329 ? 6.362 29.342 7.579 1.00 72.88 329 SER A CA 1
ATOM 2650 C C . SER A 1 329 ? 6.198 28.025 8.326 1.00 72.88 329 SER A C 1
ATOM 2652 O O . SER A 1 329 ? 7.010 27.122 8.164 1.00 72.88 329 SER A O 1
ATOM 2654 N N . SER A 1 330 ? 5.100 27.866 9.066 1.00 81.38 330 SER A N 1
ATOM 2655 C CA . SER A 1 330 ? 4.872 26.692 9.907 1.00 81.38 330 SER A CA 1
ATOM 2656 C C . SER A 1 330 ? 3.494 26.074 9.705 1.00 81.38 330 SER A C 1
ATOM 2658 O O . SER A 1 330 ? 2.553 26.695 9.195 1.00 81.38 330 SER A O 1
ATOM 2660 N N . VAL A 1 331 ? 3.380 24.810 10.107 1.00 87.81 331 VAL A N 1
ATOM 2661 C CA . VAL A 1 331 ? 2.097 24.116 10.214 1.00 87.81 331 VAL A CA 1
ATOM 2662 C C . VAL A 1 331 ? 1.516 24.415 11.592 1.00 87.81 331 VAL A C 1
ATOM 2664 O O . VAL A 1 331 ? 2.170 24.202 12.607 1.00 87.81 331 VAL A O 1
ATOM 2667 N N . GLY A 1 332 ? 0.294 24.938 11.621 1.00 89.31 332 GLY A N 1
ATOM 2668 C CA . GLY A 1 332 ? -0.492 25.113 12.836 1.00 89.31 332 GLY A CA 1
ATOM 2669 C C . GLY A 1 332 ? -1.612 24.085 12.928 1.00 89.31 332 GLY A C 1
ATOM 2670 O O . GLY A 1 332 ? -2.161 23.662 11.908 1.00 89.31 332 GLY A O 1
ATOM 2671 N N . TYR A 1 333 ? -1.976 23.735 14.155 1.00 92.62 333 TYR A N 1
ATOM 2672 C CA . TYR A 1 333 ? -3.099 22.862 14.469 1.00 92.62 333 TYR A CA 1
ATOM 2673 C C . TYR A 1 333 ? -4.241 23.646 15.134 1.00 92.62 333 TYR A C 1
ATOM 2675 O O . TYR A 1 333 ? -4.000 24.498 15.993 1.00 92.62 333 TYR A O 1
ATOM 2683 N N . PHE A 1 334 ? -5.484 23.371 14.735 1.00 90.00 334 PHE A N 1
ATOM 2684 C CA . PHE A 1 334 ? -6.685 24.090 15.167 1.00 90.00 334 PHE A CA 1
ATOM 2685 C C . PHE A 1 334 ? -7.741 23.109 15.682 1.00 90.00 334 PHE A C 1
ATOM 2687 O O . PHE A 1 334 ? -8.232 22.274 14.928 1.00 90.00 334 PHE A O 1
ATOM 2694 N N . LEU A 1 335 ? -8.126 23.220 16.955 1.00 85.31 335 LEU A N 1
ATOM 2695 C CA . LEU A 1 335 ? -9.117 22.326 17.566 1.00 85.31 335 LEU A CA 1
ATOM 2696 C C . LEU A 1 335 ? -10.519 22.520 16.974 1.00 85.31 335 LEU A C 1
ATOM 2698 O O . LEU A 1 335 ? -10.990 23.649 16.835 1.00 85.31 335 LEU A O 1
ATOM 2702 N N . ALA A 1 336 ? -11.229 21.414 16.731 1.00 74.19 336 ALA A N 1
ATOM 2703 C CA . ALA A 1 336 ? -12.591 21.448 16.193 1.00 74.19 336 ALA A CA 1
ATOM 2704 C C . ALA A 1 336 ? -13.615 22.050 17.181 1.00 74.19 336 ALA A C 1
ATOM 2706 O O . ALA A 1 336 ? -14.557 22.733 16.782 1.00 74.19 336 ALA A O 1
ATOM 2707 N N . LYS A 1 337 ? -13.438 21.825 18.493 1.00 63.97 337 LYS A N 1
ATOM 2708 C CA . LYS A 1 337 ? -14.356 22.311 19.539 1.00 63.97 337 LYS A CA 1
ATOM 2709 C C . LYS A 1 337 ? -13.910 23.661 20.116 1.00 63.97 337 LYS A C 1
ATOM 2711 O O . LYS A 1 337 ? -13.109 23.725 21.044 1.00 63.97 337 LYS A O 1
ATOM 2716 N N . GLY A 1 338 ? -14.502 24.747 19.615 1.00 53.47 338 GLY A N 1
ATOM 2717 C CA . GLY A 1 338 ? -14.744 25.973 20.392 1.00 53.47 338 GLY A CA 1
ATOM 2718 C C . GLY A 1 338 ? -13.556 26.890 20.703 1.00 53.47 338 GLY A C 1
ATOM 2719 O O . GLY A 1 338 ? -13.714 27.815 21.497 1.00 53.47 338 GLY A O 1
ATOM 2720 N N . ARG A 1 339 ? -12.381 26.703 20.096 1.00 56.91 339 ARG A N 1
ATOM 2721 C CA . ARG A 1 339 ? -11.299 27.695 20.168 1.00 56.91 339 ARG A CA 1
ATOM 2722 C C . ARG A 1 339 ? -10.657 27.843 18.796 1.00 56.91 339 ARG A C 1
ATOM 2724 O O . ARG A 1 339 ? -9.990 26.926 18.340 1.00 56.91 339 ARG A O 1
ATOM 2731 N N . SER A 1 340 ? -10.724 29.036 18.207 1.00 66.12 340 SER A N 1
ATOM 2732 C CA . SER A 1 340 ? -9.860 29.476 17.093 1.00 66.12 340 SER A CA 1
ATOM 2733 C C . SER A 1 340 ? -8.372 29.566 17.487 1.00 66.12 340 SER A C 1
ATOM 2735 O O . SER A 1 340 ? -7.577 30.234 16.827 1.00 66.12 340 SER A O 1
ATOM 2737 N N . LYS A 1 341 ? -7.984 28.915 18.591 1.00 78.19 341 LYS A N 1
ATOM 2738 C CA . LYS A 1 341 ? -6.637 28.916 19.131 1.00 78.19 341 LYS A CA 1
ATOM 2739 C C . LYS A 1 341 ? -5.788 27.981 18.280 1.00 78.19 341 LYS A C 1
ATOM 2741 O O . LYS A 1 341 ? -6.025 26.775 18.245 1.00 78.19 341 LYS A O 1
ATOM 2746 N N . ARG A 1 342 ? -4.819 28.581 17.597 1.00 87.31 342 ARG A N 1
ATOM 2747 C CA . ARG A 1 342 ? -3.747 27.889 16.893 1.00 87.31 342 ARG A CA 1
ATOM 2748 C C . ARG A 1 342 ? -2.760 27.335 17.916 1.00 87.31 342 ARG A C 1
ATOM 2750 O O . ARG A 1 342 ? -2.357 28.071 18.815 1.00 87.31 342 ARG A O 1
ATOM 2757 N N . PHE A 1 343 ? -2.371 26.083 17.733 1.00 88.44 343 PHE A N 1
ATOM 2758 C CA . PHE A 1 343 ? -1.260 25.445 18.430 1.00 88.44 343 PHE A CA 1
ATOM 2759 C C . PHE A 1 343 ? -0.124 25.171 17.444 1.00 88.44 343 PHE A C 1
ATOM 2761 O O . PHE A 1 343 ? -0.376 24.892 16.263 1.00 88.44 343 PHE A O 1
ATOM 2768 N N . GLY A 1 344 ? 1.112 25.260 17.922 1.00 88.06 344 GLY A N 1
ATOM 2769 C CA . GLY A 1 344 ? 2.268 24.673 17.252 1.00 88.06 344 GLY A CA 1
ATOM 2770 C C . GLY A 1 344 ? 2.171 23.146 17.243 1.00 88.06 344 GLY A C 1
ATOM 2771 O O . GLY A 1 344 ? 1.466 22.546 18.056 1.00 88.06 344 GLY A O 1
ATOM 2772 N N . LEU A 1 345 ? 2.854 22.493 16.303 1.00 87.38 345 LEU A N 1
ATOM 2773 C CA . LEU A 1 345 ? 2.893 21.027 16.264 1.00 87.38 345 LEU A CA 1
ATOM 2774 C C . LEU A 1 345 ? 3.661 20.429 17.453 1.00 87.38 345 LEU A C 1
ATOM 2776 O O . LEU A 1 345 ? 3.381 19.310 17.871 1.00 87.38 345 LEU A O 1
ATOM 2780 N N . ASP A 1 346 ? 4.599 21.177 18.017 1.00 84.19 346 ASP A N 1
ATOM 2781 C CA . ASP A 1 346 ? 5.325 20.864 19.245 1.00 84.19 346 ASP A CA 1
ATOM 2782 C C . ASP A 1 346 ? 4.431 20.917 20.500 1.00 84.19 346 ASP A C 1
ATOM 2784 O O . ASP A 1 346 ? 4.679 20.190 21.462 1.00 84.19 346 ASP A O 1
ATOM 2788 N N . GLU A 1 347 ? 3.349 21.701 20.465 1.00 88.06 347 GLU A N 1
ATOM 2789 C CA . GLU A 1 347 ? 2.400 21.870 21.576 1.00 88.06 347 GLU A CA 1
ATOM 2790 C C . GLU A 1 347 ? 1.289 20.803 21.615 1.00 88.06 347 GLU A C 1
ATOM 2792 O O . GLU A 1 347 ? 0.530 20.734 22.586 1.00 88.06 347 GLU A O 1
ATOM 2797 N N . VAL A 1 348 ? 1.157 19.975 20.572 1.00 90.50 348 VAL A N 1
ATOM 2798 C CA . VAL A 1 348 ? 0.110 18.942 20.477 1.00 90.50 348 VAL A CA 1
ATOM 2799 C C . VAL A 1 348 ? 0.653 17.536 20.756 1.00 90.50 348 VAL A C 1
ATOM 2801 O O . VAL A 1 348 ? 1.862 17.265 20.712 1.00 90.50 348 VAL A O 1
ATOM 2804 N N . SER A 1 349 ? -0.256 16.607 21.067 1.00 90.88 349 SER A N 1
ATOM 2805 C CA . SER A 1 349 ? 0.107 15.222 21.381 1.00 90.88 349 SER A CA 1
ATOM 2806 C C . SER A 1 349 ? 0.829 14.536 20.215 1.00 90.88 349 SER A C 1
ATOM 2808 O O . SER A 1 349 ? 0.663 14.898 19.046 1.00 90.88 349 SER A O 1
ATOM 2810 N N . SER A 1 350 ? 1.627 13.510 20.525 1.00 89.81 350 SER A N 1
ATOM 2811 C CA . SER A 1 350 ? 2.307 12.701 19.507 1.00 89.81 350 SER A CA 1
ATOM 2812 C C . SER A 1 350 ? 1.319 12.054 18.533 1.00 89.81 350 SER A C 1
ATOM 2814 O O . SER A 1 350 ? 1.607 11.992 17.344 1.00 89.81 350 SER A O 1
ATOM 2816 N N . SER A 1 351 ? 0.130 11.659 19.003 1.00 90.94 351 SER A N 1
ATOM 2817 C CA . SER A 1 351 ? -0.956 11.128 18.167 1.00 90.94 351 SER A CA 1
ATOM 2818 C C . SER A 1 351 ? -1.385 12.121 17.089 1.00 90.94 351 SER A C 1
ATOM 2820 O O . SER A 1 351 ? -1.513 11.755 15.928 1.00 90.94 351 SER A O 1
ATOM 2822 N N . VAL A 1 352 ? -1.577 13.392 17.459 1.00 92.81 352 VAL A N 1
ATOM 2823 C CA . VAL A 1 352 ? -1.966 14.448 16.516 1.00 92.81 352 VAL A CA 1
ATOM 2824 C C . VAL A 1 352 ? -0.813 14.752 15.559 1.00 92.81 352 VAL A C 1
ATOM 2826 O O . VAL A 1 352 ? -1.039 14.909 14.364 1.00 92.81 352 VAL A O 1
ATOM 2829 N N . ARG A 1 353 ? 0.440 14.779 16.024 1.00 92.50 353 ARG A N 1
ATOM 2830 C CA . ARG A 1 353 ? 1.599 14.958 15.129 1.00 92.50 353 ARG A CA 1
ATOM 2831 C C . ARG A 1 353 ? 1.737 13.838 14.100 1.00 92.50 353 ARG A C 1
ATOM 2833 O O . ARG A 1 353 ? 1.979 14.129 12.934 1.00 92.50 353 ARG A O 1
ATOM 2840 N N . ALA A 1 354 ? 1.541 12.588 14.517 1.00 92.44 354 ALA A N 1
ATOM 2841 C CA . ALA A 1 354 ? 1.672 11.401 13.671 1.00 92.44 354 ALA A CA 1
ATOM 2842 C C . ALA A 1 354 ? 0.652 11.326 12.521 1.00 92.44 354 ALA A C 1
ATOM 2844 O O . ALA A 1 354 ? 0.792 10.478 11.649 1.00 92.44 354 ALA A O 1
ATOM 2845 N N . LEU A 1 355 ? -0.382 12.171 12.546 1.00 95.19 355 LEU A N 1
ATOM 2846 C CA . LEU A 1 355 ? -1.441 12.249 11.539 1.00 95.19 355 LEU A CA 1
ATOM 2847 C C . LEU A 1 355 ? -1.242 13.409 10.546 1.00 95.19 355 LEU A C 1
ATOM 2849 O O . LEU A 1 355 ? -1.978 13.516 9.566 1.00 95.19 355 LEU A O 1
ATOM 2853 N N . ALA A 1 356 ? -0.288 14.311 10.797 1.00 94.81 356 ALA A N 1
ATOM 2854 C CA . ALA A 1 356 ? -0.170 15.553 10.039 1.00 94.81 356 ALA A CA 1
ATOM 2855 C C . ALA A 1 356 ? 0.168 15.316 8.558 1.00 94.81 356 ALA A C 1
ATOM 2857 O O . ALA A 1 356 ? -0.440 15.933 7.686 1.00 94.81 356 ALA A O 1
ATOM 2858 N N . ASP A 1 357 ? 1.115 14.426 8.266 1.00 95.12 357 ASP A N 1
ATOM 2859 C CA . ASP A 1 357 ? 1.541 14.112 6.901 1.00 95.12 357 ASP A CA 1
ATOM 2860 C C . ASP A 1 357 ? 0.402 13.475 6.088 1.00 95.12 357 ASP A C 1
ATOM 2862 O O . ASP A 1 357 ? 0.095 13.942 4.991 1.00 95.12 357 ASP A O 1
ATOM 2866 N N . LEU A 1 358 ? -0.309 12.503 6.670 1.00 97.12 358 LEU A N 1
ATOM 2867 C CA . LEU A 1 358 ? -1.478 11.871 6.066 1.00 97.12 358 LEU A CA 1
ATOM 2868 C C . LEU A 1 358 ? -2.591 12.888 5.779 1.00 97.12 358 LEU A C 1
ATOM 2870 O O . LEU A 1 358 ? -3.201 12.840 4.713 1.00 97.12 358 LEU A O 1
ATOM 2874 N N . TRP A 1 359 ? -2.829 13.852 6.675 1.00 97.00 359 TRP A N 1
ATOM 2875 C CA . TRP A 1 359 ? -3.785 14.934 6.421 1.00 97.00 359 TRP A CA 1
ATOM 2876 C C . TRP A 1 359 ? -3.403 15.770 5.194 1.00 97.00 359 TRP A C 1
ATOM 2878 O O . TRP A 1 359 ? -4.249 16.032 4.335 1.00 97.00 359 TRP A O 1
ATOM 2888 N N . PHE A 1 360 ? -2.139 16.195 5.092 1.00 96.69 360 PHE A N 1
ATOM 2889 C CA . PHE A 1 360 ? -1.686 16.981 3.942 1.00 96.69 360 PHE A CA 1
ATOM 2890 C C . PHE A 1 360 ? -1.716 16.173 2.647 1.00 96.69 360 PHE A C 1
ATOM 2892 O O . PHE A 1 360 ? -2.121 16.715 1.616 1.00 96.69 360 PHE A O 1
ATOM 2899 N N . TYR A 1 361 ? -1.350 14.891 2.704 1.00 97.69 361 TYR A N 1
ATOM 2900 C CA . TYR A 1 361 ? -1.459 13.983 1.571 1.00 97.69 361 TYR A CA 1
ATOM 2901 C C . TYR A 1 361 ? -2.902 13.910 1.072 1.00 97.69 361 TYR A C 1
ATOM 2903 O O . TYR A 1 361 ? -3.183 14.289 -0.068 1.00 97.69 361 TYR A O 1
ATOM 2911 N N . LEU A 1 362 ? -3.831 13.524 1.952 1.00 98.12 362 LEU A N 1
ATOM 2912 C CA . LEU A 1 362 ? -5.237 13.352 1.599 1.00 98.12 362 LEU A CA 1
ATOM 2913 C C . LEU A 1 362 ? -5.866 14.648 1.110 1.00 98.12 362 LEU A C 1
ATOM 2915 O O . LEU A 1 362 ? -6.671 14.606 0.193 1.00 98.12 362 LEU A O 1
ATOM 2919 N N . ARG A 1 363 ? -5.522 15.804 1.679 1.00 97.00 363 ARG A N 1
ATOM 2920 C CA . ARG A 1 363 ? -6.170 17.072 1.325 1.00 97.00 363 ARG A CA 1
ATOM 2921 C C . ARG A 1 363 ? -5.605 17.743 0.072 1.00 97.00 363 ARG A C 1
ATOM 2923 O O . ARG A 1 363 ? -6.354 18.418 -0.635 1.00 97.00 363 ARG A O 1
ATOM 2930 N N . TYR A 1 364 ? -4.307 17.601 -0.189 1.00 96.25 364 TYR A N 1
ATOM 2931 C CA . TYR A 1 364 ? -3.617 18.432 -1.183 1.00 96.25 364 TYR A CA 1
ATOM 2932 C C . TYR A 1 364 ? -2.820 17.651 -2.235 1.00 96.25 364 TYR A C 1
ATOM 2934 O O . TYR A 1 364 ? -2.525 18.203 -3.291 1.00 96.25 364 TYR A O 1
ATOM 2942 N N . TYR A 1 365 ? -2.475 16.383 -1.991 1.00 95.88 365 TYR A N 1
ATOM 2943 C CA . TYR A 1 365 ? -1.516 15.656 -2.836 1.00 95.88 365 TYR A CA 1
ATOM 2944 C C . TYR A 1 365 ? -2.069 14.404 -3.521 1.00 95.88 365 TYR A C 1
ATOM 2946 O O . TYR A 1 365 ? -1.627 14.082 -4.623 1.00 95.88 365 TYR A O 1
ATOM 2954 N N . ALA A 1 366 ? -3.004 13.707 -2.872 1.00 97.25 366 ALA A N 1
ATOM 2955 C CA . ALA A 1 366 ? -3.508 12.416 -3.322 1.00 97.25 366 ALA A CA 1
ATOM 2956 C C . ALA A 1 366 ? -4.088 12.468 -4.745 1.00 97.25 366 ALA A C 1
ATOM 2958 O O . ALA A 1 366 ? -4.794 13.420 -5.104 1.00 97.25 366 ALA A O 1
ATOM 2959 N N . GLN A 1 367 ? -3.810 11.425 -5.526 1.00 95.38 367 GLN A N 1
ATOM 2960 C CA . GLN A 1 367 ? -4.337 11.185 -6.869 1.00 95.38 367 GLN A CA 1
ATOM 2961 C C . GLN A 1 367 ? -5.026 9.815 -6.934 1.00 95.38 367 GLN A C 1
ATOM 2963 O O . GLN A 1 367 ? -4.722 8.906 -6.161 1.00 95.38 367 GLN A O 1
ATOM 2968 N N . LYS A 1 368 ? -6.000 9.675 -7.839 1.00 94.69 368 LYS A N 1
ATOM 2969 C CA . LYS A 1 368 ? -6.709 8.407 -8.040 1.00 94.69 368 LYS A CA 1
ATOM 2970 C C . LYS A 1 368 ? -5.723 7.357 -8.559 1.00 94.69 368 LYS A C 1
ATOM 2972 O O . LYS A 1 368 ? -4.956 7.648 -9.471 1.00 94.69 368 LYS A O 1
ATOM 2977 N N . GLY A 1 369 ? -5.761 6.150 -8.000 1.00 94.25 369 GLY A N 1
ATOM 2978 C CA . GLY A 1 369 ? -4.843 5.062 -8.344 1.00 94.25 369 GLY A CA 1
ATOM 2979 C C . GLY A 1 369 ? -3.508 5.075 -7.589 1.00 94.25 369 GLY A C 1
ATOM 2980 O O . GLY A 1 369 ? -2.725 4.141 -7.769 1.00 94.25 369 GLY A O 1
ATOM 2981 N N . ASP A 1 370 ? -3.251 6.071 -6.729 1.00 97.56 370 ASP A N 1
ATOM 2982 C CA . ASP A 1 370 ? -2.070 6.089 -5.854 1.00 97.56 370 ASP A CA 1
ATOM 2983 C C . ASP A 1 370 ? -1.994 4.817 -4.984 1.00 97.56 370 ASP A C 1
ATOM 2985 O O . ASP A 1 370 ? -3.006 4.188 -4.665 1.00 97.56 370 ASP A O 1
ATOM 2989 N N . LEU A 1 371 ? -0.783 4.473 -4.541 1.00 98.38 371 LEU A N 1
ATOM 2990 C CA . LEU A 1 371 ? -0.537 3.508 -3.470 1.00 98.38 371 LEU A CA 1
ATOM 2991 C C . LEU A 1 371 ? -0.135 4.255 -2.191 1.00 98.38 371 LEU A C 1
ATOM 2993 O O . LEU A 1 371 ? 0.986 4.749 -2.078 1.00 98.38 371 LEU A O 1
ATOM 2997 N N . LEU A 1 372 ? -1.033 4.306 -1.211 1.00 98.62 372 LEU A N 1
ATOM 2998 C CA . LEU A 1 372 ? -0.780 4.847 0.121 1.00 98.62 372 LEU A CA 1
ATOM 2999 C C . LEU A 1 372 ? -0.189 3.760 1.026 1.00 98.62 372 LEU A C 1
ATOM 3001 O O . LEU A 1 372 ? -0.878 2.829 1.448 1.00 98.62 372 LEU A O 1
ATOM 3005 N N . ILE A 1 373 ? 1.092 3.915 1.356 1.00 98.56 373 ILE A N 1
ATOM 3006 C CA . ILE A 1 373 ? 1.831 3.050 2.272 1.00 98.56 373 ILE A CA 1
ATOM 3007 C C . ILE A 1 373 ? 1.900 3.705 3.653 1.00 98.56 373 ILE A C 1
ATOM 3009 O O . ILE A 1 373 ? 2.328 4.853 3.775 1.00 98.56 373 ILE A O 1
ATOM 3013 N N . ILE A 1 374 ? 1.510 2.994 4.711 1.00 97.75 374 ILE A N 1
ATOM 3014 C CA . ILE A 1 374 ? 1.631 3.496 6.089 1.00 97.75 374 ILE A CA 1
ATOM 3015 C C . ILE A 1 374 ? 2.289 2.437 6.967 1.00 97.75 374 ILE A C 1
ATOM 3017 O O . ILE A 1 374 ? 1.747 1.348 7.158 1.00 97.75 374 ILE A O 1
ATOM 3021 N N . ASP A 1 375 ? 3.456 2.766 7.514 1.00 94.81 375 ASP A N 1
ATOM 3022 C CA . ASP A 1 375 ? 4.164 1.891 8.447 1.00 94.81 375 ASP A CA 1
ATOM 3023 C C . ASP A 1 375 ? 3.622 2.126 9.865 1.00 94.81 375 ASP A C 1
ATOM 3025 O O . ASP A 1 375 ? 3.657 3.248 10.383 1.00 94.81 375 ASP A O 1
ATOM 3029 N N . GLU A 1 376 ? 3.067 1.076 10.469 1.00 94.44 376 GLU A N 1
ATOM 3030 C CA . GLU A 1 376 ? 2.454 1.087 11.802 1.00 94.44 376 GLU A CA 1
ATOM 3031 C C . GLU A 1 376 ? 1.496 2.283 12.025 1.00 94.44 376 GLU A C 1
ATOM 3033 O O . GLU A 1 376 ? 1.781 3.193 12.822 1.00 94.44 376 GLU A O 1
ATOM 3038 N N . PRO A 1 377 ? 0.342 2.334 11.325 1.00 95.94 377 PRO A N 1
ATOM 3039 C CA . PRO A 1 377 ? -0.640 3.414 11.461 1.00 95.94 377 PRO A CA 1
ATOM 3040 C C . PRO A 1 377 ? -1.151 3.583 12.902 1.00 95.94 377 PRO A C 1
ATOM 3042 O O . PRO A 1 377 ? -1.608 4.664 13.267 1.00 95.94 377 PRO A O 1
ATOM 3045 N N . GLU A 1 378 ? -1.048 2.547 13.737 1.00 95.19 378 GLU A N 1
ATOM 3046 C CA . GLU A 1 378 ? -1.392 2.558 15.157 1.00 95.19 378 GLU A CA 1
ATOM 3047 C C . GLU A 1 378 ? -0.431 3.341 16.062 1.00 95.19 378 GLU A C 1
ATOM 3049 O O . GLU A 1 378 ? -0.803 3.629 17.204 1.00 95.19 378 GLU A O 1
ATOM 3054 N N . LEU A 1 379 ? 0.783 3.676 15.602 1.00 91.81 379 LEU A N 1
ATOM 3055 C CA . LEU A 1 379 ? 1.780 4.346 16.441 1.00 91.81 379 LEU A CA 1
ATOM 3056 C C . LEU A 1 379 ? 1.209 5.631 17.045 1.00 91.81 379 LEU A C 1
ATOM 3058 O O . LEU A 1 379 ? 0.675 6.496 16.351 1.00 91.81 379 LEU A O 1
ATOM 3062 N N . ASN A 1 380 ? 1.345 5.756 18.366 1.00 91.62 380 ASN A N 1
ATOM 3063 C CA . ASN A 1 380 ? 0.797 6.836 19.188 1.00 91.62 380 ASN A CA 1
ATOM 3064 C C . ASN A 1 380 ? -0.743 6.939 19.229 1.00 91.62 380 ASN A C 1
ATOM 3066 O O . ASN A 1 380 ? -1.249 7.833 19.906 1.00 91.62 380 ASN A O 1
ATOM 3070 N N . LEU A 1 381 ? -1.520 6.069 18.574 1.00 94.12 381 LEU A N 1
ATOM 3071 C CA . LEU A 1 381 ? -2.985 6.123 18.609 1.00 94.12 381 LEU A CA 1
ATOM 3072 C C . LEU A 1 381 ? -3.568 5.325 19.781 1.00 94.12 381 LEU A C 1
ATOM 3074 O O . LEU A 1 381 ? -3.216 4.172 20.021 1.00 94.12 381 LEU A O 1
ATOM 3078 N N . HIS A 1 382 ? -4.554 5.911 20.461 1.00 93.50 382 HIS A N 1
ATOM 3079 C CA . HIS A 1 382 ? -5.391 5.190 21.422 1.00 93.50 382 HIS A CA 1
ATOM 3080 C C . HIS A 1 382 ? -6.183 4.066 20.716 1.00 93.50 382 HIS A C 1
ATOM 3082 O O . HIS A 1 382 ? -6.621 4.286 19.584 1.00 93.50 382 HIS A O 1
ATOM 3088 N N . PRO A 1 383 ? -6.480 2.915 21.359 1.00 92.06 383 PRO A N 1
ATOM 3089 C CA . PRO A 1 383 ? -7.225 1.807 20.743 1.00 92.06 383 PRO A CA 1
ATOM 3090 C C . PRO A 1 383 ? -8.510 2.207 20.006 1.00 92.06 383 PRO A C 1
ATOM 3092 O O . PRO A 1 383 ? -8.789 1.730 18.909 1.00 92.06 383 PRO A O 1
ATOM 3095 N N . LYS A 1 384 ? -9.275 3.152 20.567 1.00 93.75 384 LYS A N 1
ATOM 3096 C CA . LYS A 1 384 ? -10.458 3.727 19.900 1.00 93.75 384 LYS A CA 1
ATOM 3097 C C . LYS A 1 384 ? -10.114 4.355 18.538 1.00 93.75 384 LYS A C 1
ATOM 3099 O O . LYS A 1 384 ? -10.803 4.097 17.558 1.00 93.75 384 LYS A O 1
ATOM 3104 N N . ASN A 1 385 ? -9.040 5.138 18.474 1.00 95.75 385 ASN A N 1
ATOM 3105 C CA . ASN A 1 385 ? -8.601 5.815 17.255 1.00 95.75 385 ASN A CA 1
ATOM 3106 C C . ASN A 1 385 ? -7.932 4.853 16.270 1.00 95.75 385 ASN A C 1
ATOM 3108 O O . ASN A 1 385 ? -7.992 5.104 15.076 1.00 95.75 385 ASN A O 1
ATOM 3112 N N . GLN A 1 386 ? -7.370 3.732 16.730 1.00 96.81 386 GLN A N 1
ATOM 3113 C CA . GLN A 1 386 ? -6.898 2.660 15.844 1.00 96.81 386 GLN A CA 1
ATOM 3114 C C . GLN A 1 386 ? -8.062 2.030 15.061 1.00 96.81 386 GLN A C 1
ATOM 3116 O O . GLN A 1 386 ? -7.956 1.818 13.857 1.00 96.81 386 GLN A O 1
ATOM 3121 N N . ARG A 1 387 ? -9.220 1.822 15.706 1.00 96.50 387 ARG A N 1
ATOM 3122 C CA . ARG A 1 387 ? -10.441 1.378 15.008 1.00 96.50 387 ARG A CA 1
ATOM 3123 C C . ARG A 1 387 ? -10.919 2.414 13.989 1.00 96.50 387 ARG A C 1
ATOM 3125 O O . ARG A 1 387 ? -11.231 2.071 12.855 1.00 96.50 387 ARG A O 1
ATOM 3132 N N . PHE A 1 388 ? -10.944 3.693 14.363 1.00 96.94 388 PHE A N 1
ATOM 3133 C CA . PHE A 1 388 ? -11.303 4.751 13.415 1.00 96.94 388 PHE A CA 1
ATOM 3134 C C . PHE A 1 388 ? -10.296 4.870 12.267 1.00 96.94 388 PHE A C 1
ATOM 3136 O O . PHE A 1 388 ? -10.704 5.088 11.134 1.00 96.94 388 PHE A O 1
ATOM 3143 N N . MET A 1 389 ? -9.007 4.654 12.522 1.00 98.12 389 MET A N 1
ATOM 3144 C CA . MET A 1 389 ? -7.986 4.603 11.479 1.00 98.12 389 MET A CA 1
ATOM 3145 C C . MET A 1 389 ? -8.274 3.477 10.479 1.00 98.12 389 MET A C 1
ATOM 3147 O O . MET A 1 389 ? -8.268 3.729 9.282 1.00 98.12 389 MET A O 1
ATOM 3151 N N . ALA A 1 390 ? -8.626 2.270 10.934 1.00 97.94 390 ALA A N 1
ATOM 3152 C CA . ALA A 1 390 ? -9.003 1.176 10.031 1.00 97.94 390 ALA A CA 1
ATOM 3153 C C . ALA A 1 390 ? -10.207 1.534 9.136 1.00 97.94 390 ALA A C 1
ATOM 3155 O O . ALA A 1 390 ? -10.169 1.302 7.929 1.00 97.94 390 ALA A O 1
ATOM 3156 N N . ARG A 1 391 ? -11.244 2.164 9.708 1.00 98.19 391 ARG A N 1
ATOM 3157 C CA . ARG A 1 391 ? -12.412 2.662 8.953 1.00 98.19 391 ARG A CA 1
ATOM 3158 C C . ARG A 1 391 ? -12.025 3.736 7.938 1.00 98.19 391 ARG A C 1
ATOM 3160 O O . ARG A 1 391 ? -12.459 3.673 6.796 1.00 98.19 391 ARG A O 1
ATOM 3167 N N . LEU A 1 392 ? -11.189 4.694 8.339 1.00 98.44 392 LEU A N 1
ATOM 3168 C CA . LEU A 1 392 ? -10.688 5.746 7.457 1.00 98.44 392 LEU A CA 1
ATOM 3169 C C . LEU A 1 392 ? -9.911 5.152 6.275 1.00 98.44 392 LEU A C 1
ATOM 3171 O O . LEU A 1 392 ? -10.153 5.539 5.138 1.00 98.44 392 LEU A O 1
ATOM 3175 N N . LEU A 1 393 ? -9.008 4.201 6.527 1.00 98.62 393 LEU A N 1
ATOM 3176 C CA . LEU A 1 393 ? -8.244 3.529 5.474 1.00 98.62 393 LEU A CA 1
ATOM 3177 C C . LEU A 1 393 ? -9.155 2.768 4.509 1.00 98.62 393 LEU A C 1
ATOM 3179 O O . LEU A 1 393 ? -8.909 2.786 3.308 1.00 98.62 393 LEU A O 1
ATOM 3183 N N . ALA A 1 394 ? -10.235 2.162 5.007 1.00 98.25 394 ALA A N 1
ATOM 3184 C CA . ALA A 1 394 ? -11.221 1.503 4.156 1.00 98.25 394 ALA A CA 1
ATOM 3185 C C . ALA A 1 394 ? -11.957 2.510 3.259 1.00 98.25 394 ALA A C 1
ATOM 3187 O O . ALA A 1 394 ? -12.099 2.274 2.061 1.00 98.25 394 ALA A O 1
ATOM 3188 N N . MET A 1 395 ? -12.336 3.672 3.804 1.00 98.50 395 MET A N 1
ATOM 3189 C CA . MET A 1 395 ? -12.926 4.759 3.014 1.00 98.50 395 MET A CA 1
ATOM 3190 C C . MET A 1 395 ? -11.966 5.277 1.937 1.00 98.50 395 MET A C 1
ATOM 3192 O O . MET A 1 395 ? -12.386 5.522 0.809 1.00 98.50 395 MET A O 1
ATOM 3196 N N . ILE A 1 396 ? -10.676 5.417 2.263 1.00 98.44 396 ILE A N 1
ATOM 3197 C CA . ILE A 1 396 ? -9.638 5.823 1.303 1.00 98.44 396 ILE A CA 1
ATOM 3198 C C . ILE A 1 396 ? -9.476 4.763 0.203 1.00 98.44 396 ILE A C 1
ATOM 3200 O O . ILE A 1 396 ? -9.398 5.118 -0.972 1.00 98.44 396 ILE A O 1
ATOM 3204 N N . SER A 1 397 ? -9.507 3.477 0.568 1.00 98.06 397 SER A N 1
ATOM 3205 C CA . SER A 1 397 ? -9.449 2.364 -0.386 1.00 98.06 397 SER A CA 1
ATOM 3206 C C . SER A 1 397 ? -10.604 2.405 -1.387 1.00 98.06 397 SER A C 1
ATOM 3208 O O . SER A 1 397 ? -10.385 2.425 -2.599 1.00 98.06 397 SER A O 1
ATOM 3210 N N . ARG A 1 398 ? -11.836 2.579 -0.893 1.00 96.38 398 ARG A N 1
ATOM 3211 C CA . ARG A 1 398 ? -13.034 2.724 -1.735 1.00 96.38 398 ARG A CA 1
ATOM 3212 C C . ARG A 1 398 ? -13.043 3.977 -2.610 1.00 96.38 398 ARG A C 1
ATOM 3214 O O . ARG A 1 398 ? -13.741 3.999 -3.619 1.00 96.38 398 ARG A O 1
ATOM 3221 N N . ALA A 1 399 ? -12.288 5.013 -2.248 1.00 97.06 399 ALA A N 1
ATOM 3222 C CA . ALA A 1 399 ? -12.107 6.199 -3.083 1.00 97.06 399 ALA A CA 1
ATOM 3223 C C . ALA A 1 399 ? -11.100 5.981 -4.231 1.00 97.06 399 ALA A C 1
ATOM 3225 O O . ALA A 1 399 ? -10.808 6.920 -4.976 1.00 97.06 399 ALA A O 1
ATOM 3226 N N . GLY A 1 400 ? -10.568 4.765 -4.395 1.00 96.25 400 GLY A N 1
ATOM 3227 C CA . GLY A 1 400 ? -9.679 4.392 -5.494 1.00 96.25 400 GLY A CA 1
ATOM 3228 C C . GLY A 1 400 ? -8.190 4.605 -5.216 1.00 96.25 400 GLY A C 1
ATOM 3229 O O . GLY A 1 400 ? -7.424 4.696 -6.173 1.00 96.25 400 GLY A O 1
ATOM 3230 N N . ILE A 1 401 ? -7.773 4.708 -3.948 1.00 98.19 401 ILE A N 1
ATOM 3231 C CA . ILE A 1 401 ? -6.355 4.674 -3.547 1.00 98.19 401 ILE A CA 1
ATOM 3232 C C . ILE A 1 401 ? -6.044 3.288 -3.000 1.00 98.19 401 ILE A C 1
ATOM 3234 O O . ILE A 1 401 ? -6.672 2.836 -2.051 1.00 98.19 401 ILE A O 1
ATOM 3238 N N . ASN A 1 402 ? -5.035 2.621 -3.543 1.00 97.88 402 ASN A N 1
ATOM 3239 C CA . ASN A 1 402 ? -4.595 1.342 -3.003 1.00 97.88 402 ASN A CA 1
ATOM 3240 C C . ASN A 1 402 ? -3.910 1.562 -1.648 1.00 97.88 402 ASN A C 1
ATOM 3242 O O . ASN A 1 402 ? -3.105 2.477 -1.495 1.00 97.88 402 ASN A O 1
ATOM 3246 N N . ILE A 1 403 ? -4.203 0.719 -0.663 1.00 98.50 403 ILE A N 1
ATOM 3247 C CA . ILE A 1 403 ? -3.630 0.807 0.684 1.00 98.50 403 ILE A CA 1
ATOM 3248 C C . ILE A 1 403 ? -2.609 -0.310 0.883 1.00 98.50 403 ILE A C 1
ATOM 3250 O O . ILE A 1 403 ? -2.869 -1.461 0.538 1.00 98.50 403 ILE A O 1
ATOM 3254 N N . LEU A 1 404 ? -1.471 0.006 1.499 1.00 98.50 404 LEU A N 1
ATOM 3255 C CA . LEU A 1 404 ? -0.548 -0.975 2.064 1.00 98.50 404 LEU A CA 1
ATOM 3256 C C . LEU A 1 404 ? -0.128 -0.538 3.464 1.00 98.50 404 LEU A C 1
ATOM 3258 O O . LEU A 1 404 ? 0.614 0.426 3.626 1.00 98.50 404 LEU A O 1
ATOM 3262 N N . ILE A 1 405 ? -0.565 -1.265 4.485 1.00 98.00 405 ILE A N 1
ATOM 3263 C CA . ILE A 1 405 ? -0.144 -0.994 5.860 1.00 98.00 405 ILE A CA 1
ATOM 3264 C C . ILE A 1 405 ? 0.715 -2.118 6.412 1.00 98.00 405 ILE A C 1
ATOM 3266 O O . ILE A 1 405 ? 0.461 -3.294 6.145 1.00 98.00 405 ILE A O 1
ATOM 3270 N N . THR A 1 406 ? 1.696 -1.768 7.239 1.00 95.88 406 THR A N 1
ATOM 3271 C CA . THR A 1 406 ? 2.244 -2.724 8.205 1.00 95.88 406 THR A CA 1
ATOM 3272 C C . THR A 1 406 ? 1.592 -2.484 9.550 1.00 95.88 406 THR A C 1
ATOM 3274 O O . THR A 1 406 ? 1.327 -1.342 9.910 1.00 95.88 406 THR A O 1
ATOM 3277 N N . THR A 1 407 ? 1.306 -3.533 10.311 1.00 93.12 407 THR A N 1
ATOM 3278 C CA . THR A 1 407 ? 0.706 -3.336 11.633 1.00 93.12 407 THR A CA 1
ATOM 3279 C C . THR A 1 407 ? 0.966 -4.518 12.557 1.00 93.12 407 THR A C 1
ATOM 3281 O O . THR A 1 407 ? 1.074 -5.669 12.129 1.00 93.12 407 THR A O 1
ATOM 3284 N N . HIS A 1 408 ? 1.067 -4.239 13.847 1.00 88.56 408 HIS A N 1
ATOM 3285 C CA . HIS A 1 408 ? 0.961 -5.216 14.925 1.00 88.56 408 HIS A CA 1
ATOM 3286 C C . HIS A 1 408 ? -0.327 -5.004 15.743 1.00 88.56 408 HIS A C 1
ATOM 3288 O O . HIS A 1 408 ? -0.539 -5.676 16.751 1.00 88.56 408 HIS A O 1
ATOM 3294 N N . SER A 1 409 ? -1.200 -4.082 15.318 1.00 90.19 409 SER A N 1
ATOM 3295 C CA . SER A 1 409 ? -2.438 -3.753 16.016 1.00 90.19 409 SER A CA 1
ATOM 3296 C C . SER A 1 409 ? -3.545 -4.769 15.755 1.00 90.19 409 SER A C 1
ATOM 3298 O O . SER A 1 409 ? -4.155 -4.828 14.683 1.00 90.19 409 SER A O 1
ATOM 3300 N N . GLU A 1 410 ? -3.911 -5.488 16.812 1.00 84.50 410 GLU A N 1
ATOM 3301 C CA . GLU A 1 410 ? -5.121 -6.307 16.827 1.00 84.50 410 GLU A CA 1
ATOM 3302 C C . GLU A 1 410 ? -6.396 -5.475 16.647 1.00 84.50 410 GLU A C 1
ATOM 3304 O O . GLU A 1 410 ? -7.380 -5.972 16.104 1.00 84.50 410 GLU A O 1
ATOM 3309 N N . TYR A 1 411 ? -6.407 -4.209 17.079 1.00 90.88 411 TYR A N 1
ATOM 3310 C CA . TYR A 1 411 ? -7.578 -3.342 16.940 1.00 90.88 411 TYR A CA 1
ATOM 3311 C C . TYR A 1 411 ? -7.850 -2.989 15.479 1.00 90.88 411 TYR A C 1
ATOM 3313 O O . TYR A 1 411 ? -9.009 -3.012 15.068 1.00 90.88 411 TYR A O 1
ATOM 3321 N N . ILE A 1 412 ? -6.804 -2.701 14.697 1.00 94.81 412 ILE A N 1
ATOM 3322 C CA . ILE A 1 412 ? -6.930 -2.432 13.258 1.00 94.81 412 ILE A CA 1
ATOM 3323 C C . ILE A 1 412 ? -7.401 -3.690 12.533 1.00 94.81 412 ILE A C 1
ATOM 3325 O O . ILE A 1 412 ? -8.367 -3.638 11.777 1.00 94.81 412 ILE A O 1
ATOM 3329 N N . LEU A 1 413 ? -6.766 -4.830 12.812 1.00 91.88 413 LEU A N 1
ATOM 3330 C CA . LEU A 1 413 ? -7.069 -6.096 12.145 1.00 91.88 413 LEU A CA 1
ATOM 3331 C C . LEU A 1 413 ? -8.481 -6.604 12.477 1.00 91.88 413 LEU A C 1
ATOM 3333 O O . LEU A 1 413 ? -9.208 -7.033 11.582 1.00 91.88 413 LEU A O 1
ATOM 3337 N N . ARG A 1 414 ? -8.916 -6.500 13.741 1.00 90.31 414 ARG A N 1
ATOM 3338 C CA . ARG A 1 414 ? -10.293 -6.834 14.146 1.00 90.31 414 ARG A CA 1
ATOM 3339 C C . ARG A 1 414 ? -11.319 -5.889 13.542 1.00 90.31 414 ARG A C 1
ATOM 3341 O O . ARG A 1 414 ? -12.390 -6.344 13.157 1.00 90.31 414 ARG A O 1
ATOM 3348 N N . GLU A 1 415 ? -11.016 -4.596 13.465 1.00 95.00 415 GLU A N 1
ATOM 3349 C CA . GLU A 1 415 ? -11.935 -3.646 12.849 1.00 95.00 415 GLU A CA 1
ATOM 3350 C C . GLU A 1 415 ? -12.069 -3.907 11.347 1.00 95.00 415 GLU A C 1
ATOM 3352 O O . GLU A 1 415 ? -13.193 -4.002 10.870 1.00 95.00 415 GLU A O 1
ATOM 3357 N N . LEU A 1 416 ? -10.964 -4.135 10.629 1.00 95.38 416 LEU A N 1
ATOM 3358 C CA . LEU A 1 416 ? -10.992 -4.543 9.221 1.00 95.38 416 LEU A CA 1
ATOM 3359 C C . LEU A 1 416 ? -11.812 -5.828 9.026 1.00 95.38 416 LEU A C 1
ATOM 3361 O O . LEU A 1 416 ? -12.658 -5.895 8.139 1.00 95.38 416 LEU A O 1
ATOM 3365 N N . ASN A 1 417 ? -11.642 -6.810 9.916 1.00 92.88 417 ASN A N 1
ATOM 3366 C CA . ASN A 1 417 ? -12.448 -8.028 9.921 1.00 92.88 417 ASN A CA 1
ATOM 3367 C C . ASN A 1 417 ? -13.955 -7.742 10.071 1.00 92.88 417 ASN A C 1
ATOM 3369 O O . ASN A 1 417 ? -14.783 -8.394 9.437 1.00 92.88 417 ASN A O 1
ATOM 3373 N N . TYR A 1 418 ? -14.337 -6.765 10.899 1.00 93.44 418 TYR A N 1
ATOM 3374 C CA . TYR A 1 418 ? -15.734 -6.342 11.013 1.00 93.44 418 TYR A CA 1
ATOM 3375 C C . TYR A 1 418 ? -16.235 -5.647 9.751 1.00 93.44 418 TYR A C 1
ATOM 3377 O O . TYR A 1 418 ? -17.363 -5.918 9.355 1.00 93.44 418 TYR A O 1
ATOM 3385 N N . LEU A 1 419 ? -15.423 -4.807 9.107 1.00 95.88 419 LEU A N 1
ATOM 3386 C CA . LEU A 1 419 ? -15.796 -4.124 7.863 1.00 95.88 419 LEU A CA 1
ATOM 3387 C C . LEU A 1 419 ? -16.069 -5.118 6.729 1.00 95.88 419 LEU A C 1
ATOM 3389 O O . LEU A 1 419 ? -17.073 -4.972 6.036 1.00 95.88 419 LEU A O 1
ATOM 3393 N N . ILE A 1 420 ? -15.250 -6.168 6.618 1.00 94.12 420 ILE A N 1
ATOM 3394 C CA . ILE A 1 420 ? -15.450 -7.269 5.663 1.00 94.12 420 ILE A CA 1
ATOM 3395 C C . ILE A 1 420 ? -16.748 -8.024 5.959 1.00 94.12 420 ILE A C 1
ATOM 3397 O O . ILE A 1 420 ? -17.603 -8.198 5.098 1.00 94.12 420 ILE A O 1
ATOM 3401 N N . ARG A 1 421 ? -16.949 -8.441 7.213 1.00 91.44 421 ARG A N 1
ATOM 3402 C CA . ARG A 1 421 ? -18.154 -9.196 7.594 1.00 91.44 421 ARG A CA 1
ATOM 3403 C C . ARG A 1 421 ? -19.427 -8.379 7.431 1.00 91.44 421 ARG A C 1
ATOM 3405 O O . ARG A 1 421 ? -20.461 -8.936 7.073 1.00 91.44 421 ARG A O 1
ATOM 3412 N N . LEU A 1 422 ? -19.362 -7.083 7.737 1.00 92.69 422 LEU A N 1
ATOM 3413 C CA . LEU A 1 422 ? -20.476 -6.159 7.567 1.00 92.69 422 LEU A CA 1
ATOM 3414 C C . LEU A 1 422 ? -20.806 -5.965 6.091 1.00 92.69 422 LEU A C 1
ATOM 3416 O O . LEU A 1 422 ? -21.991 -5.959 5.785 1.00 92.69 422 LEU A O 1
ATOM 3420 N N . TYR A 1 423 ? -19.811 -5.895 5.198 1.00 94.44 423 TYR A N 1
ATOM 3421 C CA . TYR A 1 423 ? -20.037 -5.866 3.749 1.00 94.44 423 TYR A CA 1
ATOM 3422 C C . TYR A 1 423 ? -20.939 -7.032 3.302 1.00 94.44 423 TYR A C 1
ATOM 3424 O O . TYR A 1 423 ? -21.980 -6.807 2.690 1.00 94.44 423 TYR A O 1
ATOM 3432 N N . SER A 1 424 ? -20.633 -8.261 3.736 1.00 89.38 424 SER A N 1
ATOM 3433 C CA . SER A 1 424 ? -21.381 -9.482 3.376 1.00 89.38 424 SER A CA 1
ATOM 3434 C C . SER A 1 424 ? -22.836 -9.527 3.870 1.00 89.38 424 SER A C 1
ATOM 3436 O O . SER A 1 424 ? -23.653 -10.301 3.363 1.00 89.38 424 SER A O 1
ATOM 3438 N N . VAL A 1 425 ? -23.179 -8.759 4.908 1.00 89.88 425 VAL A N 1
ATOM 3439 C CA . VAL A 1 425 ? -24.513 -8.803 5.536 1.00 89.88 425 VAL A CA 1
ATOM 3440 C C . VAL A 1 425 ? -25.218 -7.455 5.568 1.00 89.88 425 VAL A C 1
ATOM 3442 O O . VAL A 1 425 ? -26.294 -7.383 6.159 1.00 89.88 425 VAL A O 1
ATOM 3445 N N . TRP A 1 426 ? -24.659 -6.416 4.942 1.00 90.06 426 TRP A N 1
ATOM 3446 C CA . TRP A 1 426 ? -25.087 -5.025 5.117 1.00 90.06 426 TRP A CA 1
ATOM 3447 C C . TRP A 1 426 ? -26.586 -4.828 4.878 1.00 90.06 426 TRP A C 1
ATOM 3449 O O . TRP A 1 426 ? -27.279 -4.256 5.718 1.00 90.06 426 TRP A O 1
ATOM 3459 N N . ASP A 1 427 ? -27.118 -5.427 3.811 1.00 88.12 427 ASP A N 1
ATOM 3460 C CA . ASP A 1 427 ? -28.541 -5.354 3.448 1.00 88.12 427 ASP A CA 1
ATOM 3461 C C . ASP A 1 427 ? -29.487 -6.011 4.467 1.00 88.12 427 ASP A C 1
ATOM 3463 O O . ASP A 1 427 ? -30.694 -5.767 4.464 1.00 88.12 427 ASP A O 1
ATOM 3467 N N . LYS A 1 428 ? -28.959 -6.874 5.340 1.00 85.56 428 LYS A N 1
ATOM 3468 C CA . LYS A 1 428 ? -29.714 -7.607 6.369 1.00 85.56 428 LYS A CA 1
ATOM 3469 C C . LYS A 1 428 ? -29.606 -6.953 7.748 1.00 85.56 428 LYS A C 1
ATOM 3471 O O . LYS A 1 428 ? -30.249 -7.425 8.687 1.00 85.56 428 LYS A O 1
ATOM 3476 N N . VAL A 1 429 ? -28.783 -5.916 7.895 1.00 83.94 429 VAL A N 1
ATOM 3477 C CA . VAL A 1 429 ? -28.558 -5.230 9.169 1.00 83.94 429 VAL A CA 1
ATOM 3478 C C . VAL A 1 429 ? -29.657 -4.194 9.411 1.00 83.94 429 VAL A C 1
ATOM 3480 O O . VAL A 1 429 ? -29.936 -3.336 8.577 1.00 83.94 429 VAL A O 1
ATOM 3483 N N . GLU A 1 430 ? -30.271 -4.240 10.595 1.00 80.56 430 GLU A N 1
ATOM 3484 C CA . GLU A 1 430 ? -31.187 -3.191 11.050 1.00 80.56 430 GLU A CA 1
ATOM 3485 C C . GLU A 1 430 ? -30.391 -1.904 11.327 1.00 80.56 430 GLU A C 1
ATOM 3487 O O . GLU A 1 430 ? -29.632 -1.837 12.296 1.00 80.56 430 GLU A O 1
ATOM 3492 N N . ARG A 1 431 ? -30.562 -0.880 10.479 1.00 70.81 431 ARG A N 1
ATOM 3493 C CA . ARG A 1 431 ? -29.792 0.381 10.540 1.00 70.81 431 ARG A CA 1
ATOM 3494 C C . ARG A 1 431 ? -29.981 1.168 11.846 1.00 70.81 431 ARG A C 1
ATOM 3496 O O . ARG A 1 431 ? -29.090 1.913 12.236 1.00 70.81 431 ARG A O 1
ATOM 3503 N N . ASP A 1 432 ? -31.087 0.944 12.554 1.00 72.50 432 ASP A N 1
ATOM 3504 C CA . ASP A 1 432 ? -31.389 1.586 13.843 1.00 72.50 432 ASP A CA 1
ATOM 3505 C C . ASP A 1 432 ? -30.671 0.922 15.038 1.00 72.50 432 ASP A C 1
ATOM 3507 O O . ASP A 1 432 ? -30.829 1.337 16.189 1.00 72.50 432 ASP A O 1
ATOM 3511 N N . ASN A 1 433 ? -29.885 -0.134 14.801 1.00 80.75 433 ASN A N 1
ATOM 3512 C CA . ASN A 1 433 ? -29.151 -0.821 15.854 1.00 80.75 433 ASN A CA 1
ATOM 3513 C C . ASN A 1 433 ? -27.933 0.004 16.307 1.00 80.75 433 ASN A C 1
ATOM 3515 O O . ASN A 1 433 ? -27.026 0.317 15.533 1.00 80.75 433 ASN A O 1
ATOM 3519 N N . SER A 1 434 ? -27.874 0.302 17.607 1.00 82.12 434 SER A N 1
ATOM 3520 C CA . SER A 1 434 ? -26.828 1.132 18.214 1.00 82.12 434 SER A CA 1
ATOM 3521 C C . SER A 1 434 ? -25.402 0.594 18.044 1.00 82.12 434 SER A C 1
ATOM 3523 O O . SER A 1 434 ? -24.456 1.367 18.156 1.00 82.12 434 SER A O 1
ATOM 3525 N N . LEU A 1 435 ? -25.226 -0.703 17.764 1.00 78.56 435 LEU A N 1
ATOM 3526 C CA . LEU A 1 435 ? -23.910 -1.319 17.552 1.00 78.56 435 LEU A CA 1
ATOM 3527 C C . LEU A 1 435 ? -23.306 -1.006 16.179 1.00 78.56 435 LEU A C 1
ATOM 3529 O O . LEU A 1 435 ? -22.085 -1.032 16.035 1.00 78.56 435 LEU A O 1
ATOM 3533 N N . VAL A 1 436 ? -24.151 -0.725 15.185 1.00 86.00 436 VAL A N 1
ATOM 3534 C CA . VAL A 1 436 ? -23.744 -0.468 13.793 1.00 86.00 436 VAL A CA 1
ATOM 3535 C C . VAL A 1 436 ? -23.978 0.979 13.363 1.00 86.00 436 VAL A C 1
ATOM 3537 O O . VAL A 1 436 ? -23.529 1.368 12.295 1.00 86.00 436 VAL A O 1
ATOM 3540 N N . ALA A 1 437 ? -24.608 1.797 14.210 1.00 85.06 437 ALA A N 1
ATOM 3541 C CA . ALA A 1 437 ? -24.948 3.191 13.918 1.00 85.06 437 ALA A CA 1
ATOM 3542 C C . ALA A 1 437 ? -23.745 4.093 13.563 1.00 85.06 437 ALA A C 1
ATOM 3544 O O . ALA A 1 437 ? -23.925 5.149 12.966 1.00 85.06 437 ALA A O 1
ATOM 3545 N N . GLU A 1 438 ? -22.519 3.707 13.939 1.00 87.69 438 GLU A N 1
ATOM 3546 C CA . GLU A 1 438 ? -21.290 4.436 13.586 1.00 87.69 438 GLU A CA 1
ATOM 3547 C C . GLU A 1 438 ? -20.619 3.957 12.284 1.00 87.69 438 GLU A C 1
ATOM 3549 O O . GLU A 1 438 ? -19.559 4.483 11.927 1.00 87.69 438 GLU A O 1
ATOM 3554 N N . TYR A 1 439 ? -21.181 2.946 11.617 1.00 92.19 439 TYR A N 1
ATOM 3555 C CA . TYR A 1 439 ? -20.688 2.417 10.348 1.00 92.19 439 TYR A CA 1
ATOM 3556 C C . TYR A 1 439 ? -21.492 2.984 9.183 1.00 92.19 439 TYR A C 1
ATOM 3558 O O . TYR A 1 439 ? -22.694 3.221 9.289 1.00 92.19 439 TYR A O 1
ATOM 3566 N N . ASP A 1 440 ? -20.810 3.163 8.061 1.00 90.75 440 ASP A N 1
ATOM 3567 C CA . ASP A 1 440 ? -21.382 3.620 6.802 1.00 90.75 440 ASP A CA 1
ATOM 3568 C C . ASP A 1 440 ? -20.920 2.695 5.670 1.00 90.75 440 ASP A C 1
ATOM 3570 O O . ASP A 1 440 ? -19.878 2.047 5.781 1.00 90.75 440 ASP A O 1
ATOM 3574 N N . GLU A 1 441 ? -21.678 2.647 4.577 1.00 92.00 441 GLU A N 1
ATOM 3575 C CA . GLU A 1 441 ? -21.369 1.820 3.405 1.00 92.00 441 GLU A CA 1
ATOM 3576 C C . GLU A 1 441 ? -20.002 2.163 2.788 1.00 92.00 441 GLU A C 1
ATOM 3578 O O . GLU A 1 441 ? -19.285 1.280 2.321 1.00 92.00 441 GLU A O 1
ATOM 3583 N N . SER A 1 442 ? -19.578 3.428 2.885 1.00 94.19 442 SER A N 1
ATOM 3584 C CA . SER A 1 442 ? -18.238 3.878 2.492 1.00 94.19 442 SER A CA 1
ATOM 3585 C C . SER A 1 442 ? -17.100 3.308 3.347 1.00 94.19 442 SER A C 1
ATOM 3587 O O . SER A 1 442 ? -15.941 3.503 3.007 1.00 94.19 442 SER A O 1
ATOM 3589 N N . MET A 1 443 ? -17.378 2.607 4.447 1.00 95.69 443 MET A N 1
ATOM 3590 C CA . MET A 1 443 ? -16.350 1.955 5.270 1.00 95.69 443 MET A CA 1
ATOM 3591 C C . MET A 1 443 ? -16.208 0.463 4.959 1.00 95.69 443 MET A C 1
ATOM 3593 O O . MET A 1 443 ? -15.259 -0.165 5.418 1.00 95.69 443 MET A O 1
ATOM 3597 N N . LEU A 1 444 ? -17.169 -0.132 4.256 1.00 95.12 444 LEU A N 1
ATOM 3598 C CA . LEU A 1 444 ? -17.252 -1.580 4.079 1.00 95.12 444 LEU A CA 1
ATOM 3599 C C . LEU A 1 444 ? -16.359 -2.025 2.922 1.00 95.12 444 LEU A C 1
ATOM 3601 O O . LEU A 1 444 ? -16.335 -1.375 1.880 1.00 95.12 444 LEU A O 1
ATOM 3605 N N . VAL A 1 445 ? -15.648 -3.136 3.081 1.00 95.19 445 VAL A N 1
ATOM 3606 C CA . VAL A 1 445 ? -14.678 -3.610 2.080 1.00 95.19 445 VAL A CA 1
ATOM 3607 C C . VAL A 1 445 ? -15.029 -5.033 1.682 1.00 95.19 445 VAL A C 1
ATOM 3609 O O . VAL A 1 445 ? -15.314 -5.851 2.556 1.00 95.19 445 VAL A O 1
ATOM 3612 N N . ASP A 1 446 ? -15.012 -5.325 0.383 1.00 95.75 446 ASP A N 1
ATOM 3613 C CA . ASP A 1 446 ? -15.173 -6.693 -0.103 1.00 95.75 446 ASP A CA 1
ATOM 3614 C C . ASP A 1 446 ? -13.932 -7.516 0.274 1.00 95.75 446 ASP A C 1
ATOM 3616 O O . ASP A 1 446 ? -12.799 -7.054 0.132 1.00 95.75 446 ASP A O 1
ATOM 3620 N N . TYR A 1 447 ? -14.124 -8.750 0.741 1.00 94.25 447 TYR A N 1
ATOM 3621 C CA . TYR A 1 447 ? -13.016 -9.648 1.063 1.00 94.25 447 TYR A CA 1
ATOM 3622 C C . TYR A 1 447 ? -12.116 -9.931 -0.149 1.00 94.25 447 TYR A C 1
ATOM 3624 O O . TYR A 1 447 ? -10.938 -10.225 0.041 1.00 94.25 447 TYR A O 1
ATOM 3632 N N . GLN A 1 448 ? -12.642 -9.833 -1.377 1.00 94.44 448 GLN A N 1
ATOM 3633 C CA . GLN A 1 448 ? -11.873 -10.028 -2.612 1.00 94.44 448 GLN A CA 1
ATOM 3634 C C . GLN A 1 448 ? -10.876 -8.894 -2.887 1.00 94.44 448 GLN A C 1
ATOM 3636 O O . GLN A 1 448 ? -9.882 -9.111 -3.571 1.00 94.44 448 GLN A O 1
ATOM 3641 N N . GLU A 1 449 ? -11.113 -7.707 -2.328 1.00 94.62 449 GLU A N 1
ATOM 3642 C CA . GLU A 1 449 ? -10.257 -6.523 -2.480 1.00 94.62 449 GLU A CA 1
ATOM 3643 C C . GLU A 1 449 ? -9.215 -6.402 -1.354 1.00 94.62 449 GLU A C 1
ATOM 3645 O O . GLU A 1 449 ? -8.401 -5.471 -1.341 1.00 94.62 449 GLU A O 1
ATOM 3650 N N . VAL A 1 450 ? -9.238 -7.333 -0.393 1.00 96.19 450 VAL A N 1
ATOM 3651 C CA . VAL A 1 450 ? -8.366 -7.329 0.781 1.00 96.19 450 VAL A CA 1
ATOM 3652 C C . VAL A 1 450 ? -7.325 -8.435 0.675 1.00 96.19 450 VAL A C 1
ATOM 3654 O O . VAL A 1 450 ? -7.633 -9.607 0.475 1.00 96.19 450 VAL A O 1
ATOM 3657 N N . ASN A 1 451 ? -6.071 -8.075 0.921 1.00 95.38 451 ASN A N 1
ATOM 3658 C CA . ASN A 1 451 ? -4.975 -9.014 1.087 1.00 95.38 451 ASN A CA 1
ATOM 3659 C C . ASN A 1 451 ? -4.355 -8.848 2.474 1.00 95.38 451 ASN A C 1
ATOM 3661 O O . ASN A 1 451 ? -3.925 -7.758 2.846 1.00 95.38 451 ASN A O 1
ATOM 3665 N N . VAL A 1 452 ? -4.278 -9.933 3.241 1.00 94.88 452 VAL A N 1
ATOM 3666 C CA . VAL A 1 452 ? -3.622 -9.948 4.553 1.00 94.88 452 VAL A CA 1
ATOM 3667 C C . VAL A 1 452 ? -2.509 -10.977 4.514 1.00 94.88 452 VAL A C 1
ATOM 3669 O O . VAL A 1 452 ? -2.734 -12.139 4.181 1.00 94.88 452 VAL A O 1
ATOM 3672 N N . CYS A 1 453 ? -1.311 -10.556 4.890 1.00 93.88 453 CYS A N 1
ATOM 3673 C CA . CYS A 1 453 ? -0.131 -11.397 4.942 1.00 93.88 453 CYS A CA 1
ATOM 3674 C C . CYS A 1 453 ? 0.542 -11.293 6.312 1.00 93.88 453 CYS A C 1
ATOM 3676 O O . CYS A 1 453 ? 0.592 -10.219 6.908 1.00 93.88 453 CYS A O 1
ATOM 3678 N N . VAL A 1 454 ? 1.110 -12.400 6.786 1.00 91.69 454 VAL A N 1
ATOM 3679 C CA . VAL A 1 454 ? 1.836 -12.480 8.058 1.00 91.69 454 VAL A CA 1
ATOM 3680 C C . VAL A 1 454 ? 3.320 -12.705 7.791 1.00 91.69 454 VAL A C 1
ATOM 3682 O O . VAL A 1 454 ? 3.695 -13.657 7.107 1.00 91.69 454 VAL A O 1
ATOM 3685 N N . THR A 1 455 ? 4.186 -11.863 8.352 1.00 91.75 455 THR A N 1
ATOM 3686 C CA . THR A 1 455 ? 5.634 -12.094 8.362 1.00 91.75 455 THR A CA 1
ATOM 3687 C C . THR A 1 455 ? 6.025 -13.007 9.520 1.00 91.75 455 THR A C 1
ATOM 3689 O O . THR A 1 455 ? 5.719 -12.741 10.686 1.00 91.75 455 THR A O 1
ATOM 3692 N N . GLY A 1 456 ? 6.756 -14.080 9.225 1.00 89.69 456 GLY A N 1
ATOM 3693 C CA . GLY A 1 456 ? 7.179 -15.035 10.246 1.00 89.69 456 GLY A CA 1
ATOM 3694 C C . GLY A 1 456 ? 7.837 -16.283 9.672 1.00 89.69 456 GLY A C 1
ATOM 3695 O O . GLY A 1 456 ? 8.072 -16.382 8.470 1.00 89.69 456 GLY A O 1
ATOM 3696 N N . ARG A 1 457 ? 8.167 -17.242 10.546 1.00 88.69 457 ARG A N 1
ATOM 3697 C CA . ARG A 1 457 ? 8.739 -18.529 10.126 1.00 88.69 457 ARG A CA 1
ATOM 3698 C C . ARG A 1 457 ? 7.661 -19.450 9.581 1.00 88.69 457 ARG A C 1
ATOM 3700 O O . ARG A 1 457 ? 6.910 -20.022 10.369 1.00 88.69 457 ARG A O 1
ATOM 3707 N N . ASP A 1 458 ? 7.712 -19.718 8.286 1.00 89.56 458 ASP A N 1
ATOM 3708 C CA . ASP A 1 458 ? 6.816 -20.664 7.627 1.00 89.56 458 ASP A CA 1
ATOM 3709 C C . ASP A 1 458 ? 7.566 -21.566 6.630 1.00 89.56 458 ASP A C 1
ATOM 3711 O O . ASP A 1 458 ? 8.745 -21.367 6.321 1.00 89.56 458 ASP A O 1
ATOM 3715 N N . SER A 1 459 ? 6.908 -22.636 6.193 1.00 91.81 459 SER A N 1
ATOM 3716 C CA . SER A 1 459 ? 7.408 -23.616 5.237 1.00 91.81 459 SER A CA 1
ATOM 3717 C C . SER A 1 459 ? 7.235 -23.103 3.808 1.00 91.81 459 SER A C 1
ATOM 3719 O O . SER A 1 459 ? 6.168 -23.237 3.204 1.00 91.81 459 SER A O 1
ATOM 3721 N N . VAL A 1 460 ? 8.313 -22.560 3.240 1.00 91.94 460 VAL A N 1
ATOM 3722 C CA . VAL A 1 460 ? 8.322 -21.959 1.899 1.00 91.94 460 VAL A CA 1
ATOM 3723 C C . VAL A 1 460 ? 9.306 -22.669 0.968 1.00 91.94 460 VAL A C 1
ATOM 3725 O O . VAL A 1 460 ? 10.372 -23.131 1.389 1.00 91.94 460 VAL A O 1
ATOM 3728 N N . LEU A 1 461 ? 8.945 -22.801 -0.310 1.00 91.06 461 LEU A N 1
ATOM 3729 C CA . LEU A 1 461 ? 9.841 -23.321 -1.341 1.00 91.06 461 LEU A CA 1
ATOM 3730 C C . LEU A 1 461 ? 10.747 -22.185 -1.824 1.00 91.06 461 LEU A C 1
ATOM 3732 O O . LEU A 1 461 ? 10.351 -21.390 -2.663 1.00 91.06 461 LEU A O 1
ATOM 3736 N N . VAL A 1 462 ? 11.949 -22.101 -1.260 1.00 88.19 462 VAL A N 1
ATOM 3737 C CA . VAL A 1 462 ? 12.948 -21.112 -1.686 1.00 88.19 462 VAL A CA 1
ATOM 3738 C C . VAL A 1 462 ? 13.481 -21.498 -3.074 1.00 88.19 462 VAL A C 1
ATOM 3740 O O . VAL A 1 462 ? 13.765 -22.684 -3.285 1.00 88.19 462 VAL A O 1
ATOM 3743 N N . PRO A 1 463 ? 13.663 -20.541 -4.000 1.00 87.00 463 PRO A N 1
ATOM 3744 C CA . PRO A 1 463 ? 14.272 -20.798 -5.301 1.00 87.00 463 PRO A CA 1
ATOM 3745 C C . PRO A 1 463 ? 15.593 -21.576 -5.194 1.00 87.00 463 PRO A C 1
ATOM 3747 O O . PRO A 1 463 ? 16.417 -21.344 -4.310 1.00 87.00 463 PRO A O 1
ATOM 3750 N N . GLY A 1 464 ? 15.757 -22.580 -6.060 1.00 85.31 464 GLY A N 1
ATOM 3751 C CA . GLY A 1 464 ? 16.894 -23.511 -6.043 1.00 85.31 464 GLY A CA 1
ATOM 3752 C C . GLY A 1 464 ? 16.754 -24.714 -5.096 1.00 85.31 464 GLY A C 1
ATOM 3753 O O . GLY A 1 464 ? 17.477 -25.701 -5.259 1.00 85.31 464 GLY A O 1
ATOM 3754 N N . ASN A 1 465 ? 15.799 -24.710 -4.159 1.00 87.88 465 ASN A N 1
ATOM 3755 C CA . ASN A 1 465 ? 15.559 -25.856 -3.280 1.00 87.88 465 ASN A CA 1
ATOM 3756 C C . ASN A 1 465 ? 14.572 -26.858 -3.899 1.00 87.88 465 ASN A C 1
ATOM 3758 O O . ASN A 1 465 ? 13.563 -26.493 -4.489 1.00 87.88 465 ASN A O 1
ATOM 3762 N N . LYS A 1 466 ? 14.814 -28.160 -3.685 1.00 88.69 466 LYS A N 1
ATOM 3763 C CA . LYS A 1 466 ? 13.884 -29.238 -4.092 1.00 88.69 466 LYS A CA 1
ATOM 3764 C C . LYS A 1 466 ? 12.733 -29.469 -3.108 1.00 88.69 466 LYS A C 1
ATOM 3766 O O . LYS A 1 466 ? 11.777 -30.167 -3.431 1.00 88.69 466 LYS A O 1
ATOM 3771 N N . LYS A 1 467 ? 12.856 -28.972 -1.876 1.00 91.12 467 LYS A N 1
ATOM 3772 C CA . LYS A 1 467 ? 11.884 -29.158 -0.792 1.00 91.12 467 LYS A CA 1
ATOM 3773 C C . LYS A 1 467 ? 11.626 -27.824 -0.109 1.00 91.12 467 LYS A C 1
ATOM 3775 O O . LYS A 1 467 ? 12.522 -26.983 -0.048 1.00 91.12 467 LYS A O 1
ATOM 3780 N N . LYS A 1 468 ? 10.421 -27.673 0.445 1.00 91.38 468 LYS A N 1
ATOM 3781 C CA . LYS A 1 468 ? 10.094 -26.536 1.305 1.00 91.38 468 LYS A CA 1
ATOM 3782 C C . LYS A 1 468 ? 11.031 -26.501 2.509 1.00 91.38 468 LYS A C 1
ATOM 3784 O O . LYS A 1 468 ? 11.368 -27.535 3.088 1.00 91.38 468 LYS A O 1
ATOM 3789 N N . THR A 1 469 ? 11.432 -25.299 2.877 1.00 90.06 469 THR A N 1
ATOM 3790 C CA . THR A 1 469 ? 12.325 -25.009 3.993 1.00 90.06 469 THR A CA 1
ATOM 3791 C C . THR A 1 469 ? 11.633 -24.051 4.939 1.00 90.06 469 THR A C 1
ATOM 3793 O O . THR A 1 469 ? 10.995 -23.096 4.502 1.00 90.06 469 THR A O 1
ATOM 3796 N N . ARG A 1 470 ? 11.771 -24.300 6.243 1.00 91.75 470 ARG A N 1
ATOM 3797 C CA . ARG A 1 470 ? 11.235 -23.401 7.259 1.00 91.75 470 ARG A CA 1
ATOM 3798 C C . ARG A 1 470 ? 12.124 -22.166 7.343 1.00 91.75 470 ARG A C 1
ATOM 3800 O O . ARG A 1 470 ? 13.258 -22.260 7.807 1.00 91.75 470 ARG A O 1
ATOM 3807 N N . ALA A 1 471 ? 11.617 -21.034 6.882 1.00 91.81 471 ALA A N 1
ATOM 3808 C CA . ALA A 1 471 ? 12.353 -19.782 6.832 1.00 91.81 471 ALA A CA 1
ATOM 3809 C C . ALA A 1 471 ? 11.421 -18.608 7.125 1.00 91.81 471 ALA A C 1
ATOM 3811 O O . ALA A 1 471 ? 10.201 -18.740 7.071 1.00 91.81 471 ALA A O 1
ATOM 3812 N N . ASN A 1 472 ? 12.004 -17.461 7.458 1.00 91.44 472 ASN A N 1
ATOM 3813 C CA . ASN A 1 472 ? 11.240 -16.226 7.545 1.00 91.44 472 ASN A CA 1
ATOM 3814 C C . ASN A 1 472 ? 10.752 -15.837 6.145 1.00 91.44 472 ASN A C 1
ATOM 3816 O O . ASN A 1 472 ? 11.556 -15.704 5.218 1.00 91.44 472 ASN A O 1
ATOM 3820 N N . THR A 1 473 ? 9.444 -15.688 6.008 1.00 93.88 473 THR A N 1
ATOM 3821 C CA . THR A 1 473 ? 8.744 -15.429 4.752 1.00 93.88 473 THR A CA 1
ATOM 3822 C C . THR A 1 473 ? 7.502 -14.577 5.021 1.00 93.88 473 THR A C 1
ATOM 3824 O O . THR A 1 473 ? 7.247 -14.181 6.163 1.00 93.88 473 THR A O 1
ATOM 3827 N N . LEU A 1 474 ? 6.762 -14.277 3.960 1.00 93.19 474 LEU A N 1
ATOM 3828 C CA . LEU A 1 474 ? 5.481 -13.594 3.994 1.00 93.19 474 LEU A CA 1
ATOM 3829 C C . LEU A 1 474 ? 4.399 -14.606 3.600 1.00 93.19 474 LEU A C 1
ATOM 3831 O O . LEU A 1 474 ? 4.345 -15.035 2.450 1.00 93.19 474 LEU A O 1
ATOM 3835 N N . SER A 1 475 ? 3.563 -15.004 4.556 1.00 91.50 475 SER A N 1
ATOM 3836 C CA . SER A 1 475 ? 2.509 -16.001 4.343 1.00 91.50 475 SER A CA 1
ATOM 3837 C C . SER A 1 475 ? 1.162 -15.319 4.142 1.00 91.50 475 SER A C 1
ATOM 3839 O O . SER A 1 475 ? 0.740 -14.535 4.992 1.00 91.50 475 SER A O 1
ATOM 3841 N N . LYS A 1 476 ? 0.471 -15.625 3.039 1.00 91.88 476 LYS A N 1
ATOM 3842 C CA . LYS A 1 476 ? -0.886 -15.123 2.784 1.00 91.88 476 LYS A CA 1
ATOM 3843 C C . LYS A 1 476 ? -1.879 -15.755 3.761 1.00 91.88 476 LYS A C 1
ATOM 3845 O O . LYS A 1 476 ? -1.842 -16.963 3.991 1.00 91.88 476 LYS A O 1
ATOM 3850 N N . VAL A 1 477 ? -2.764 -14.935 4.313 1.00 90.69 477 VAL A N 1
ATOM 3851 C CA . VAL A 1 477 ? -3.857 -15.360 5.188 1.00 90.69 477 VAL A CA 1
ATOM 3852 C C . VAL A 1 477 ? -5.110 -15.582 4.355 1.00 90.69 477 VAL A C 1
ATOM 3854 O O . VAL A 1 477 ? -5.393 -14.832 3.423 1.00 90.69 477 VAL A O 1
ATOM 3857 N N . GLU A 1 478 ? -5.863 -16.626 4.688 1.00 90.25 478 GLU A N 1
ATOM 3858 C CA . GLU A 1 478 ? -7.142 -16.905 4.047 1.00 90.25 478 GLU A CA 1
ATOM 3859 C C . GLU A 1 478 ? -8.211 -15.911 4.529 1.00 90.25 478 GLU A C 1
ATOM 3861 O O . GLU A 1 478 ? -8.364 -15.667 5.730 1.00 90.25 478 GLU A O 1
ATOM 3866 N N . ILE A 1 479 ? -8.947 -15.334 3.581 1.00 90.81 479 ILE A N 1
ATOM 3867 C CA . ILE A 1 479 ? -10.018 -14.370 3.832 1.00 90.81 479 ILE A CA 1
ATOM 3868 C C . ILE A 1 479 ? -11.228 -14.801 3.010 1.00 90.81 479 ILE A C 1
ATOM 3870 O O . ILE A 1 479 ? -11.092 -15.131 1.832 1.00 90.81 479 ILE A O 1
ATOM 3874 N N . ASP A 1 480 ? -12.396 -14.811 3.638 1.00 88.75 480 ASP A N 1
ATOM 3875 C CA . ASP A 1 480 ? -13.672 -15.095 2.988 1.00 88.75 480 ASP A CA 1
ATOM 3876 C C . ASP A 1 480 ? -14.769 -14.137 3.482 1.00 88.75 480 ASP A C 1
ATOM 3878 O O . ASP A 1 480 ? -14.514 -13.192 4.233 1.00 88.75 480 ASP A O 1
ATOM 3882 N N . GLU A 1 481 ? -16.014 -14.379 3.069 1.00 84.19 481 GLU A N 1
ATOM 3883 C CA . GLU A 1 481 ? -17.186 -13.588 3.468 1.00 84.19 481 GLU A CA 1
ATOM 3884 C C . GLU A 1 481 ? -17.424 -13.543 4.995 1.00 84.19 481 GLU A C 1
ATOM 3886 O O . GLU A 1 481 ? -18.124 -12.648 5.484 1.00 84.19 481 GLU A O 1
ATOM 3891 N N . TYR A 1 482 ? -16.844 -14.483 5.756 1.00 80.88 482 TYR A N 1
ATOM 3892 C CA . TYR A 1 482 ? -16.896 -14.539 7.219 1.00 80.88 482 TYR A CA 1
ATOM 3893 C C . TYR A 1 482 ? -15.715 -13.827 7.885 1.00 80.88 482 TYR A C 1
ATOM 3895 O O . TYR A 1 482 ? -15.726 -13.682 9.115 1.00 80.88 482 TYR A O 1
ATOM 3903 N N . GLY A 1 483 ? -14.752 -13.339 7.100 1.00 84.12 483 GLY A N 1
ATOM 3904 C CA . GLY A 1 483 ? -13.651 -12.501 7.544 1.00 84.12 483 GLY A CA 1
ATOM 3905 C C . GLY A 1 483 ? -12.259 -13.117 7.369 1.00 84.12 483 GLY A C 1
ATOM 3906 O O . GLY A 1 483 ? -12.034 -14.011 6.561 1.00 84.12 483 GLY A O 1
ATOM 3907 N N . ILE A 1 484 ? -11.300 -12.602 8.139 1.00 86.00 484 ILE A N 1
ATOM 3908 C CA . ILE A 1 484 ? -9.876 -12.954 8.109 1.00 86.00 484 ILE A CA 1
ATOM 3909 C C . ILE A 1 484 ? -9.611 -14.149 9.045 1.00 86.00 484 ILE A C 1
ATOM 3911 O O . ILE A 1 484 ? -9.846 -14.056 10.254 1.00 86.00 484 ILE A O 1
ATOM 3915 N N . LYS A 1 485 ? -9.066 -15.255 8.519 1.00 80.75 485 LYS A N 1
ATOM 3916 C CA . LYS A 1 485 ? -8.731 -16.479 9.279 1.00 80.75 485 LYS A CA 1
ATOM 3917 C C . LYS A 1 485 ? -7.312 -16.432 9.847 1.00 80.75 485 LYS A C 1
ATOM 3919 O O . LYS A 1 485 ? -6.396 -17.053 9.318 1.00 80.75 485 LYS A O 1
ATOM 3924 N N . LEU A 1 486 ? -7.115 -15.683 10.928 1.00 68.19 486 LEU A N 1
ATOM 3925 C CA . LEU A 1 486 ? -5.802 -15.525 11.562 1.00 68.19 486 LEU A CA 1
ATOM 3926 C C . LEU A 1 486 ? -5.774 -16.195 12.949 1.00 68.19 486 LEU A C 1
ATOM 3928 O O . LEU A 1 486 ? -6.454 -15.744 13.873 1.00 68.19 486 LEU A O 1
ATOM 3932 N N . ASP A 1 487 ? -4.963 -17.247 13.100 1.00 55.75 487 ASP A N 1
ATOM 3933 C CA . ASP A 1 487 ? -4.836 -18.012 14.353 1.00 55.75 487 ASP A CA 1
ATOM 3934 C C . ASP A 1 487 ? -4.091 -17.229 15.453 1.00 55.75 487 ASP A C 1
ATOM 3936 O O . ASP A 1 487 ? -4.475 -17.263 16.623 1.00 55.75 487 ASP A O 1
ATOM 3940 N N . SER A 1 488 ? -3.075 -16.438 15.084 1.00 52.56 488 SER A N 1
ATOM 3941 C CA . SER A 1 488 ? -2.167 -15.786 16.041 1.00 52.56 488 SER A CA 1
ATOM 3942 C C . SER A 1 488 ? -2.788 -14.652 16.868 1.00 52.56 488 SER A C 1
ATOM 3944 O O . SER A 1 488 ? -2.167 -14.200 17.825 1.00 52.56 488 SER A O 1
ATOM 3946 N N . PHE A 1 489 ? -3.987 -14.163 16.523 1.00 52.78 489 PHE A N 1
ATOM 3947 C CA . PHE A 1 489 ? -4.667 -13.102 17.289 1.00 52.78 489 PHE A CA 1
ATOM 3948 C C . PHE A 1 489 ? -5.179 -13.553 18.646 1.00 52.78 489 PHE A C 1
ATOM 3950 O O . PHE A 1 489 ? -5.442 -12.726 19.517 1.00 52.78 489 PHE A O 1
ATOM 3957 N N . ASN A 1 490 ? -5.410 -14.850 18.801 1.00 52.75 490 ASN A N 1
ATOM 3958 C CA . ASN A 1 490 ? -6.036 -15.358 20.007 1.00 52.75 490 ASN A CA 1
ATOM 3959 C C . ASN A 1 490 ? -5.004 -15.863 21.004 1.00 52.75 490 ASN A C 1
ATOM 3961 O O . ASN A 1 490 ? -5.333 -15.950 22.174 1.00 52.75 490 ASN A O 1
ATOM 3965 N N . ASP A 1 491 ? -3.766 -16.137 20.591 1.00 56.84 491 ASP A N 1
ATOM 3966 C CA . ASP A 1 491 ? -2.795 -16.823 21.444 1.00 56.84 491 ASP A CA 1
ATOM 3967 C C . ASP A 1 491 ? -2.318 -15.971 22.626 1.00 56.84 491 ASP A C 1
ATOM 3969 O O . ASP A 1 491 ? -2.301 -16.464 23.751 1.00 56.84 491 ASP A O 1
ATOM 3973 N N . VAL A 1 492 ? -1.984 -14.693 22.403 1.00 57.12 492 VAL A N 1
ATOM 3974 C CA . VAL A 1 492 ? -1.516 -13.793 23.477 1.00 57.12 492 VAL A CA 1
ATOM 3975 C C . VAL A 1 492 ? -2.649 -13.469 24.442 1.00 57.12 492 VAL A C 1
ATOM 3977 O O . VAL A 1 492 ? -2.463 -13.530 25.653 1.00 57.12 492 VAL A O 1
ATOM 3980 N N . ILE A 1 493 ? -3.842 -13.169 23.923 1.00 51.94 493 ILE A N 1
ATOM 3981 C CA . ILE A 1 493 ? -5.026 -12.933 24.756 1.00 51.94 493 ILE A CA 1
ATOM 3982 C C . ILE A 1 493 ? -5.411 -14.207 25.510 1.00 51.94 493 ILE A C 1
ATOM 3984 O O . ILE A 1 493 ? -5.714 -14.134 26.693 1.00 51.94 493 ILE A O 1
ATOM 3988 N N . ASP A 1 494 ? -5.371 -15.375 24.871 1.00 53.34 494 ASP A N 1
ATOM 3989 C CA . ASP A 1 494 ? -5.614 -16.656 25.529 1.00 53.34 494 ASP A CA 1
ATOM 3990 C C . ASP A 1 494 ? -4.579 -16.918 26.623 1.00 53.34 494 ASP A C 1
ATOM 3992 O O . ASP A 1 494 ? -4.936 -17.425 27.680 1.00 53.34 494 ASP A O 1
ATOM 3996 N N . GLU A 1 495 ? -3.304 -16.609 26.390 1.00 55.19 495 GLU A N 1
ATOM 3997 C CA . GLU A 1 495 ? -2.242 -16.763 27.382 1.00 55.19 495 GLU A CA 1
ATOM 3998 C C . GLU A 1 495 ? -2.428 -15.793 28.552 1.00 55.19 495 GLU A C 1
ATOM 4000 O O . GLU A 1 495 ? -2.343 -16.210 29.706 1.00 55.19 495 GLU A O 1
ATOM 4005 N N . MET A 1 496 ? -2.763 -14.532 28.270 1.00 48.31 496 MET A N 1
ATOM 4006 C CA . MET A 1 496 ? -3.087 -13.533 29.286 1.00 48.31 496 MET A CA 1
ATOM 4007 C C . MET A 1 496 ? -4.322 -13.931 30.088 1.00 48.31 496 MET A C 1
ATOM 4009 O O . MET A 1 496 ? -4.266 -13.884 31.309 1.00 48.31 496 MET A O 1
ATOM 4013 N N . ASN A 1 497 ? -5.387 -14.397 29.435 1.00 47.59 497 ASN A N 1
ATOM 4014 C CA . ASN A 1 497 ? -6.589 -14.896 30.099 1.00 47.59 497 ASN A CA 1
ATOM 4015 C C . ASN A 1 497 ? -6.269 -16.132 30.947 1.00 47.59 497 ASN A C 1
ATOM 4017 O O . ASN A 1 497 ? -6.706 -16.213 32.084 1.00 47.59 497 ASN A O 1
ATOM 4021 N N . ARG A 1 498 ? -5.449 -17.071 30.451 1.00 49.28 498 ARG A N 1
ATOM 4022 C CA . ARG A 1 498 ? -4.998 -18.242 31.231 1.00 49.28 498 ARG A CA 1
ATOM 4023 C C . ARG A 1 498 ? -4.158 -17.837 32.438 1.00 49.28 498 ARG A C 1
ATOM 4025 O O . ARG A 1 498 ? -4.259 -18.468 33.488 1.00 49.28 498 ARG A O 1
ATOM 4032 N N . LEU A 1 499 ? -3.306 -16.824 32.295 1.00 48.59 499 LEU A N 1
ATOM 4033 C CA . LEU A 1 499 ? -2.507 -16.282 33.388 1.00 48.59 499 LEU A CA 1
ATOM 4034 C C . LEU A 1 499 ? -3.392 -15.545 34.394 1.00 48.59 499 LEU A C 1
ATOM 4036 O O . LEU A 1 499 ? -3.211 -15.721 35.592 1.00 48.59 499 LEU A O 1
ATOM 4040 N N . GLU A 1 500 ? -4.355 -14.759 33.926 1.00 44.69 500 GLU A N 1
ATOM 4041 C CA . GLU A 1 500 ? -5.336 -14.059 34.750 1.00 44.69 500 GLU A CA 1
ATOM 4042 C C . GLU A 1 500 ? -6.189 -15.067 35.526 1.00 44.69 500 GLU A C 1
ATOM 4044 O O . GLU A 1 500 ? -6.258 -14.997 36.752 1.00 44.69 500 GLU A O 1
ATOM 4049 N N . ASP A 1 501 ? -6.700 -16.097 34.853 1.00 45.69 501 ASP A N 1
ATOM 4050 C CA . ASP A 1 501 ? -7.381 -17.230 35.473 1.00 45.69 501 ASP A CA 1
ATOM 4051 C C . ASP A 1 501 ? -6.485 -17.923 36.511 1.00 45.69 501 ASP A C 1
ATOM 4053 O O . ASP A 1 501 ? -6.932 -18.265 37.607 1.00 45.69 501 ASP A O 1
ATOM 4057 N N . TYR A 1 502 ? -5.197 -18.114 36.211 1.00 45.00 502 TYR A N 1
ATOM 4058 C CA . TYR A 1 502 ? -4.239 -18.686 37.155 1.00 45.00 502 TYR A CA 1
ATOM 4059 C C . TYR A 1 502 ? -3.989 -17.782 38.371 1.00 45.00 502 TYR A C 1
ATOM 4061 O O . TYR A 1 502 ? -3.876 -18.295 39.485 1.00 45.00 502 TYR A O 1
ATOM 4069 N N . ILE A 1 503 ? -3.900 -16.465 38.179 1.00 46.03 503 ILE A N 1
ATOM 4070 C CA . ILE A 1 503 ? -3.677 -15.472 39.237 1.00 46.03 503 ILE A CA 1
ATOM 4071 C C . ILE A 1 503 ? -4.900 -15.388 40.151 1.00 46.03 503 ILE A C 1
ATOM 4073 O O . ILE A 1 503 ? -4.747 -15.469 41.368 1.00 46.03 503 ILE A O 1
ATOM 4077 N N . TYR A 1 504 ? -6.102 -15.269 39.582 1.00 41.75 504 TYR A N 1
ATOM 4078 C CA . TYR A 1 504 ? -7.341 -15.128 40.349 1.00 41.75 504 TYR A CA 1
ATOM 4079 C C . TYR A 1 504 ? -7.759 -16.427 41.036 1.00 41.75 504 TYR A C 1
ATOM 4081 O O . TYR A 1 504 ? -8.177 -16.410 42.191 1.00 41.75 504 TYR A O 1
ATOM 4089 N N . TRP A 1 505 ? -7.632 -17.566 40.353 1.00 43.16 505 TRP A N 1
ATOM 4090 C CA . TRP A 1 505 ? -8.158 -18.845 40.844 1.00 43.16 505 TRP A CA 1
ATOM 4091 C C . TRP A 1 505 ? -7.076 -19.800 41.358 1.00 43.16 505 TRP A C 1
ATOM 4093 O O . TRP A 1 505 ? -7.363 -20.943 41.735 1.00 43.16 505 TRP A O 1
ATOM 4103 N N . GLY A 1 506 ? -5.814 -19.364 41.353 1.00 41.88 506 GLY A N 1
ATOM 4104 C CA . GLY A 1 506 ? -4.677 -20.082 41.921 1.00 41.88 506 GLY A CA 1
ATOM 4105 C C . GLY A 1 506 ? -4.453 -21.483 41.348 1.00 41.88 506 GLY A C 1
ATOM 4106 O O . GLY A 1 506 ? -3.825 -22.309 42.007 1.00 41.88 506 GLY A O 1
ATOM 4107 N N . GLY A 1 507 ? -5.004 -21.835 40.181 1.00 39.31 507 GLY A N 1
ATOM 4108 C CA . GLY A 1 507 ? -5.048 -23.221 39.681 1.00 39.31 507 GLY A CA 1
ATOM 4109 C C . GLY A 1 507 ? -5.584 -24.254 40.696 1.00 39.31 507 GLY A C 1
ATOM 4110 O O . GLY A 1 507 ? -5.312 -25.446 40.550 1.00 39.31 507 GLY A O 1
ATOM 4111 N N . GLY A 1 508 ? -6.261 -23.805 41.761 1.00 39.19 508 GLY A N 1
ATOM 4112 C CA . GLY A 1 508 ? -6.671 -24.628 42.898 1.00 39.19 508 GLY A CA 1
ATOM 4113 C C . GLY A 1 508 ? -8.006 -25.310 42.648 1.00 39.19 508 GLY A C 1
ATOM 4114 O O . GLY A 1 508 ? -8.160 -26.484 42.963 1.00 39.19 508 GLY A O 1
ATOM 4115 N N . MET A 1 509 ? -8.942 -24.607 42.007 1.00 40.41 509 MET A N 1
ATOM 4116 C CA . MET A 1 509 ? -10.298 -25.117 41.808 1.00 40.41 509 MET A CA 1
ATOM 4117 C C . MET A 1 509 ? -10.419 -26.142 40.675 1.00 40.41 509 MET A C 1
ATOM 4119 O O . MET A 1 509 ? -11.158 -27.110 40.818 1.00 40.41 509 MET A O 1
ATOM 4123 N N . ILE A 1 510 ? -9.642 -25.994 39.594 1.00 44.56 510 ILE A N 1
ATOM 4124 C CA . ILE A 1 510 ? -9.572 -26.996 38.513 1.00 44.56 510 ILE A CA 1
ATOM 4125 C C . ILE A 1 510 ? -9.058 -28.329 39.078 1.00 44.56 510 ILE A C 1
ATOM 4127 O O . ILE A 1 510 ? -9.723 -29.351 38.949 1.00 44.56 510 ILE A O 1
ATOM 4131 N N . LYS A 1 511 ? -7.961 -28.293 39.848 1.00 42.66 511 LYS A N 1
ATOM 4132 C CA . LYS A 1 511 ? -7.432 -29.474 40.548 1.00 42.66 511 LYS A CA 1
ATOM 4133 C C . LYS A 1 511 ? -8.366 -30.012 41.635 1.00 42.66 511 LYS A C 1
ATOM 4135 O O . LYS A 1 511 ? -8.281 -31.180 41.987 1.00 42.66 511 LYS A O 1
ATOM 4140 N N . LEU A 1 512 ? -9.226 -29.180 42.218 1.00 45.56 512 LEU A N 1
ATOM 4141 C CA . LEU A 1 512 ? -10.168 -29.592 43.259 1.00 45.56 512 LEU A CA 1
ATOM 4142 C C . LEU A 1 512 ? -11.301 -30.449 42.687 1.00 45.56 512 LEU A C 1
ATOM 4144 O O . LEU A 1 512 ? -11.595 -31.501 43.246 1.00 45.56 512 LEU A O 1
ATOM 4148 N N . PHE A 1 513 ? -11.912 -30.021 41.578 1.00 49.22 513 PHE A N 1
ATOM 4149 C CA . PHE A 1 513 ? -12.934 -30.818 40.897 1.00 49.22 513 PHE A CA 1
ATOM 4150 C C . PHE A 1 513 ? -12.344 -32.113 40.329 1.00 49.22 513 PHE A C 1
ATOM 4152 O O . PHE A 1 513 ? -12.975 -33.152 40.484 1.00 49.22 513 PHE A O 1
ATOM 4159 N N . GLU A 1 514 ? -11.113 -32.079 39.802 1.00 47.59 514 GLU A N 1
ATOM 4160 C CA . GLU A 1 514 ? -10.357 -33.283 39.410 1.00 47.59 514 GLU A CA 1
ATOM 4161 C C . GLU A 1 514 ? -10.096 -34.250 40.585 1.00 47.59 514 GLU A C 1
ATOM 4163 O O . GLU A 1 514 ? -10.035 -35.460 40.384 1.00 47.59 514 GLU A O 1
ATOM 4168 N N . ASN A 1 515 ? -9.926 -33.733 41.810 1.00 48.66 515 ASN A N 1
ATOM 4169 C CA . ASN A 1 515 ? -9.654 -34.547 43.003 1.00 48.66 515 ASN A CA 1
ATOM 4170 C C . ASN A 1 515 ? -10.928 -35.053 43.704 1.00 48.66 515 ASN A C 1
ATOM 4172 O O . ASN A 1 515 ? -10.906 -36.132 44.291 1.00 48.66 515 ASN A O 1
ATOM 4176 N N . LEU A 1 516 ? -12.018 -34.277 43.694 1.00 52.34 516 LEU A N 1
ATOM 4177 C CA . LEU A 1 516 ? -13.319 -34.672 44.258 1.00 52.34 516 LEU A CA 1
ATOM 4178 C C . LEU A 1 516 ? -14.044 -35.678 43.362 1.00 52.34 516 LEU A C 1
ATOM 4180 O O . LEU A 1 516 ? -14.747 -36.556 43.859 1.00 52.34 516 LEU A O 1
ATOM 4184 N N . PHE A 1 517 ? -13.870 -35.539 42.052 1.00 52.94 517 PHE A N 1
ATOM 4185 C CA . PHE A 1 517 ? -14.497 -36.369 41.043 1.00 52.94 517 PHE A CA 1
ATOM 4186 C C . PHE A 1 517 ? -13.379 -36.881 40.146 1.00 52.94 517 PHE A C 1
ATOM 4188 O O . PHE A 1 517 ? -12.850 -36.127 39.334 1.00 52.94 517 PHE A O 1
ATOM 4195 N N . ASP A 1 518 ? -12.994 -38.145 40.348 1.00 53.53 518 ASP A N 1
ATOM 4196 C CA . ASP A 1 518 ? -11.981 -38.844 39.552 1.00 53.53 518 ASP A CA 1
ATOM 4197 C C . ASP A 1 518 ? -12.103 -38.434 38.075 1.00 53.53 518 ASP A C 1
ATOM 4199 O O . ASP A 1 518 ? -13.210 -38.421 37.540 1.00 53.53 518 ASP A O 1
ATOM 4203 N N . SER A 1 519 ? -10.987 -38.068 37.438 1.00 50.75 519 SER A N 1
ATOM 4204 C CA . SER A 1 519 ? -10.856 -37.448 36.098 1.00 50.75 519 SER A CA 1
ATOM 4205 C C . SER A 1 519 ? -11.760 -37.989 34.971 1.00 50.75 519 SER A C 1
ATOM 4207 O O . SER A 1 519 ? -11.943 -37.330 33.954 1.00 50.75 519 SER A O 1
ATOM 4209 N N . LYS A 1 520 ? -12.356 -39.171 35.146 1.00 54.53 520 LYS A N 1
ATOM 4210 C CA . LYS A 1 520 ? -13.384 -39.772 34.285 1.00 54.53 520 LYS A CA 1
ATOM 4211 C C . LYS A 1 520 ? -14.762 -39.096 34.360 1.00 54.53 520 LYS A C 1
ATOM 4213 O O . LYS A 1 520 ? -15.589 -39.339 33.487 1.00 54.53 520 LYS A O 1
ATOM 4218 N N . VAL A 1 521 ? -15.028 -38.301 35.396 1.00 58.59 521 VAL A N 1
ATOM 4219 C CA . VAL A 1 521 ? -16.332 -37.669 35.674 1.00 58.59 521 VAL A CA 1
ATOM 4220 C C . VAL A 1 521 ? -16.413 -36.242 35.115 1.00 58.59 521 VAL A C 1
ATOM 4222 O O . VAL A 1 521 ? -17.510 -35.728 34.887 1.00 58.59 521 VAL A O 1
ATOM 4225 N N . VAL A 1 522 ? -15.261 -35.606 34.871 1.00 62.62 522 VAL A N 1
ATOM 4226 C CA . VAL A 1 522 ? -15.153 -34.210 34.432 1.00 62.62 522 VAL A CA 1
ATOM 4227 C C . VAL A 1 522 ? -14.599 -34.150 33.012 1.00 62.62 522 VAL A C 1
ATOM 4229 O O . VAL A 1 522 ? -13.442 -34.482 32.772 1.00 62.62 522 VAL A O 1
ATOM 4232 N N . ASN A 1 523 ? -15.413 -33.673 32.070 1.00 66.56 523 ASN A N 1
ATOM 4233 C CA . ASN A 1 523 ? -14.971 -33.443 30.694 1.00 66.56 523 ASN A CA 1
ATOM 4234 C C . ASN A 1 523 ? -14.604 -31.970 30.506 1.00 66.56 523 ASN A C 1
ATOM 4236 O O . ASN A 1 523 ? -15.468 -31.098 30.618 1.00 66.56 523 ASN A O 1
ATOM 4240 N N . PHE A 1 524 ? -13.335 -31.696 30.202 1.00 62.66 524 PHE A N 1
ATOM 4241 C CA . PHE A 1 524 ? -12.853 -30.351 29.885 1.00 62.66 524 PHE A CA 1
ATOM 4242 C C . PHE A 1 524 ? -13.058 -30.015 28.413 1.00 62.66 524 PHE A C 1
ATOM 4244 O O . PHE A 1 524 ? -12.835 -30.850 27.537 1.00 62.66 524 PHE A O 1
ATOM 4251 N N . LEU A 1 525 ? -13.428 -28.763 28.142 1.00 64.88 525 LEU A N 1
ATOM 4252 C CA . LEU A 1 525 ? -13.526 -28.263 26.779 1.00 64.88 525 LEU A CA 1
ATOM 4253 C C . LEU A 1 525 ? -12.192 -27.670 26.307 1.00 64.88 525 LEU A C 1
ATOM 4255 O O . LEU A 1 525 ? -11.779 -26.603 26.772 1.00 64.88 525 LEU A O 1
ATOM 4259 N N . SER A 1 526 ? -11.539 -28.347 25.359 1.00 54.41 526 SER A N 1
ATOM 4260 C CA . SER A 1 526 ? -10.287 -27.905 24.726 1.00 54.41 526 SER A CA 1
ATOM 4261 C C . SER A 1 526 ? -10.492 -26.829 23.650 1.00 54.41 526 SER A C 1
ATOM 4263 O O . SER A 1 526 ? -9.697 -25.888 23.578 1.00 54.41 526 SER A O 1
ATOM 4265 N N . ASP A 1 527 ? -11.560 -26.934 22.849 1.00 52.78 527 ASP A N 1
ATOM 4266 C CA . ASP A 1 527 ? -11.957 -25.965 21.814 1.00 52.78 527 ASP A CA 1
ATOM 4267 C C . ASP A 1 527 ? -13.450 -25.585 21.990 1.00 52.78 527 ASP A C 1
ATOM 4269 O O . ASP A 1 527 ? -14.305 -26.473 22.048 1.00 52.78 527 ASP A O 1
ATOM 4273 N N . PRO A 1 528 ? -13.815 -24.286 22.049 1.00 51.09 528 PRO A N 1
ATOM 4274 C CA . PRO A 1 528 ? -15.209 -23.817 22.098 1.00 51.09 528 PRO A CA 1
ATOM 4275 C C . PRO A 1 528 ? -16.139 -24.366 21.000 1.00 51.09 528 PRO A C 1
ATOM 4277 O O . PRO A 1 528 ? -17.362 -24.406 21.189 1.00 51.09 528 PRO A O 1
ATOM 4280 N N . ARG A 1 529 ? -15.582 -24.766 19.846 1.00 54.00 529 ARG A N 1
ATOM 4281 C CA . ARG A 1 529 ? -16.305 -25.371 18.713 1.00 54.00 529 ARG A CA 1
ATOM 4282 C C . ARG A 1 529 ? -16.679 -26.831 18.959 1.00 54.00 529 ARG A C 1
ATOM 4284 O O . ARG A 1 529 ? -17.646 -27.308 18.364 1.00 54.00 529 ARG A O 1
ATOM 4291 N N . ASP A 1 530 ? -15.965 -27.523 19.845 1.00 67.19 530 ASP A N 1
ATOM 4292 C CA . ASP A 1 530 ? -16.228 -28.931 20.144 1.00 67.19 530 ASP A CA 1
ATOM 4293 C C . ASP A 1 530 ? -17.531 -29.103 20.933 1.00 67.19 530 ASP A C 1
ATOM 4295 O O . ASP A 1 530 ? -18.282 -30.052 20.690 1.00 67.19 530 ASP A O 1
ATOM 4299 N N . GLY A 1 531 ? -17.859 -28.133 21.791 1.00 73.31 531 GLY A N 1
ATOM 4300 C CA . GLY A 1 531 ? -19.032 -28.166 22.660 1.00 73.31 531 GLY A CA 1
ATOM 4301 C C . GLY A 1 531 ? -19.070 -29.359 23.627 1.00 73.31 531 GLY A C 1
ATOM 4302 O O . GLY A 1 531 ? -18.211 -30.236 23.609 1.00 73.31 531 GLY A O 1
ATOM 4303 N N . PHE A 1 532 ? -20.102 -29.417 24.470 1.00 79.50 532 PHE A N 1
ATOM 4304 C CA . PHE A 1 532 ? -20.380 -30.595 25.297 1.00 79.50 532 PHE A CA 1
ATOM 4305 C C . PHE A 1 532 ? -21.472 -31.454 24.686 1.00 79.50 532 PHE A C 1
ATOM 4307 O O . PHE A 1 532 ? -22.534 -30.955 24.311 1.00 79.50 532 PHE A O 1
ATOM 4314 N N . VAL A 1 533 ? -21.216 -32.756 24.624 1.00 75.88 533 VAL A N 1
ATOM 4315 C CA . VAL A 1 533 ? -22.198 -33.754 24.212 1.00 75.88 533 VAL A CA 1
ATOM 4316 C C . VAL A 1 533 ? -22.888 -34.291 25.463 1.00 75.88 533 VAL A C 1
ATOM 4318 O O . VAL A 1 533 ? -22.243 -34.872 26.330 1.00 75.88 533 VAL A O 1
ATOM 4321 N N . LEU A 1 534 ? -24.194 -34.067 25.559 1.00 80.06 534 LEU A N 1
ATOM 4322 C CA . LEU A 1 534 ? -25.069 -34.548 26.624 1.00 80.06 534 LEU A CA 1
ATOM 4323 C C . LEU A 1 534 ? -26.024 -35.590 26.056 1.00 80.06 534 LEU A C 1
ATOM 4325 O O . LEU A 1 534 ? -26.383 -35.516 24.881 1.00 80.06 534 LEU A O 1
ATOM 4329 N N . GLY A 1 535 ? -26.521 -36.510 26.873 1.00 73.75 535 GLY A N 1
ATOM 4330 C CA . GLY A 1 535 ? -27.557 -37.417 26.404 1.00 73.75 535 GLY A CA 1
ATOM 4331 C C . GLY A 1 535 ? -27.614 -38.740 27.135 1.00 73.75 535 GLY A C 1
ATOM 4332 O O . GLY A 1 535 ? -26.730 -39.085 27.912 1.00 73.75 535 GLY A O 1
ATOM 4333 N N . GLU A 1 536 ? -28.658 -39.501 26.835 1.00 68.00 536 GLU A N 1
ATOM 4334 C CA . GLU A 1 536 ? -28.827 -40.847 27.363 1.00 68.00 536 GLU A CA 1
ATOM 4335 C C . GLU A 1 536 ? -28.509 -41.887 26.280 1.00 68.00 536 GLU A C 1
ATOM 4337 O O . GLU A 1 536 ? -28.995 -41.762 25.148 1.00 68.00 536 GLU A O 1
ATOM 4342 N N . PRO A 1 537 ? -27.730 -42.937 26.600 1.00 63.34 537 PRO A N 1
ATOM 4343 C CA . PRO A 1 537 ? -27.476 -44.024 25.669 1.00 63.34 537 PRO A CA 1
ATOM 4344 C C . PRO A 1 537 ? -28.760 -44.814 25.393 1.00 63.34 537 PRO A C 1
ATOM 4346 O O . PRO A 1 537 ? -29.681 -44.874 26.210 1.00 63.34 537 PRO A O 1
ATOM 4349 N N . LYS A 1 538 ? -28.802 -45.463 24.230 1.00 65.12 538 LYS A N 1
ATOM 4350 C CA . LYS A 1 538 ? -29.900 -46.353 23.848 1.00 65.12 538 LYS A CA 1
ATOM 4351 C C . LYS A 1 538 ? -29.955 -47.570 24.787 1.00 65.12 538 LYS A C 1
ATOM 4353 O O . LYS A 1 538 ? -28.944 -48.244 24.974 1.00 65.12 538 LYS A O 1
ATOM 4358 N N . ARG A 1 539 ? -31.134 -47.856 25.346 1.00 67.31 539 ARG A N 1
ATOM 4359 C CA . ARG A 1 539 ? -31.470 -49.037 26.166 1.00 67.31 539 ARG A CA 1
ATOM 4360 C C . ARG A 1 539 ? -32.590 -49.835 25.483 1.00 67.31 539 ARG A C 1
ATOM 4362 O O . ARG A 1 539 ? -33.159 -49.373 24.497 1.00 67.31 539 ARG A O 1
ATOM 4369 N N . GLU A 1 540 ? -32.902 -51.035 25.973 1.00 58.94 540 GLU A N 1
ATOM 4370 C CA . GLU A 1 540 ? -33.956 -51.889 25.388 1.00 58.94 540 GLU A CA 1
ATOM 4371 C C . GLU A 1 540 ? -35.346 -51.220 25.387 1.00 58.94 540 GLU A C 1
ATOM 4373 O O . GLU A 1 540 ? -36.156 -51.483 24.501 1.00 58.94 540 GLU A O 1
ATOM 4378 N N . ASP A 1 541 ? -35.592 -50.305 26.327 1.00 56.47 541 ASP A N 1
ATOM 4379 C CA . ASP A 1 541 ? -36.846 -49.578 26.556 1.00 56.47 541 ASP A CA 1
ATOM 4380 C C . ASP A 1 541 ? -36.780 -48.072 26.216 1.00 56.47 541 ASP A C 1
ATOM 4382 O O . ASP A 1 541 ? -37.798 -47.379 26.263 1.00 56.47 541 ASP A O 1
ATOM 4386 N N . HIS A 1 542 ? -35.605 -47.550 25.842 1.00 59.50 542 HIS A N 1
ATOM 4387 C CA . HIS A 1 542 ? -35.382 -46.130 25.555 1.00 59.50 542 HIS A CA 1
ATOM 4388 C C . HIS A 1 542 ? -34.460 -45.947 24.346 1.00 59.50 542 HIS A C 1
ATOM 4390 O O . HIS A 1 542 ? -33.331 -46.431 24.325 1.00 59.50 542 HIS A O 1
ATOM 4396 N N . SER A 1 543 ? -34.897 -45.197 23.332 1.00 60.22 543 SER A N 1
ATOM 4397 C CA . SER A 1 543 ? -34.136 -45.027 22.084 1.00 60.22 543 SER A CA 1
ATOM 4398 C C . SER A 1 543 ? -32.815 -44.264 22.238 1.00 60.22 543 SER A C 1
ATOM 4400 O O . SER A 1 543 ? -32.011 -44.277 21.306 1.00 60.22 543 SER A O 1
ATOM 4402 N N . GLY A 1 544 ? -32.590 -43.631 23.393 1.00 66.88 544 GLY A N 1
ATOM 4403 C CA . GLY A 1 544 ? -31.482 -42.713 23.623 1.00 66.88 544 GLY A CA 1
ATOM 4404 C C . GLY A 1 544 ? -31.671 -41.386 22.887 1.00 66.88 544 GLY A C 1
ATOM 4405 O O . GLY A 1 544 ? -32.488 -41.274 21.969 1.00 66.88 544 GLY A O 1
ATOM 4406 N N . TYR A 1 545 ? -30.919 -40.374 23.302 1.00 72.06 545 TYR A N 1
ATOM 4407 C CA . TYR A 1 545 ? -30.826 -39.087 22.614 1.00 72.06 545 TYR A CA 1
ATOM 4408 C C . TYR A 1 545 ? -29.455 -38.468 22.861 1.00 72.06 545 TYR A C 1
ATOM 4410 O O . TYR A 1 545 ? -28.801 -38.759 23.859 1.00 72.06 545 TYR A O 1
ATOM 4418 N N . THR A 1 546 ? -29.027 -37.589 21.961 1.00 70.12 546 THR A N 1
ATOM 4419 C CA . THR A 1 546 ? -27.758 -36.871 22.078 1.00 70.12 546 THR A CA 1
ATOM 4420 C C . THR A 1 546 ? -27.975 -35.407 21.718 1.00 70.12 546 THR A C 1
ATOM 4422 O O . THR A 1 546 ? -28.570 -35.097 20.691 1.00 70.12 546 THR A O 1
ATOM 4425 N N . LEU A 1 547 ? -27.506 -34.511 22.578 1.00 75.12 547 LEU A N 1
ATOM 4426 C C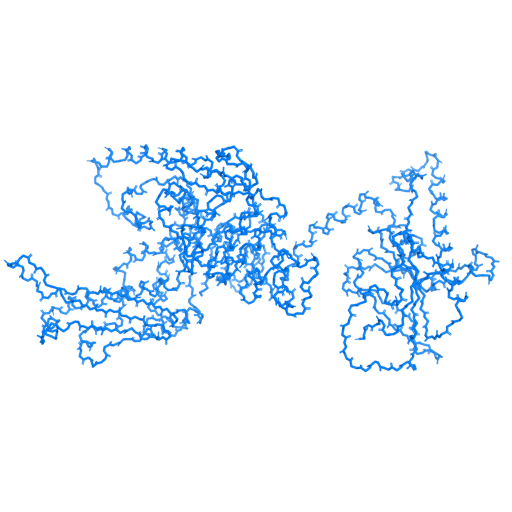A . LEU A 1 547 ? -27.568 -33.064 22.437 1.00 75.12 547 LEU A CA 1
ATOM 4427 C C . LEU A 1 547 ? -26.142 -32.517 22.465 1.00 75.12 547 LEU A C 1
ATOM 4429 O O . LEU A 1 547 ? -25.379 -32.842 23.368 1.00 75.12 547 LEU A O 1
ATOM 4433 N N . ARG A 1 548 ? -25.793 -31.639 21.526 1.00 77.38 548 ARG A N 1
ATOM 4434 C CA . ARG A 1 548 ? -24.516 -30.922 21.552 1.00 77.38 548 ARG A CA 1
ATOM 4435 C C . ARG A 1 548 ? -24.747 -29.468 21.949 1.00 77.38 548 ARG A C 1
ATOM 4437 O O . ARG A 1 548 ? -25.462 -28.747 21.259 1.00 77.38 548 ARG A O 1
ATOM 4444 N N . ILE A 1 549 ? -24.137 -29.030 23.044 1.00 77.06 549 ILE A N 1
ATOM 4445 C CA . ILE A 1 549 ? -24.136 -27.627 23.466 1.00 77.06 549 ILE A CA 1
ATOM 4446 C C . ILE A 1 549 ? -22.843 -26.980 22.973 1.00 77.06 549 ILE A C 1
ATOM 4448 O O . ILE A 1 549 ? -21.763 -27.334 23.432 1.00 77.06 549 ILE A O 1
ATOM 4452 N N . ILE A 1 550 ? -22.959 -26.033 22.045 1.00 73.00 550 ILE A N 1
ATOM 4453 C CA . ILE A 1 550 ? -21.838 -25.326 21.404 1.00 73.00 550 ILE A CA 1
ATOM 4454 C C . ILE A 1 550 ? -21.727 -23.875 21.890 1.00 73.00 550 ILE A C 1
ATOM 4456 O O . ILE A 1 550 ? -22.665 -23.339 22.480 1.00 73.00 550 ILE A O 1
ATOM 4460 N N . GLY A 1 551 ? -20.588 -23.225 21.626 1.00 65.69 551 GLY A N 1
ATOM 4461 C CA . GLY A 1 551 ? -20.357 -21.831 22.030 1.00 65.69 551 GLY A CA 1
ATOM 4462 C C . GLY A 1 551 ? -20.088 -21.671 23.528 1.00 65.69 551 GLY A C 1
ATOM 4463 O O . GLY A 1 551 ? -20.295 -20.596 24.093 1.00 65.69 551 GLY A O 1
ATOM 4464 N N . ILE A 1 552 ? -19.652 -22.752 24.174 1.00 73.12 552 ILE A N 1
ATOM 4465 C CA . ILE A 1 552 ? -19.249 -22.750 25.576 1.00 73.12 552 ILE A CA 1
ATOM 4466 C C . ILE A 1 552 ? -17.825 -22.173 25.669 1.00 73.12 552 ILE A C 1
ATOM 4468 O O . ILE A 1 552 ? -16.983 -22.517 24.836 1.00 73.12 552 ILE A O 1
ATOM 4472 N N . PRO A 1 553 ? -17.533 -21.294 26.646 1.00 64.69 553 PRO A N 1
ATOM 4473 C CA . PRO A 1 553 ? -16.189 -20.758 26.853 1.00 64.69 553 PRO A CA 1
ATOM 4474 C C . PRO A 1 553 ? -15.126 -21.852 27.025 1.00 64.69 553 PRO A C 1
ATOM 4476 O O . PRO A 1 553 ? -15.371 -22.892 27.638 1.00 64.69 553 PRO A O 1
ATOM 4479 N N . LYS A 1 554 ? -13.928 -21.600 26.488 1.00 62.62 554 LYS A N 1
ATOM 4480 C CA . LYS A 1 554 ? -12.762 -22.484 26.622 1.00 62.62 554 LYS A CA 1
ATOM 4481 C C . LYS A 1 554 ? -12.397 -22.635 28.101 1.00 62.62 554 LYS A C 1
ATOM 4483 O O . LYS A 1 554 ? -12.385 -21.644 28.822 1.00 62.62 554 LYS A O 1
ATOM 4488 N N . GLY A 1 555 ? -12.112 -23.859 28.550 1.00 65.50 555 GLY A N 1
ATOM 4489 C CA . GLY A 1 555 ? -11.809 -24.139 29.962 1.00 65.50 555 GLY A CA 1
ATOM 4490 C C . GLY A 1 555 ? -13.031 -24.348 30.865 1.00 65.50 555 GLY A C 1
ATOM 4491 O O . GLY A 1 555 ? -12.865 -24.714 32.029 1.00 65.50 555 GLY A O 1
ATOM 4492 N N . ALA A 1 556 ? -14.254 -24.193 30.344 1.00 74.12 556 ALA A N 1
ATOM 4493 C CA . ALA A 1 556 ? -15.431 -24.730 31.015 1.00 74.12 556 ALA A CA 1
ATOM 4494 C C . ALA A 1 556 ? -15.355 -26.263 31.080 1.00 74.12 556 ALA A C 1
ATOM 4496 O O . ALA A 1 556 ? -14.713 -26.910 30.243 1.00 74.12 556 ALA A O 1
ATOM 4497 N N . TYR A 1 557 ? -16.045 -26.844 32.056 1.00 80.25 557 TYR A N 1
ATOM 4498 C CA . TYR A 1 557 ? -16.125 -28.291 32.228 1.00 80.25 557 TYR A CA 1
ATOM 4499 C C . TYR A 1 557 ? -17.549 -28.756 32.522 1.00 80.25 557 TYR A C 1
ATOM 4501 O O . TYR A 1 557 ? -18.381 -28.007 33.045 1.00 80.25 557 TYR A O 1
ATOM 4509 N N . LEU A 1 558 ? -17.817 -30.006 32.152 1.00 83.00 558 LEU A N 1
ATOM 4510 C CA . LEU A 1 558 ? -19.086 -30.694 32.352 1.00 83.00 558 LEU A CA 1
ATOM 4511 C C . LEU A 1 558 ? -18.943 -31.762 33.438 1.00 83.00 558 LEU A C 1
ATOM 4513 O O . LEU A 1 558 ? -18.017 -32.569 33.384 1.00 83.00 558 LEU A O 1
ATOM 4517 N N . VAL A 1 559 ? -19.908 -31.800 34.354 1.00 81.62 559 VAL A N 1
ATOM 4518 C CA . VAL A 1 559 ? -20.079 -32.842 35.370 1.00 81.62 559 VAL A CA 1
ATOM 4519 C C . VAL A 1 559 ? -21.390 -33.581 35.102 1.00 81.62 559 VAL A C 1
ATOM 4521 O O . VAL A 1 559 ? -22.457 -32.964 35.091 1.00 81.62 559 VAL A O 1
ATOM 4524 N N . ASP A 1 560 ? -21.315 -34.895 34.895 1.00 80.31 560 ASP A N 1
ATOM 4525 C CA . ASP A 1 560 ? -22.482 -35.785 34.845 1.00 80.31 560 ASP A CA 1
ATOM 4526 C C . ASP A 1 560 ? -22.854 -36.194 36.276 1.00 80.31 560 ASP A C 1
ATOM 4528 O O . ASP A 1 560 ? -22.222 -37.066 36.881 1.00 80.31 560 ASP A O 1
ATOM 4532 N N . VAL A 1 561 ? -23.841 -35.499 36.841 1.00 78.31 561 VAL A N 1
ATOM 4533 C CA . VAL A 1 561 ? -24.229 -35.648 38.249 1.00 78.31 561 VAL A CA 1
ATOM 4534 C C . VAL A 1 561 ? -25.111 -36.880 38.434 1.00 78.31 561 VAL A C 1
ATOM 4536 O O . VAL A 1 561 ? -25.003 -37.562 39.456 1.00 78.31 561 VAL A O 1
ATOM 4539 N N . ASP A 1 562 ? -25.951 -37.206 37.449 1.00 74.31 562 ASP A N 1
ATOM 4540 C CA . ASP A 1 562 ? -26.819 -38.378 37.522 1.00 74.31 562 ASP A CA 1
ATOM 4541 C C . ASP A 1 562 ? -26.007 -39.677 37.460 1.00 74.31 562 ASP A C 1
ATOM 4543 O O . ASP A 1 562 ? -26.208 -40.574 38.260 1.00 74.31 562 ASP A O 1
ATOM 4547 N N . ASN A 1 563 ? -24.983 -39.826 36.637 1.00 71.25 563 ASN A N 1
ATOM 4548 C CA . ASN A 1 563 ? -24.269 -41.109 36.651 1.00 71.25 563 ASN A CA 1
ATOM 4549 C C . ASN A 1 563 ? -23.246 -41.238 37.790 1.00 71.25 563 ASN A C 1
ATOM 4551 O O . ASN A 1 563 ? -22.911 -42.361 38.167 1.00 71.25 563 ASN A O 1
ATOM 4555 N N . ASN A 1 564 ? -22.787 -40.126 38.380 1.00 69.62 564 ASN A N 1
ATOM 4556 C CA . ASN A 1 564 ? -21.572 -40.138 39.208 1.00 69.62 564 ASN A CA 1
ATOM 4557 C C . ASN A 1 564 ? -21.722 -39.586 40.635 1.00 69.62 564 ASN A C 1
ATOM 4559 O O . ASN A 1 564 ? -20.753 -39.625 41.391 1.00 69.62 564 ASN A O 1
ATOM 4563 N N . PHE A 1 565 ? -22.900 -39.098 41.041 1.00 70.12 565 PHE A N 1
ATOM 4564 C CA . PHE A 1 565 ? -23.131 -38.626 42.412 1.00 70.12 565 PHE A CA 1
ATOM 4565 C C . PHE A 1 565 ? -24.234 -39.432 43.117 1.00 70.12 565 PHE A C 1
ATOM 4567 O O . PHE A 1 565 ? -25.421 -39.310 42.789 1.00 70.12 565 PHE A O 1
ATOM 4574 N N . ASP A 1 566 ? -23.842 -40.260 44.094 1.00 64.44 566 ASP A N 1
ATOM 4575 C CA . ASP A 1 566 ? -24.768 -41.019 44.942 1.00 64.44 566 ASP A CA 1
ATOM 4576 C C . ASP A 1 566 ? -25.104 -40.252 46.227 1.00 64.44 566 ASP A C 1
ATOM 4578 O O . ASP A 1 566 ? -24.295 -40.073 47.134 1.00 64.44 566 ASP A O 1
ATOM 4582 N N . VAL A 1 567 ? -26.352 -39.810 46.291 1.00 61.16 567 VAL A N 1
ATOM 4583 C CA . VAL A 1 567 ? -26.920 -39.015 47.379 1.00 61.16 567 VAL A CA 1
ATOM 4584 C C . VAL A 1 567 ? -27.401 -39.906 48.533 1.00 61.16 567 VAL A C 1
ATOM 4586 O O . VAL A 1 567 ? -27.491 -39.450 49.676 1.00 61.16 567 VAL A O 1
ATOM 4589 N N . THR A 1 568 ? -27.719 -41.177 48.272 1.00 57.75 568 THR A N 1
ATOM 4590 C CA . THR A 1 568 ? -28.381 -42.046 49.260 1.00 57.75 568 THR A CA 1
ATOM 4591 C C . THR A 1 568 ? -27.491 -42.361 50.459 1.00 57.75 568 THR A C 1
ATOM 4593 O O . THR A 1 568 ? -27.992 -42.472 51.578 1.00 57.75 568 THR A O 1
ATOM 4596 N N . SER A 1 569 ? -26.175 -42.387 50.249 1.00 56.84 569 SER A N 1
ATOM 4597 C CA . SER A 1 569 ? -25.164 -42.530 51.299 1.00 56.84 569 SER A CA 1
ATOM 4598 C C . SER A 1 569 ? -24.890 -41.238 52.087 1.00 56.84 569 SER A C 1
ATOM 4600 O O . SER A 1 569 ? -24.404 -41.314 53.213 1.00 56.84 569 SER A O 1
ATOM 4602 N N . ILE A 1 570 ? -25.227 -40.061 51.539 1.00 57.03 570 ILE A N 1
ATOM 4603 C CA . ILE A 1 570 ? -24.860 -38.746 52.099 1.00 57.03 570 ILE A CA 1
ATOM 4604 C C . ILE A 1 570 ? -26.037 -38.069 52.820 1.00 57.03 570 ILE A C 1
ATOM 4606 O O . ILE A 1 570 ? -25.869 -37.545 53.919 1.00 57.03 570 ILE A O 1
ATOM 4610 N N . PHE A 1 571 ? -27.236 -38.063 52.225 1.00 57.28 571 PHE A N 1
ATOM 4611 C CA . PHE A 1 571 ? -28.374 -37.260 52.708 1.00 57.28 571 PHE A CA 1
ATOM 4612 C C . PHE A 1 571 ? -29.496 -38.080 53.375 1.00 57.28 571 PHE A C 1
ATOM 4614 O O . PHE A 1 571 ? -30.487 -37.507 53.833 1.00 57.28 571 PHE A O 1
ATOM 4621 N N . GLY A 1 572 ? -29.363 -39.412 53.433 1.00 48.69 572 GLY A N 1
ATOM 4622 C CA . GLY A 1 572 ? -30.156 -40.307 54.292 1.00 48.69 572 GLY A CA 1
ATOM 4623 C C . GLY A 1 572 ? -31.684 -40.312 54.107 1.00 48.69 572 GLY A C 1
ATOM 4624 O O . GLY A 1 572 ? -32.384 -40.888 54.938 1.00 48.69 572 GLY A O 1
ATOM 4625 N N . SER A 1 573 ? -32.244 -39.680 53.066 1.00 52.19 573 SER A N 1
ATOM 4626 C CA . SER A 1 573 ? -33.701 -39.588 52.867 1.00 52.19 573 SER A CA 1
ATOM 4627 C C . SER A 1 573 ? -34.119 -39.520 51.391 1.00 52.19 573 SER A C 1
ATOM 4629 O O . SER A 1 573 ? -33.360 -39.095 50.527 1.00 52.19 573 SER A O 1
ATOM 4631 N N . CYS A 1 574 ? -35.359 -39.931 51.097 1.00 48.03 574 CYS A N 1
ATOM 4632 C CA . CYS A 1 574 ? -35.943 -40.022 49.748 1.00 48.03 574 CYS A CA 1
ATOM 4633 C C . CYS A 1 574 ? -36.660 -38.736 49.268 1.00 48.03 574 CYS A C 1
ATOM 4635 O O . CYS A 1 574 ? -37.481 -38.777 48.347 1.00 48.03 574 CYS A O 1
ATOM 4637 N N . HIS A 1 575 ? -36.434 -37.593 49.921 1.00 54.25 575 HIS A N 1
ATOM 4638 C CA . HIS A 1 575 ? -37.138 -36.338 49.623 1.00 54.25 575 HIS A CA 1
ATOM 4639 C C . HIS A 1 575 ? -36.470 -35.529 48.500 1.00 54.25 575 HIS A C 1
ATOM 4641 O O . HIS A 1 575 ? -35.449 -35.928 47.959 1.00 54.25 575 HIS A O 1
ATOM 4647 N N . SER A 1 576 ? -37.065 -34.399 48.095 1.00 51.25 576 SER A N 1
ATOM 4648 C CA . SER A 1 576 ? -36.679 -33.612 46.904 1.00 51.25 576 SER A CA 1
ATOM 4649 C C . SER A 1 576 ? -35.195 -33.237 46.806 1.00 51.25 576 SER A C 1
ATOM 4651 O O . SER A 1 576 ? -34.724 -33.001 45.705 1.00 51.25 576 SER A O 1
ATOM 4653 N N . GLN A 1 577 ? -34.470 -33.198 47.926 1.00 52.12 577 GLN A N 1
ATOM 4654 C CA . GLN A 1 577 ? -33.025 -32.939 47.988 1.00 52.12 577 GLN A CA 1
ATOM 4655 C C . GLN A 1 577 ? -32.177 -34.116 47.475 1.00 52.12 577 GLN A C 1
ATOM 4657 O O . GLN A 1 577 ? -31.022 -33.920 47.122 1.00 52.12 577 GLN A O 1
ATOM 4662 N N . ALA A 1 578 ? -32.763 -35.314 47.388 1.00 57.44 578 ALA A N 1
ATOM 4663 C CA . ALA A 1 578 ? -32.140 -36.512 46.838 1.00 57.44 578 ALA A CA 1
ATOM 4664 C C . ALA A 1 578 ? -32.400 -36.728 45.342 1.00 57.44 578 ALA A C 1
ATOM 4666 O O . ALA A 1 578 ? -31.925 -37.701 44.760 1.00 57.44 578 ALA A O 1
ATOM 4667 N N . LYS A 1 579 ? -33.161 -35.831 44.705 1.00 68.69 579 LYS A N 1
ATOM 4668 C CA . LYS A 1 579 ? -33.359 -35.837 43.255 1.00 68.69 579 LYS A CA 1
ATOM 4669 C C . LYS A 1 579 ? -32.278 -34.981 42.614 1.00 68.69 579 LYS A C 1
ATOM 4671 O O . LYS A 1 579 ? -32.241 -33.788 42.873 1.00 68.69 579 LYS A O 1
ATOM 4676 N N . ARG A 1 580 ? -31.429 -35.573 41.782 1.00 74.75 580 ARG A N 1
ATOM 4677 C CA . ARG A 1 580 ? -30.304 -34.893 41.128 1.00 74.75 580 ARG A CA 1
ATOM 4678 C C . ARG A 1 580 ? -30.666 -34.354 39.739 1.00 74.75 580 ARG A C 1
ATOM 4680 O O . ARG A 1 580 ? -31.589 -34.895 39.123 1.00 74.75 580 ARG A O 1
ATOM 4687 N N . PRO A 1 581 ? -29.985 -33.286 39.289 1.00 82.38 581 PRO A N 1
ATOM 4688 C CA . PRO A 1 581 ? -29.984 -32.893 37.892 1.00 82.38 581 PRO A CA 1
ATOM 4689 C C . PRO A 1 581 ? -29.150 -33.882 37.073 1.00 82.38 581 PRO A C 1
ATOM 4691 O O . PRO A 1 581 ? -28.273 -34.548 37.625 1.00 82.38 581 PRO A O 1
ATOM 4694 N N . ASP A 1 582 ? -29.373 -33.925 35.765 1.00 81.25 582 ASP A N 1
ATOM 4695 C CA . ASP A 1 582 ? -28.576 -34.771 34.873 1.00 81.25 582 ASP A CA 1
ATOM 4696 C C . ASP A 1 582 ? -27.132 -34.247 34.750 1.00 81.25 582 ASP A C 1
ATOM 4698 O O . ASP A 1 582 ? -26.169 -34.991 34.936 1.00 81.25 582 ASP A O 1
ATOM 4702 N N . TYR A 1 583 ? -26.965 -32.938 34.517 1.00 86.31 583 TYR A N 1
ATOM 4703 C CA . TYR A 1 583 ? -25.654 -32.341 34.249 1.00 86.31 583 TYR A CA 1
ATOM 4704 C C . TYR A 1 583 ? -25.441 -30.987 34.928 1.00 86.31 583 TYR A C 1
ATOM 4706 O O . TYR A 1 583 ? -26.378 -30.216 35.153 1.00 86.31 583 TYR A O 1
ATOM 4714 N N . ILE A 1 584 ? -24.176 -30.651 35.177 1.00 86.81 584 ILE A N 1
ATOM 4715 C CA . ILE A 1 584 ? -23.740 -29.308 35.569 1.00 86.81 584 ILE A CA 1
ATOM 4716 C C . ILE A 1 584 ? -22.601 -28.861 34.656 1.00 86.81 584 ILE A C 1
ATOM 4718 O O . ILE A 1 584 ? -21.615 -29.572 34.494 1.00 86.81 584 ILE A O 1
ATOM 4722 N N . ILE A 1 585 ? -22.723 -27.663 34.085 1.00 84.75 585 ILE A N 1
ATOM 4723 C CA . ILE A 1 585 ? -21.628 -26.987 33.380 1.00 84.75 585 ILE A CA 1
ATOM 4724 C C . ILE A 1 585 ? -21.109 -25.873 34.273 1.00 84.75 585 ILE A C 1
ATOM 4726 O O . ILE A 1 585 ? -21.887 -25.030 34.729 1.00 84.75 585 ILE A O 1
ATOM 4730 N N . VAL A 1 586 ? -19.802 -25.845 34.494 1.00 80.00 586 VAL A N 1
ATOM 4731 C CA . VAL A 1 586 ? -19.150 -24.785 35.258 1.00 80.00 586 VAL A CA 1
ATOM 4732 C C . VAL A 1 586 ? -18.237 -24.000 34.334 1.00 80.00 586 VAL A C 1
ATOM 4734 O O . VAL A 1 586 ? -17.360 -24.561 33.679 1.00 80.00 586 VAL A O 1
ATOM 4737 N N . ASP A 1 587 ? -18.456 -22.690 34.299 1.00 75.69 587 ASP A N 1
ATOM 4738 C CA . ASP A 1 587 ? -17.540 -21.731 33.701 1.00 75.69 587 ASP A CA 1
ATOM 4739 C C . ASP A 1 587 ? -16.802 -21.003 34.835 1.00 75.69 587 ASP A C 1
ATOM 4741 O O . ASP A 1 587 ? -17.365 -20.079 35.446 1.00 75.69 587 ASP A O 1
ATOM 4745 N N . PRO A 1 588 ? -15.564 -21.424 35.153 1.00 63.16 588 PRO A N 1
ATOM 4746 C CA . PRO A 1 588 ? -14.783 -20.789 36.204 1.00 63.16 588 PRO A CA 1
ATOM 4747 C C . PRO A 1 588 ? -14.417 -19.340 35.851 1.00 63.16 588 PRO A C 1
ATOM 4749 O O . PRO A 1 588 ? -14.420 -18.502 36.747 1.00 63.16 588 PRO A O 1
ATOM 4752 N N . SER A 1 589 ? -14.203 -19.015 34.569 1.00 59.09 589 SER A N 1
ATOM 4753 C CA . SER A 1 589 ? -13.785 -17.671 34.130 1.00 59.09 589 SER A CA 1
ATOM 4754 C C . SER A 1 589 ? -14.841 -16.598 34.424 1.00 59.09 589 SER A C 1
ATOM 4756 O O . SER A 1 589 ? -14.523 -15.451 34.730 1.00 59.09 589 SER A O 1
ATOM 4758 N N . LYS A 1 590 ? -16.127 -16.970 34.379 1.00 58.69 590 LYS A N 1
ATOM 4759 C CA . LYS A 1 590 ? -17.253 -16.046 34.612 1.00 58.69 590 LYS A CA 1
ATOM 4760 C C . LYS A 1 590 ? -17.92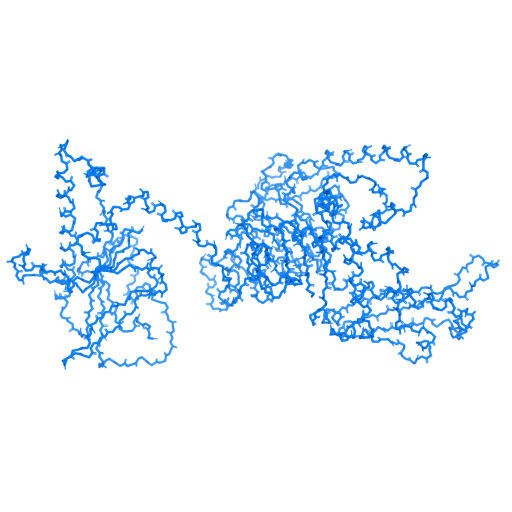7 -16.219 35.969 1.00 58.69 590 LYS A C 1
ATOM 4762 O O . LYS A 1 590 ? -18.917 -15.529 36.236 1.00 58.69 590 LYS A O 1
ATOM 4767 N N . SER A 1 591 ? -17.448 -17.144 36.800 1.00 67.19 591 SER A N 1
ATOM 4768 C CA . SER A 1 591 ? -18.117 -17.567 38.036 1.00 67.19 591 SER A CA 1
ATOM 4769 C C . SER A 1 591 ? -19.590 -17.924 37.801 1.00 67.19 591 SER A C 1
ATOM 4771 O O . SER A 1 591 ? -20.480 -17.515 38.554 1.00 67.19 591 SER A O 1
ATOM 4773 N N . VAL A 1 592 ? -19.872 -18.672 36.727 1.00 69.56 592 VAL A N 1
ATOM 4774 C CA . VAL A 1 592 ? -21.230 -19.108 36.368 1.00 69.56 592 VAL A CA 1
ATOM 4775 C C . VAL A 1 592 ? -21.326 -20.623 36.444 1.00 69.56 592 VAL A C 1
ATOM 4777 O O . VAL A 1 592 ? -20.500 -21.343 35.893 1.00 69.56 592 VAL A O 1
ATOM 4780 N N . VAL A 1 593 ? -22.394 -21.101 37.079 1.00 80.06 593 VAL A N 1
ATOM 4781 C CA . VAL A 1 593 ? -22.754 -22.521 37.095 1.00 80.06 593 VAL A CA 1
ATOM 4782 C C . VAL A 1 593 ? -24.100 -22.689 36.411 1.00 80.06 593 VAL A C 1
ATOM 4784 O O . VAL A 1 593 ? -25.064 -22.008 36.758 1.00 80.06 593 VAL A O 1
ATOM 4787 N N . CYS A 1 594 ? -24.183 -23.599 35.449 1.00 81.81 594 CYS A N 1
ATOM 4788 C CA . CYS A 1 594 ? -25.417 -23.955 34.768 1.00 81.81 594 CYS A CA 1
ATOM 4789 C C . CYS A 1 594 ? -25.844 -25.367 35.174 1.00 81.81 594 CYS A C 1
ATOM 4791 O O . CYS A 1 594 ? -25.198 -26.344 34.808 1.00 81.81 594 CYS A O 1
ATOM 4793 N N . VAL A 1 595 ? -26.948 -25.467 35.911 1.00 84.38 595 VAL A N 1
ATOM 4794 C CA . VAL A 1 595 ? -27.576 -26.729 36.315 1.00 84.38 595 VAL A CA 1
ATOM 4795 C C . VAL A 1 595 ? -28.588 -27.128 35.247 1.00 84.38 595 VAL A C 1
ATOM 4797 O O . VAL A 1 595 ? -29.503 -26.352 34.950 1.00 84.38 595 VAL A O 1
ATOM 4800 N N . ILE A 1 596 ? -28.421 -28.314 34.666 1.00 85.94 596 ILE A N 1
ATOM 4801 C CA . ILE A 1 596 ? -29.162 -28.770 33.489 1.00 85.94 596 ILE A CA 1
ATOM 4802 C C . ILE A 1 596 ? -29.931 -30.050 33.814 1.00 85.94 596 ILE A C 1
ATOM 4804 O O . ILE A 1 596 ? -29.359 -31.048 34.240 1.00 85.94 596 ILE A O 1
ATOM 4808 N N . GLU A 1 597 ? -31.231 -30.013 33.537 1.00 87.25 597 GLU A N 1
ATOM 4809 C CA . GLU A 1 597 ? -32.128 -31.167 33.571 1.00 87.25 597 GLU A CA 1
ATOM 4810 C C . GLU A 1 597 ? -32.668 -31.445 32.160 1.00 87.25 597 GLU A C 1
ATOM 4812 O O . GLU A 1 597 ? -33.221 -30.548 31.513 1.00 87.25 597 GLU A O 1
ATOM 4817 N N . LEU A 1 598 ? -32.549 -32.686 31.694 1.00 83.50 598 LEU A N 1
ATOM 4818 C CA . LEU A 1 598 ? -32.986 -33.177 30.390 1.00 83.50 598 LEU A CA 1
ATOM 4819 C C . LEU A 1 598 ? -34.173 -34.137 30.549 1.00 83.50 598 LEU A C 1
ATOM 4821 O O . LEU A 1 598 ? -34.151 -35.060 31.362 1.00 83.50 598 LEU A O 1
ATOM 4825 N N . LYS A 1 599 ? -35.236 -33.966 29.751 1.00 78.00 599 LYS A N 1
ATOM 4826 C CA . LYS A 1 599 ? -36.339 -34.945 29.698 1.00 78.00 599 LYS A CA 1
ATOM 4827 C C . LYS A 1 599 ? -36.924 -35.138 28.300 1.00 78.00 599 LYS A C 1
ATOM 4829 O O . LYS A 1 599 ? -37.273 -34.178 27.612 1.00 78.00 599 LYS A O 1
ATOM 4834 N N . GLY A 1 600 ? -37.175 -36.401 27.951 1.00 63.66 600 GLY A N 1
ATOM 4835 C CA . GLY A 1 600 ? -37.859 -36.796 26.714 1.00 63.66 600 GLY A CA 1
ATOM 4836 C C . GLY A 1 600 ? -39.334 -36.373 26.622 1.00 63.66 600 GLY A C 1
ATOM 4837 O O . GLY A 1 600 ? -39.814 -36.091 25.527 1.00 63.66 600 GLY A O 1
ATOM 4838 N N . GLY A 1 601 ? -40.052 -36.263 27.751 1.00 64.00 601 GLY A N 1
ATOM 4839 C CA . GLY A 1 601 ? -41.495 -35.961 27.793 1.00 64.00 601 GLY A CA 1
ATOM 4840 C C . GLY A 1 601 ? -41.904 -34.907 28.833 1.00 64.00 601 GLY A C 1
ATOM 4841 O O . GLY A 1 601 ? -41.084 -34.410 29.611 1.00 64.00 601 GLY A O 1
ATOM 4842 N N . SER A 1 602 ? -43.196 -34.553 28.867 1.00 56.03 602 SER A N 1
ATOM 4843 C CA . SER A 1 602 ? -43.723 -33.563 29.817 1.00 56.03 602 SER A CA 1
ATOM 4844 C C . SER A 1 602 ? -43.846 -34.143 31.233 1.00 56.03 602 SER A C 1
ATOM 4846 O O . SER A 1 602 ? -44.709 -34.977 31.501 1.00 56.03 602 SER A O 1
ATOM 4848 N N . ARG A 1 603 ? -43.017 -33.667 32.168 1.00 67.88 603 ARG A N 1
ATOM 4849 C CA . ARG A 1 603 ? -43.107 -33.979 33.608 1.00 67.88 603 ARG A CA 1
ATOM 4850 C C . ARG A 1 603 ? -43.910 -32.924 34.370 1.00 67.88 603 ARG A C 1
ATOM 4852 O O . ARG A 1 603 ? -44.024 -31.768 33.958 1.00 67.88 603 ARG A O 1
ATOM 4859 N N . LYS A 1 604 ? -44.431 -33.305 35.543 1.00 75.38 604 LYS A N 1
ATOM 4860 C CA . LYS A 1 604 ? -45.037 -32.355 36.487 1.00 75.38 604 LYS A CA 1
ATOM 4861 C C . LYS A 1 604 ? -43.962 -31.372 36.955 1.00 75.38 604 LYS A C 1
ATOM 4863 O O . LYS A 1 604 ? -42.909 -31.790 37.424 1.00 75.38 604 LYS A O 1
ATOM 4868 N N . ARG A 1 605 ? -44.249 -30.064 36.910 1.00 75.38 605 ARG A N 1
ATOM 4869 C CA . ARG A 1 605 ? -43.320 -28.989 37.327 1.00 75.38 605 ARG A CA 1
ATOM 4870 C C . ARG A 1 605 ? -42.676 -29.237 38.697 1.00 75.38 605 ARG A C 1
ATOM 4872 O O . ARG A 1 605 ? -41.512 -28.913 38.875 1.00 75.38 605 ARG A O 1
ATOM 4879 N N . ARG A 1 606 ? -43.416 -29.829 39.643 1.00 75.06 606 ARG A N 1
ATOM 4880 C CA . ARG A 1 606 ? -42.906 -30.167 40.984 1.00 75.06 606 ARG A CA 1
ATOM 4881 C C . ARG A 1 606 ? -41.710 -31.127 40.949 1.00 75.06 606 ARG A C 1
ATOM 4883 O O . ARG A 1 606 ? -40.810 -30.975 41.767 1.00 75.06 606 ARG A O 1
ATOM 4890 N N . ASP A 1 607 ? -41.683 -32.074 40.012 1.00 75.50 607 ASP A N 1
ATOM 4891 C CA . ASP A 1 607 ? -40.565 -33.013 39.871 1.00 75.50 607 ASP A CA 1
ATOM 4892 C C . ASP A 1 607 ? -39.314 -32.311 39.344 1.00 75.50 607 ASP A C 1
ATOM 4894 O O . ASP A 1 607 ? -38.256 -32.453 39.944 1.00 75.50 607 ASP A O 1
ATOM 4898 N N . ILE A 1 608 ? -39.471 -31.482 38.307 1.00 78.69 608 ILE A N 1
ATOM 4899 C CA . ILE A 1 608 ? -38.377 -30.708 37.696 1.00 78.69 608 ILE A CA 1
ATOM 4900 C C . ILE A 1 608 ? -37.757 -29.762 38.728 1.00 78.69 608 ILE A C 1
ATOM 4902 O O . ILE A 1 608 ? -36.549 -29.739 38.922 1.00 78.69 608 ILE A O 1
ATOM 4906 N N . VAL A 1 609 ? -38.599 -29.017 39.451 1.00 77.50 609 VAL A N 1
ATOM 4907 C CA . VAL A 1 609 ? -38.142 -28.127 40.528 1.00 77.50 609 VAL A CA 1
ATOM 4908 C C . VAL A 1 609 ? -37.396 -28.911 41.608 1.00 77.50 609 VAL A C 1
ATOM 4910 O O . VAL A 1 609 ? -36.418 -28.410 42.149 1.00 77.50 609 VAL A O 1
ATOM 4913 N N . SER A 1 610 ? -37.827 -30.136 41.923 1.00 75.62 610 SER A N 1
ATOM 4914 C CA . SER A 1 610 ? -37.130 -30.967 42.910 1.00 75.62 610 SER A CA 1
ATOM 4915 C C . SER A 1 610 ? -35.734 -31.376 42.430 1.00 75.62 610 SER A C 1
ATOM 4917 O O . SER A 1 610 ? -34.796 -31.265 43.204 1.00 75.62 610 SER A O 1
ATOM 4919 N N . GLN A 1 611 ? -35.580 -31.776 41.163 1.00 80.44 611 GLN A N 1
ATOM 4920 C CA . GLN A 1 611 ? -34.275 -32.134 40.583 1.00 80.44 611 GLN A CA 1
ATOM 4921 C C . GLN A 1 611 ? -33.313 -30.941 40.540 1.00 80.44 611 GLN A C 1
ATOM 4923 O O . GLN A 1 611 ? -32.167 -31.031 40.974 1.00 80.44 611 GLN A O 1
ATOM 4928 N N . LEU A 1 612 ? -33.810 -29.774 40.123 1.00 82.12 612 LEU A N 1
ATOM 4929 C CA . LEU A 1 612 ? -33.026 -28.538 40.127 1.00 82.12 612 LEU A CA 1
ATOM 4930 C C . LEU A 1 612 ? -32.630 -28.108 41.552 1.00 82.12 612 LEU A C 1
ATOM 4932 O O . LEU A 1 612 ? -31.518 -27.625 41.756 1.00 82.12 612 LEU A O 1
ATOM 4936 N N . LYS A 1 613 ? -33.499 -28.332 42.552 1.00 76.75 613 LYS A N 1
ATOM 4937 C CA . LYS A 1 613 ? -33.177 -28.117 43.977 1.00 76.75 613 LYS A CA 1
ATOM 4938 C C . LYS A 1 613 ? -32.119 -29.088 44.498 1.00 76.75 613 LYS A C 1
ATOM 4940 O O . LYS A 1 613 ? -31.334 -28.693 45.355 1.00 76.75 613 LYS A O 1
ATOM 4945 N N . GLY A 1 614 ? -32.050 -30.318 43.993 1.00 74.81 614 GLY A N 1
ATOM 4946 C CA . GLY A 1 614 ? -30.929 -31.203 44.310 1.00 74.81 614 GLY A CA 1
ATOM 4947 C C . GLY A 1 614 ? -29.610 -30.736 43.701 1.00 74.81 614 GLY A C 1
ATOM 4948 O O . GLY A 1 614 ? -28.577 -30.872 44.343 1.00 74.81 614 GLY A O 1
ATOM 4949 N N . GLY A 1 615 ? -29.633 -30.082 42.534 1.00 77.88 615 GLY A N 1
ATOM 4950 C CA . GLY A 1 615 ? -28.450 -29.410 41.981 1.00 77.88 615 GLY A CA 1
ATOM 4951 C C . GLY A 1 615 ? -27.950 -28.275 42.880 1.00 77.88 615 GLY A C 1
ATOM 4952 O O . GLY A 1 615 ? -26.754 -28.148 43.123 1.00 77.88 615 GLY A O 1
ATOM 4953 N N . GLU A 1 616 ? -28.866 -27.494 43.457 1.00 76.12 616 GLU A N 1
ATOM 4954 C CA . GLU A 1 616 ? -28.523 -26.489 44.472 1.00 76.12 616 GLU A CA 1
ATOM 4955 C C . GLU A 1 616 ? -27.935 -27.128 45.745 1.00 76.12 616 GLU A C 1
ATOM 4957 O O . GLU A 1 616 ? -26.955 -26.628 46.299 1.00 76.12 616 GLU A O 1
ATOM 4962 N N . ALA A 1 617 ? -28.511 -28.243 46.209 1.00 72.56 617 ALA A N 1
ATOM 4963 C CA . ALA A 1 617 ? -28.010 -28.982 47.369 1.00 72.56 617 ALA A CA 1
ATOM 4964 C C . ALA A 1 617 ? -26.607 -29.561 47.125 1.00 72.56 617 ALA A C 1
ATOM 4966 O O . ALA A 1 617 ? -25.760 -29.481 48.012 1.00 72.56 617 ALA A O 1
ATOM 4967 N N . PHE A 1 618 ? -26.341 -30.068 45.918 1.00 76.69 618 PHE A N 1
ATOM 4968 C CA . PHE A 1 618 ? -25.022 -30.530 45.486 1.00 76.69 618 PHE A CA 1
ATOM 4969 C C . PHE A 1 618 ? -23.977 -29.411 45.557 1.00 76.69 618 PHE A C 1
ATOM 4971 O O . PHE A 1 618 ? -22.934 -29.583 46.183 1.00 76.69 618 PHE A O 1
ATOM 4978 N N . LEU A 1 619 ? -24.277 -28.229 45.009 1.00 76.62 619 LEU A N 1
ATOM 4979 C CA . LEU A 1 619 ? -23.355 -27.088 45.059 1.00 76.62 619 LEU A CA 1
ATOM 4980 C C . LEU A 1 619 ? -23.066 -26.643 46.500 1.00 76.62 619 LEU A C 1
ATOM 4982 O O . LEU A 1 619 ? -21.917 -26.368 46.841 1.00 76.62 619 LEU A O 1
ATOM 4986 N N . LYS A 1 620 ? -24.088 -26.629 47.368 1.00 72.25 620 LYS A N 1
ATOM 4987 C CA . LYS A 1 620 ? -23.922 -26.331 48.802 1.00 72.25 620 LYS A CA 1
ATOM 4988 C C . LYS A 1 620 ? -23.113 -27.396 49.537 1.00 72.25 620 LYS A C 1
ATOM 4990 O O . LYS A 1 620 ? -22.366 -27.059 50.448 1.00 72.25 620 LYS A O 1
ATOM 4995 N N . TYR A 1 621 ? -23.252 -28.663 49.157 1.00 73.25 621 TYR A N 1
ATOM 4996 C CA . TYR A 1 621 ? -22.436 -29.746 49.695 1.00 73.25 621 TYR A CA 1
ATOM 4997 C C . TYR A 1 621 ? -20.965 -29.569 49.312 1.00 73.25 621 TYR A C 1
ATOM 4999 O O . TYR A 1 621 ? -20.112 -29.614 50.193 1.00 73.25 621 TYR A O 1
ATOM 5007 N N . CYS A 1 622 ? -20.665 -29.276 48.042 1.00 73.00 622 CYS A N 1
ATOM 5008 C CA . CYS A 1 622 ? -19.302 -28.967 47.606 1.00 73.00 622 CYS A CA 1
ATOM 5009 C C . CYS A 1 622 ? -18.721 -27.769 48.372 1.00 73.00 622 CYS A C 1
ATOM 5011 O O . CYS A 1 622 ? -17.613 -27.866 48.889 1.00 73.00 622 CYS A O 1
ATOM 5013 N N . ASP A 1 623 ? -19.483 -26.681 48.520 1.00 67.94 623 ASP A N 1
ATOM 5014 C CA . ASP A 1 623 ? -19.075 -25.505 49.304 1.00 67.94 623 ASP A CA 1
ATOM 5015 C C . ASP A 1 623 ? -18.814 -25.849 50.783 1.00 67.94 623 ASP A C 1
ATOM 5017 O O . ASP A 1 623 ? -17.818 -25.422 51.365 1.00 67.94 623 ASP A O 1
ATOM 5021 N N . ALA A 1 624 ? -19.657 -26.682 51.399 1.00 64.62 624 ALA A N 1
ATOM 5022 C CA . ALA A 1 624 ? -19.463 -27.139 52.773 1.00 64.62 624 ALA A CA 1
ATOM 5023 C C . ALA A 1 624 ? -18.213 -28.022 52.927 1.00 64.62 624 ALA A C 1
ATOM 5025 O O . ALA A 1 624 ? -17.447 -27.836 53.871 1.00 64.62 624 ALA A O 1
ATOM 5026 N N . VAL A 1 625 ? -17.977 -28.949 51.994 1.00 64.88 625 VAL A N 1
ATOM 5027 C CA . VAL A 1 625 ? -16.769 -29.787 51.966 1.00 64.88 625 VAL A CA 1
ATOM 5028 C C . VAL A 1 625 ? -15.525 -28.912 51.820 1.00 64.88 625 VAL A C 1
ATOM 5030 O O . VAL A 1 625 ? -14.587 -29.062 52.602 1.00 64.88 625 VAL A O 1
ATOM 5033 N N . ILE A 1 626 ? -15.541 -27.947 50.896 1.00 62.56 626 ILE A N 1
ATOM 5034 C CA . ILE A 1 626 ? -14.463 -26.964 50.713 1.00 62.56 626 ILE A CA 1
ATOM 5035 C C . ILE A 1 626 ? -14.195 -26.225 52.021 1.00 62.56 626 ILE A C 1
ATOM 5037 O O . ILE A 1 626 ? -13.058 -26.204 52.483 1.00 62.56 626 ILE A O 1
ATOM 5041 N N . LYS A 1 627 ? -15.239 -25.692 52.664 1.00 60.09 627 LYS A N 1
ATOM 5042 C CA . LYS A 1 627 ? -15.121 -24.990 53.947 1.00 60.09 627 LYS A CA 1
ATOM 5043 C C . LYS A 1 627 ? -14.501 -25.861 55.033 1.00 60.09 627 LYS A C 1
ATOM 5045 O O . LYS A 1 627 ? -13.635 -25.363 55.739 1.00 60.09 627 LYS A O 1
ATOM 5050 N N . ILE A 1 628 ? -14.883 -27.137 55.136 1.00 57.88 628 ILE A N 1
ATOM 5051 C CA . ILE A 1 628 ? -14.319 -28.085 56.114 1.00 57.88 628 ILE A CA 1
ATOM 5052 C C . ILE A 1 628 ? -12.827 -28.326 55.856 1.00 57.88 628 ILE A C 1
ATOM 5054 O O . ILE A 1 628 ? -12.021 -28.282 56.789 1.00 57.88 628 ILE A O 1
ATOM 5058 N N . PHE A 1 629 ? -12.442 -28.560 54.600 1.00 53.38 629 PHE A N 1
ATOM 5059 C CA . PHE A 1 629 ? -11.037 -28.749 54.242 1.00 53.38 629 PHE A CA 1
ATOM 5060 C C . PHE A 1 629 ? -10.208 -27.476 54.456 1.00 53.38 629 PHE A C 1
ATOM 5062 O O . PHE A 1 629 ? -9.085 -27.567 54.950 1.00 53.38 629 PHE A O 1
ATOM 5069 N N . SER A 1 630 ? -10.763 -26.299 54.158 1.00 52.16 630 SER A N 1
ATOM 5070 C CA . SER A 1 630 ? -10.127 -25.007 54.437 1.00 52.16 630 SER A CA 1
ATOM 5071 C C . SER A 1 630 ? -10.034 -24.715 55.942 1.00 52.16 630 SER A C 1
ATOM 5073 O O . SER A 1 630 ? -9.033 -24.165 56.390 1.00 52.16 630 SER A O 1
ATOM 5075 N N . SER A 1 631 ? -11.032 -25.103 56.748 1.00 49.75 631 SER A N 1
ATOM 5076 C CA . SER A 1 631 ? -11.071 -24.826 58.195 1.00 49.75 631 SER A CA 1
ATOM 5077 C C . SER A 1 631 ? -10.230 -25.785 59.042 1.00 49.75 631 SER A C 1
ATOM 5079 O O . SER A 1 631 ? -9.790 -25.408 60.124 1.00 49.75 631 SER A O 1
ATOM 5081 N N . ASN A 1 632 ? -9.982 -27.010 58.565 1.00 47.59 632 ASN A N 1
ATOM 5082 C CA . ASN A 1 632 ? -9.088 -27.972 59.227 1.00 47.59 632 ASN A CA 1
ATOM 5083 C C . ASN A 1 632 ? -7.598 -27.687 58.967 1.00 47.59 632 ASN A C 1
ATOM 5085 O O . ASN A 1 632 ? -6.730 -28.385 59.492 1.00 47.59 632 ASN A O 1
ATOM 5089 N N . GLY A 1 633 ? -7.281 -26.654 58.185 1.00 46.97 633 GLY A N 1
ATOM 5090 C CA . GLY A 1 633 ? -5.930 -26.137 58.022 1.00 46.97 633 GLY A CA 1
ATOM 5091 C C . GLY A 1 633 ? -5.501 -25.285 59.213 1.00 46.97 633 GLY A C 1
ATOM 5092 O O . GLY A 1 633 ? -5.270 -24.095 59.041 1.00 46.97 633 GLY A O 1
ATOM 5093 N N . ASN A 1 634 ? -5.375 -25.867 60.409 1.00 41.69 634 ASN A N 1
ATOM 5094 C CA . ASN A 1 634 ? -4.655 -25.208 61.496 1.00 41.69 634 ASN A CA 1
ATOM 5095 C C . ASN A 1 634 ? -3.557 -26.097 62.099 1.00 41.69 634 ASN A C 1
ATOM 5097 O O . ASN A 1 634 ? -3.784 -27.226 62.515 1.00 41.69 634 ASN A O 1
ATOM 5101 N N . GLU A 1 635 ? -2.375 -25.477 62.160 1.00 44.12 635 GLU A N 1
ATOM 5102 C CA . GLU A 1 635 ? -1.168 -25.802 62.929 1.00 44.12 635 GLU A CA 1
ATOM 5103 C C . GLU A 1 635 ? -0.105 -26.757 62.328 1.00 44.12 635 GLU A C 1
ATOM 5105 O O . GLU A 1 635 ? -0.068 -27.972 62.512 1.00 44.12 635 GLU A O 1
ATOM 5110 N N . LYS A 1 636 ? 0.886 -26.103 61.695 1.00 45.69 636 LYS A N 1
ATOM 5111 C CA . LYS A 1 636 ? 2.345 -26.320 61.847 1.00 45.69 636 LYS A CA 1
ATOM 5112 C C . LYS A 1 636 ? 2.971 -27.683 61.506 1.00 45.69 636 LYS A C 1
ATOM 5114 O O . LYS A 1 636 ? 4.168 -27.834 61.728 1.00 45.69 636 LYS A O 1
ATOM 5119 N N . SER A 1 637 ? 2.250 -28.637 60.924 1.00 46.38 637 SER A N 1
ATOM 5120 C CA . SER A 1 637 ? 2.813 -29.969 60.623 1.00 46.38 637 SER A CA 1
ATOM 5121 C C . SER A 1 637 ? 2.742 -30.415 59.160 1.00 46.38 637 SER A C 1
ATOM 5123 O O . SER A 1 637 ? 3.212 -31.507 58.852 1.00 46.38 637 SER A O 1
ATOM 5125 N N . CYS A 1 638 ? 2.228 -29.597 58.231 1.00 46.50 638 CYS A N 1
ATOM 5126 C CA . CYS A 1 638 ? 2.288 -29.944 56.809 1.00 46.50 638 CYS A CA 1
ATOM 5127 C C . CYS A 1 638 ? 3.707 -29.668 56.263 1.00 46.50 638 CYS A C 1
ATOM 5129 O O . CYS A 1 638 ? 4.096 -28.501 56.186 1.00 46.50 638 CYS A O 1
ATOM 5131 N N . PRO A 1 639 ? 4.499 -30.686 55.870 1.00 44.78 639 PRO A N 1
ATOM 5132 C CA . PRO A 1 639 ? 5.873 -30.493 55.404 1.00 44.78 639 PRO A CA 1
ATOM 5133 C C . PRO A 1 639 ? 5.950 -30.106 53.919 1.00 44.78 639 PRO A C 1
ATOM 5135 O O . PRO A 1 639 ? 7.044 -29.914 53.392 1.00 44.78 639 PRO A O 1
ATOM 5138 N N . CYS A 1 640 ? 4.811 -30.014 53.224 1.00 41.16 640 CYS A N 1
ATOM 5139 C CA . CYS A 1 640 ? 4.753 -29.663 51.810 1.00 41.16 640 CYS A CA 1
ATOM 5140 C C . CYS A 1 640 ? 4.029 -28.323 51.606 1.00 41.16 640 CYS A C 1
ATOM 5142 O O . CYS A 1 640 ? 3.054 -28.045 52.308 1.00 41.16 640 CYS A O 1
ATOM 5144 N N . PRO A 1 641 ? 4.445 -27.505 50.625 1.00 41.66 641 PRO A N 1
ATOM 5145 C CA . PRO A 1 641 ? 3.734 -26.293 50.246 1.00 41.66 641 PRO A CA 1
ATOM 5146 C C . PRO A 1 641 ? 2.489 -26.683 49.434 1.00 41.66 641 PRO A C 1
ATOM 5148 O O . PRO A 1 641 ? 2.431 -26.470 48.223 1.00 41.66 641 PRO A O 1
ATOM 5151 N N . CYS A 1 642 ? 1.503 -27.338 50.054 1.00 46.31 642 CYS A N 1
ATOM 5152 C CA . CYS A 1 642 ? 0.256 -27.637 49.363 1.00 46.31 642 CYS A CA 1
ATOM 5153 C C . CYS A 1 642 ? -0.650 -26.400 49.379 1.00 46.31 642 CYS A C 1
ATOM 5155 O O . CYS A 1 642 ? -0.878 -25.764 50.408 1.00 46.31 642 CYS A O 1
ATOM 5157 N N . LYS A 1 643 ? -1.194 -26.073 48.202 1.00 43.94 643 LYS A N 1
ATOM 5158 C CA . LYS A 1 643 ? -2.062 -24.910 47.951 1.00 43.94 643 LYS A CA 1
ATOM 5159 C C . LYS A 1 643 ? -3.334 -24.865 48.815 1.00 43.94 643 LYS A C 1
ATOM 5161 O O . LYS A 1 643 ? -4.010 -23.847 48.838 1.00 43.94 643 LYS A O 1
ATOM 5166 N N . TRP A 1 644 ? -3.653 -25.944 49.527 1.00 44.19 644 TRP A N 1
ATOM 5167 C CA . TRP A 1 644 ? -4.838 -26.062 50.376 1.00 44.19 644 TRP A CA 1
ATOM 5168 C C . TRP A 1 644 ? -4.711 -25.277 51.685 1.00 44.19 644 TRP A C 1
ATOM 5170 O O . TRP A 1 644 ? -5.670 -24.647 52.109 1.00 44.19 644 TRP A O 1
ATOM 5180 N N . CYS A 1 645 ? -3.522 -25.244 52.296 1.00 45.94 645 CYS A N 1
ATOM 5181 C CA . CYS A 1 645 ? -3.303 -24.547 53.570 1.00 45.94 645 CYS A CA 1
ATOM 5182 C C . CYS A 1 645 ? -3.151 -23.021 53.422 1.00 45.94 645 CYS A C 1
ATOM 5184 O O . CYS A 1 645 ? -3.121 -22.314 54.422 1.00 45.94 645 CYS A O 1
ATOM 5186 N N . GLN A 1 646 ? -3.031 -22.513 52.189 1.00 44.59 646 GLN A N 1
ATOM 5187 C CA . GLN A 1 646 ? -2.955 -21.075 51.894 1.00 44.59 646 GLN A CA 1
ATOM 5188 C C . GLN A 1 646 ? -4.324 -20.447 51.593 1.00 44.59 646 GLN A C 1
ATOM 5190 O O . GLN A 1 646 ? -4.415 -19.228 51.464 1.00 44.59 646 GLN A O 1
ATOM 5195 N N . TYR A 1 647 ? -5.389 -21.250 51.501 1.00 45.03 647 TYR A N 1
ATOM 5196 C CA . TYR A 1 647 ? -6.750 -20.743 51.341 1.00 45.03 647 TYR A CA 1
ATOM 5197 C C . TYR A 1 647 ? -7.278 -20.222 52.686 1.00 45.03 647 TYR A C 1
ATOM 5199 O O . TYR A 1 647 ? -7.912 -20.948 53.449 1.00 45.03 647 TYR A O 1
ATOM 5207 N N . SER A 1 648 ? -7.021 -18.945 52.985 1.00 39.59 648 SER A N 1
ATOM 5208 C CA . SER A 1 648 ? -7.720 -18.242 54.062 1.00 39.59 648 SER A CA 1
ATOM 5209 C C . SER A 1 648 ? -9.175 -17.995 53.652 1.00 39.59 648 SER A C 1
ATOM 5211 O O . SER A 1 648 ? -9.466 -17.271 52.700 1.00 39.59 648 SER A O 1
ATOM 5213 N N . SER A 1 649 ? -10.092 -18.622 54.380 1.00 43.38 649 SER A N 1
ATOM 5214 C CA . SER A 1 649 ? -11.540 -18.611 54.181 1.00 43.38 649 SER A CA 1
ATOM 5215 C C . SER A 1 649 ? -12.194 -17.262 54.516 1.00 43.38 649 SER A C 1
ATOM 5217 O O . SER A 1 649 ? -12.843 -17.139 55.558 1.00 43.38 649 SER A O 1
ATOM 5219 N N . THR A 1 650 ? -12.063 -16.248 53.657 1.00 36.56 650 THR A N 1
ATOM 5220 C CA . THR A 1 650 ? -12.804 -14.979 53.845 1.00 36.56 650 THR A CA 1
ATOM 5221 C C . THR A 1 650 ? -13.555 -14.445 52.631 1.00 36.56 650 THR A C 1
ATOM 5223 O O . THR A 1 650 ? -14.382 -13.556 52.814 1.00 36.56 650 THR A O 1
ATOM 5226 N N . GLU A 1 651 ? -13.387 -14.994 51.428 1.00 40.22 651 GLU A N 1
ATOM 5227 C CA . GLU A 1 651 ? -14.195 -14.576 50.274 1.00 40.22 651 GLU A CA 1
ATOM 5228 C C . GLU A 1 651 ? -15.100 -15.720 49.809 1.00 40.22 651 GLU A C 1
ATOM 5230 O O . GLU A 1 651 ? -14.641 -16.752 49.324 1.00 40.22 651 GLU A O 1
ATOM 5235 N N . ASN A 1 652 ? -16.413 -15.552 50.004 1.00 40.41 652 ASN A N 1
ATOM 5236 C CA . ASN A 1 652 ? -17.424 -16.426 49.416 1.00 40.41 652 ASN A CA 1
ATOM 5237 C C . ASN A 1 652 ? -17.233 -16.423 47.892 1.00 40.41 652 ASN A C 1
ATOM 5239 O O . ASN A 1 652 ? -17.433 -15.391 47.253 1.00 40.41 652 ASN A O 1
ATOM 5243 N N . SER A 1 653 ? -16.917 -17.572 47.294 1.00 47.19 653 SER A N 1
ATOM 5244 C CA . SER A 1 653 ? -17.042 -17.758 45.848 1.00 47.19 653 SER A CA 1
ATOM 5245 C C . SER A 1 653 ? -18.532 -17.784 45.492 1.00 47.19 653 SER A C 1
ATOM 5247 O O . SER A 1 653 ? -19.157 -18.843 45.416 1.00 47.19 653 SER A O 1
ATOM 5249 N N . GLU A 1 654 ? -19.146 -16.609 45.362 1.00 54.03 654 GLU A N 1
ATOM 5250 C CA . GLU A 1 654 ? -20.570 -16.486 45.060 1.00 54.03 654 GLU A CA 1
ATOM 5251 C C . GLU A 1 654 ? -20.793 -16.710 43.555 1.00 54.03 654 GLU A C 1
ATOM 5253 O O . GLU A 1 654 ? -20.796 -15.789 42.736 1.00 54.03 654 GLU A O 1
ATOM 5258 N N . TYR A 1 655 ? -20.927 -17.980 43.168 1.00 62.31 655 TYR A N 1
ATOM 5259 C CA . TYR A 1 655 ? -21.265 -18.360 41.801 1.00 62.31 655 TYR A CA 1
ATOM 5260 C C . TYR A 1 655 ? -22.664 -17.879 41.421 1.00 62.31 655 TYR A C 1
ATOM 5262 O O . TYR A 1 655 ? -23.645 -18.087 42.139 1.00 62.31 655 TYR A O 1
ATOM 5270 N N . LYS A 1 656 ? -22.794 -17.321 40.215 1.00 65.56 656 LYS A N 1
ATOM 5271 C CA . LYS A 1 656 ? -24.101 -17.062 39.607 1.00 65.56 656 LYS A CA 1
ATOM 5272 C C . LYS A 1 656 ? -24.656 -18.373 39.064 1.00 65.56 656 LYS A C 1
ATOM 5274 O O . LYS A 1 656 ? -24.266 -18.821 37.986 1.00 65.56 656 LYS A O 1
ATOM 5279 N N . VAL A 1 657 ? -25.593 -18.971 39.793 1.00 71.25 657 VAL A N 1
ATOM 5280 C CA . VAL A 1 657 ? -26.239 -20.222 39.377 1.00 71.25 657 VAL A CA 1
ATOM 5281 C C . VAL A 1 657 ? -27.385 -19.945 38.399 1.00 71.25 657 VAL A C 1
ATOM 5283 O O . VAL A 1 657 ? -28.194 -19.027 38.573 1.00 71.25 657 VAL A O 1
ATOM 5286 N N . ARG A 1 658 ? -27.449 -20.740 37.333 1.00 76.25 658 ARG A N 1
ATOM 5287 C CA . ARG A 1 658 ? -28.488 -20.713 36.304 1.00 76.25 658 ARG A CA 1
ATOM 5288 C C . ARG A 1 658 ? -29.136 -22.086 36.215 1.00 76.25 658 ARG A C 1
ATOM 5290 O O . ARG A 1 658 ? -28.439 -23.077 36.048 1.00 76.25 658 ARG A O 1
ATOM 5297 N N . TYR A 1 659 ? -30.463 -22.135 36.285 1.00 77.31 659 TYR A N 1
ATOM 5298 C CA . TYR A 1 659 ? -31.219 -23.382 36.184 1.00 77.31 659 TYR A CA 1
ATOM 5299 C C . TYR A 1 659 ? -31.868 -23.501 34.806 1.00 77.31 659 TYR A C 1
ATOM 5301 O O . TYR A 1 659 ? -32.570 -22.582 34.363 1.00 77.31 659 TYR A O 1
ATOM 5309 N N . VAL A 1 660 ? -31.629 -24.626 34.133 1.00 80.69 660 VAL A N 1
ATOM 5310 C CA . VAL A 1 660 ? -32.064 -24.894 32.761 1.00 80.69 660 VAL A CA 1
ATOM 5311 C C . VAL A 1 660 ? -32.781 -26.241 32.686 1.00 80.69 660 VAL A C 1
ATOM 5313 O O . VAL A 1 660 ? -32.286 -27.254 33.167 1.00 80.69 660 VAL A O 1
ATOM 5316 N N . TYR A 1 661 ? -33.950 -26.246 32.050 1.00 81.81 661 TYR A N 1
ATOM 5317 C CA . TYR A 1 661 ? -34.731 -27.442 31.751 1.00 81.81 661 TYR A CA 1
ATOM 5318 C C . TYR A 1 661 ? -34.896 -27.597 30.240 1.00 81.81 661 TYR A C 1
ATOM 5320 O O . TYR A 1 661 ? -35.472 -26.723 29.583 1.00 81.81 661 TYR A O 1
ATOM 5328 N N . ILE A 1 662 ? -34.436 -28.722 29.705 1.00 80.62 662 ILE A N 1
ATOM 5329 C CA . ILE A 1 662 ? -34.520 -29.061 28.288 1.00 80.62 662 ILE A CA 1
ATOM 5330 C C . ILE A 1 662 ? -35.546 -30.184 28.093 1.00 80.62 662 ILE A C 1
ATOM 5332 O O . ILE A 1 662 ? -35.505 -31.208 28.774 1.00 80.62 662 ILE A O 1
ATOM 5336 N N . THR A 1 663 ? -36.502 -29.988 27.184 1.00 77.81 663 THR A N 1
ATOM 5337 C CA . THR A 1 663 ? -37.662 -30.875 27.004 1.00 77.81 663 THR A CA 1
ATOM 5338 C C . THR A 1 663 ? -37.879 -31.282 25.547 1.00 77.81 663 THR A C 1
ATOM 5340 O O . THR A 1 663 ? -37.418 -30.604 24.632 1.00 77.81 663 THR A O 1
ATOM 5343 N N . GLY A 1 664 ? -38.649 -32.352 25.335 1.00 67.81 664 GLY A N 1
ATOM 5344 C CA . GLY A 1 664 ? -39.072 -32.802 24.006 1.00 67.81 664 GLY A CA 1
ATOM 5345 C C . GLY A 1 664 ? -38.075 -33.730 23.317 1.00 67.81 664 GLY A C 1
ATOM 5346 O O . GLY A 1 664 ? -38.167 -33.921 22.119 1.00 67.81 664 GLY A O 1
ATOM 5347 N N . LEU A 1 665 ? -37.138 -34.324 24.056 1.00 69.06 665 LEU A N 1
ATOM 5348 C CA . LEU A 1 665 ? -36.052 -35.154 23.517 1.00 69.06 665 LEU A CA 1
ATOM 5349 C C . LEU A 1 665 ? -36.478 -36.592 23.125 1.00 69.06 665 LEU A C 1
ATOM 5351 O O . LEU A 1 665 ? -35.624 -37.460 22.982 1.00 69.06 665 LEU A O 1
ATOM 5355 N N . SER A 1 666 ? -37.782 -36.871 22.990 1.00 61.12 666 SER A N 1
ATOM 5356 C CA . SER A 1 666 ? -38.305 -38.190 22.589 1.00 61.12 666 SER A CA 1
ATOM 5357 C C . SER A 1 666 ? -38.551 -38.281 21.077 1.00 61.12 666 SER A C 1
ATOM 5359 O O . SER A 1 666 ? -38.917 -37.297 20.435 1.00 61.12 666 SER A O 1
ATOM 5361 N N . ASN A 1 667 ? -38.384 -39.483 20.512 1.00 52.25 667 ASN A N 1
ATOM 5362 C CA . ASN A 1 667 ? -38.500 -39.753 19.069 1.00 52.25 667 ASN A CA 1
ATOM 5363 C C . ASN A 1 667 ? -39.898 -39.504 18.460 1.00 52.25 667 ASN A C 1
ATOM 5365 O O . ASN A 1 667 ? -40.009 -39.460 17.237 1.00 52.25 667 ASN A O 1
ATOM 5369 N N . ASP A 1 668 ? -40.942 -39.306 19.272 1.00 48.47 668 ASP A N 1
ATOM 5370 C CA . ASP A 1 668 ? -42.311 -39.034 18.799 1.00 48.47 668 ASP A CA 1
ATOM 5371 C C . ASP A 1 668 ? -42.574 -37.546 18.505 1.00 48.47 668 ASP A C 1
ATOM 5373 O O . ASP A 1 668 ? -43.684 -37.156 18.131 1.00 48.47 668 ASP A O 1
ATOM 5377 N N . ALA A 1 669 ? -41.572 -36.681 18.678 1.00 47.62 669 ALA A N 1
ATOM 5378 C CA . ALA A 1 669 ? -41.725 -35.268 18.389 1.00 47.62 669 ALA A CA 1
ATOM 5379 C C . ALA A 1 669 ? -41.654 -34.980 16.872 1.00 47.62 669 ALA A C 1
ATOM 5381 O O . ALA A 1 669 ? -40.757 -35.470 16.180 1.00 47.62 669 ALA A O 1
ATOM 5382 N N . PRO A 1 670 ? -42.577 -34.166 16.322 1.00 40.78 670 PRO A N 1
ATOM 5383 C CA . PRO A 1 670 ? -42.624 -33.887 14.891 1.00 40.78 670 PRO A CA 1
ATOM 5384 C C . PRO A 1 670 ? -41.340 -33.191 14.418 1.00 40.78 670 PRO A C 1
ATOM 5386 O O . PRO A 1 670 ? -40.927 -32.177 14.982 1.00 40.78 670 PRO A O 1
ATOM 5389 N N . LYS A 1 671 ? -40.725 -33.721 13.350 1.00 42.78 671 LYS A N 1
ATOM 5390 C CA . LYS A 1 671 ? -39.557 -33.108 12.696 1.00 42.78 671 LYS A CA 1
ATOM 5391 C C . LYS A 1 671 ? -39.906 -31.686 12.218 1.00 42.78 671 LYS A C 1
ATOM 5393 O O . LYS A 1 671 ? -40.932 -31.527 11.550 1.00 42.78 671 LYS A O 1
ATOM 5398 N N . PRO A 1 672 ? -39.085 -30.658 12.512 1.00 43.66 672 PRO A N 1
ATOM 5399 C CA . PRO A 1 672 ? -39.374 -29.288 12.099 1.00 43.66 672 PRO A CA 1
ATOM 5400 C C . PRO A 1 672 ? -39.424 -29.149 10.574 1.00 43.66 672 PRO A C 1
ATOM 5402 O O . PRO A 1 672 ? -38.550 -29.630 9.855 1.00 43.66 672 PRO A O 1
ATOM 5405 N N . SER A 1 673 ? -40.440 -28.449 10.072 1.00 36.88 673 SER A N 1
ATOM 5406 C CA . SER A 1 673 ? -40.562 -28.101 8.659 1.00 36.88 673 SER A CA 1
ATOM 5407 C C . SER A 1 673 ? -39.728 -26.857 8.324 1.00 36.88 673 SER A C 1
ATOM 5409 O O . SER A 1 673 ? -40.059 -25.768 8.790 1.00 36.88 673 SER A O 1
ATOM 5411 N N . LYS A 1 674 ? -38.740 -27.031 7.438 1.00 34.81 674 LYS A N 1
ATOM 5412 C CA . LYS A 1 674 ? -37.959 -26.015 6.701 1.00 34.81 674 LYS A CA 1
ATOM 5413 C C . LYS A 1 674 ? -37.101 -25.037 7.524 1.00 34.81 674 LYS A C 1
ATOM 5415 O O . LYS A 1 674 ? -37.563 -24.315 8.402 1.00 34.81 674 LYS A O 1
ATOM 5420 N N . GLU A 1 675 ? -35.833 -24.994 7.121 1.00 41.00 675 GLU A N 1
ATOM 5421 C CA . GLU A 1 675 ? -34.726 -24.181 7.623 1.00 41.00 675 GLU A CA 1
ATOM 5422 C C . GLU A 1 675 ? -35.081 -22.695 7.788 1.00 41.00 675 GLU A C 1
ATOM 5424 O O . GLU A 1 675 ? -35.321 -21.963 6.827 1.00 41.00 675 GLU A O 1
ATOM 5429 N N . LYS A 1 676 ? -35.059 -22.234 9.041 1.00 30.05 676 LYS A N 1
ATOM 5430 C CA . LYS A 1 676 ? -34.818 -20.835 9.405 1.00 30.05 676 LYS A CA 1
ATOM 5431 C C . LYS A 1 676 ? -33.880 -20.821 10.604 1.00 30.05 676 LYS A C 1
ATOM 5433 O O . LYS A 1 676 ? -34.315 -21.018 11.735 1.00 30.05 676 LYS A O 1
ATOM 5438 N N . TYR A 1 677 ? -32.599 -20.568 10.355 1.00 30.56 677 TYR A N 1
ATOM 5439 C CA . TYR A 1 677 ? -31.619 -20.333 11.409 1.00 30.56 677 TYR A CA 1
ATOM 5440 C C . TYR A 1 677 ? -31.989 -19.056 12.176 1.00 30.56 677 TYR A C 1
ATOM 5442 O O . TYR A 1 677 ? -32.035 -17.961 11.617 1.00 30.56 677 TYR A O 1
ATOM 5450 N N . ARG A 1 678 ? -32.276 -19.188 13.471 1.00 29.12 678 ARG A N 1
ATOM 5451 C CA . ARG A 1 678 ? -32.354 -18.069 14.416 1.00 29.12 678 ARG A CA 1
ATOM 5452 C C . ARG A 1 678 ? -31.453 -18.391 15.585 1.00 29.12 678 ARG A C 1
ATOM 5454 O O . ARG A 1 678 ? -31.740 -19.364 16.264 1.00 29.12 678 ARG A O 1
ATOM 5461 N N . ALA A 1 679 ? -30.447 -17.561 15.859 1.00 28.97 679 ALA A N 1
ATOM 5462 C CA . ALA A 1 679 ? -29.736 -17.582 17.136 1.00 28.97 679 ALA A CA 1
ATOM 5463 C C . ALA A 1 679 ? -30.748 -17.653 18.296 1.00 28.97 679 ALA A C 1
ATOM 5465 O O . ALA A 1 679 ? -31.789 -16.985 18.244 1.00 28.97 679 ALA A O 1
ATOM 5466 N N . ALA A 1 680 ? -30.455 -18.444 19.331 1.00 33.53 680 ALA A N 1
ATOM 5467 C CA . ALA A 1 680 ? -31.224 -18.438 20.569 1.00 33.53 680 ALA A CA 1
ATOM 5468 C C . ALA A 1 680 ? -31.048 -17.071 21.251 1.00 33.53 680 ALA A C 1
ATOM 5470 O O . ALA A 1 680 ? -30.201 -16.878 22.117 1.00 33.53 680 ALA A O 1
ATOM 5471 N N . GLY A 1 681 ? -31.821 -16.083 20.801 1.00 33.47 681 GLY A N 1
ATOM 5472 C CA . GLY A 1 681 ? -31.977 -14.820 21.499 1.00 33.47 681 GLY A CA 1
ATOM 5473 C C . GLY A 1 681 ? -32.623 -15.053 22.862 1.00 33.47 681 GLY A C 1
ATOM 5474 O O . GLY A 1 681 ? -33.258 -16.085 23.100 1.00 33.47 681 GLY A O 1
ATOM 5475 N N . SER A 1 682 ? -32.475 -14.068 23.748 1.00 27.52 682 SER A N 1
ATOM 5476 C CA . SER A 1 682 ? -33.125 -14.024 25.058 1.00 27.52 682 SER A CA 1
ATOM 5477 C C . SER A 1 682 ? -34.580 -14.522 24.984 1.00 27.52 682 SER A C 1
ATOM 5479 O O . SER A 1 682 ? -35.280 -14.177 24.025 1.00 27.52 682 SER A O 1
ATOM 5481 N N . PRO A 1 683 ? -35.056 -15.313 25.966 1.00 29.61 683 PRO A N 1
ATOM 5482 C CA . PRO A 1 683 ? -36.331 -16.018 25.884 1.00 29.61 683 PRO A CA 1
ATOM 5483 C C . PRO A 1 683 ? -37.472 -15.109 25.416 1.00 29.61 683 PRO A C 1
ATOM 5485 O O . PRO A 1 683 ? -37.857 -14.170 26.113 1.00 29.61 683 PRO A O 1
ATOM 5488 N N . LYS A 1 684 ? -38.069 -15.409 24.256 1.00 30.62 684 LYS A N 1
ATOM 5489 C CA . LYS A 1 684 ? -39.338 -14.795 23.853 1.00 30.62 684 LYS A CA 1
ATOM 5490 C C . LYS A 1 684 ? -40.464 -15.391 24.695 1.00 30.62 684 LYS A C 1
ATOM 5492 O O . LYS A 1 684 ? -41.187 -16.280 24.259 1.00 30.62 684 LYS A O 1
ATOM 5497 N N . ARG A 1 685 ? -40.671 -14.853 25.895 1.00 31.27 685 ARG A N 1
ATOM 5498 C CA . ARG A 1 685 ? -42.027 -14.743 26.440 1.00 31.27 685 ARG A CA 1
ATOM 5499 C C . ARG A 1 685 ? -42.478 -13.307 26.270 1.00 31.27 685 ARG A C 1
ATOM 5501 O O . ARG A 1 685 ? -41.793 -12.392 26.705 1.00 31.27 685 ARG A O 1
ATOM 5508 N N . LYS A 1 686 ? -43.656 -13.141 25.662 1.00 33.03 686 LYS A N 1
ATOM 5509 C CA . LYS A 1 686 ? -44.496 -11.953 25.822 1.00 33.03 686 LYS A CA 1
ATOM 5510 C C . LYS A 1 686 ? -44.596 -11.636 27.317 1.00 33.03 686 LYS A C 1
ATOM 5512 O O . LYS A 1 686 ? -45.386 -12.245 28.029 1.00 33.03 686 LYS A O 1
ATOM 5517 N N . ILE A 1 687 ? -43.767 -10.718 27.777 1.00 30.64 687 ILE A N 1
ATOM 5518 C CA . ILE A 1 687 ? -43.946 -9.964 29.003 1.00 30.64 687 ILE A CA 1
ATOM 5519 C C . ILE A 1 687 ? -43.635 -8.550 28.544 1.00 30.64 687 ILE A C 1
ATOM 5521 O O . ILE A 1 687 ? -42.492 -8.245 28.208 1.00 30.64 687 ILE A O 1
ATOM 5525 N N . SER A 1 688 ? -44.672 -7.723 28.410 1.00 25.56 688 SER A N 1
ATOM 5526 C CA . SER A 1 688 ? -44.499 -6.275 28.323 1.00 25.56 688 SER A CA 1
ATOM 5527 C C . SER A 1 688 ? -43.490 -5.861 29.396 1.00 25.56 688 SER A C 1
ATOM 5529 O O . SER A 1 688 ? -43.603 -6.381 30.508 1.00 25.56 688 SER A O 1
ATOM 5531 N N . PRO A 1 689 ? -42.506 -4.995 29.106 1.00 25.48 689 PRO A N 1
ATOM 5532 C CA . PRO A 1 689 ? -41.502 -4.640 30.098 1.00 25.48 689 PRO A CA 1
ATOM 5533 C C . PRO A 1 689 ? -42.222 -4.095 31.340 1.00 25.48 689 PRO A C 1
ATOM 5535 O O . PRO A 1 689 ? -42.937 -3.097 31.223 1.00 25.48 689 PRO A O 1
ATOM 5538 N N . PRO A 1 690 ? -42.099 -4.723 32.525 1.00 27.67 690 PRO A N 1
ATOM 5539 C CA . PRO A 1 690 ? -42.436 -4.023 33.743 1.00 27.67 690 PRO A CA 1
ATOM 5540 C C . PRO A 1 690 ? -41.393 -2.923 33.896 1.00 27.67 690 PRO A C 1
ATOM 5542 O O . PRO A 1 690 ? -40.207 -3.135 33.626 1.00 27.67 690 PRO A O 1
ATOM 5545 N N . ALA A 1 691 ? -41.862 -1.749 34.296 1.00 27.78 691 ALA A N 1
ATOM 5546 C CA . ALA A 1 691 ? -41.040 -0.590 34.573 1.00 27.78 691 ALA A CA 1
ATOM 5547 C C . ALA A 1 691 ? -39.767 -0.945 35.364 1.00 27.78 691 ALA A C 1
ATOM 5549 O O . ALA A 1 691 ? -39.760 -1.836 36.215 1.00 27.78 691 ALA A O 1
ATOM 5550 N N . VAL A 1 692 ? -38.705 -0.206 35.040 1.00 35.00 692 VAL A N 1
ATOM 5551 C CA . VAL A 1 692 ? -37.457 -0.010 35.787 1.00 35.00 692 VAL A CA 1
ATOM 5552 C C . VAL A 1 692 ? -37.610 -0.414 37.267 1.00 35.00 692 VAL A C 1
ATOM 5554 O O . VAL A 1 692 ? -38.247 0.317 38.017 1.00 35.00 692 VAL A O 1
ATOM 5557 N N . ASN A 1 693 ? -37.059 -1.587 37.636 1.00 31.59 693 ASN A N 1
ATOM 5558 C CA . ASN A 1 693 ? -36.911 -2.197 38.985 1.00 31.59 693 ASN A CA 1
ATOM 5559 C C . ASN A 1 693 ? -37.508 -3.614 39.167 1.00 31.59 693 ASN A C 1
ATOM 5561 O O . ASN A 1 693 ? -38.304 -3.848 40.074 1.00 31.59 693 ASN A O 1
ATOM 5565 N N . SER A 1 694 ? -37.046 -4.626 38.419 1.00 27.50 694 SER A N 1
ATOM 5566 C CA . SER A 1 694 ? -37.121 -6.009 38.933 1.00 27.50 694 SER A CA 1
ATOM 5567 C C . SER A 1 694 ? -35.908 -6.856 38.530 1.00 27.50 694 SER A C 1
ATOM 5569 O O . SER A 1 694 ? -35.699 -7.178 37.363 1.00 27.50 694 SER A O 1
ATOM 5571 N N . LYS A 1 695 ? -35.085 -7.239 39.517 1.00 33.50 695 LYS A N 1
ATOM 5572 C CA . LYS A 1 695 ? -34.141 -8.356 39.386 1.00 33.50 695 LYS A CA 1
ATOM 5573 C C . LYS A 1 695 ? -34.975 -9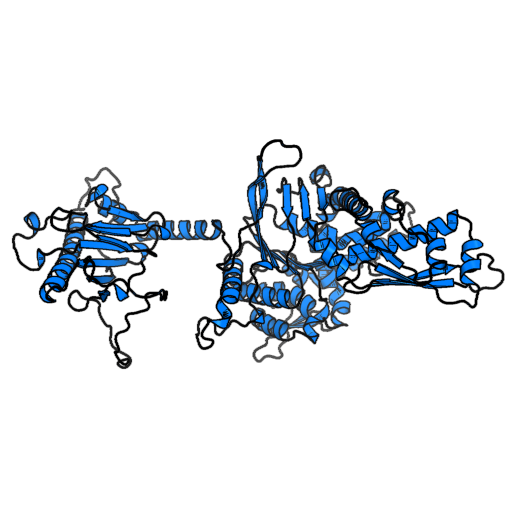.630 39.223 1.00 33.50 695 LYS A C 1
ATOM 5575 O O . LYS A 1 695 ? -35.537 -10.132 40.193 1.00 33.50 695 LYS A O 1
ATOM 5580 N N . VAL A 1 696 ? -35.101 -10.155 38.006 1.00 39.97 696 VAL A N 1
ATOM 5581 C CA . VAL A 1 696 ? -35.638 -11.508 37.811 1.00 39.97 696 VAL A CA 1
ATOM 5582 C C . VAL A 1 696 ? -34.530 -12.491 38.191 1.00 39.97 696 VAL A C 1
ATOM 5584 O O . VAL A 1 696 ? -33.643 -12.787 37.394 1.00 39.97 696 VAL A O 1
ATOM 5587 N N . GLU A 1 697 ? -34.538 -12.945 39.441 1.00 47.28 697 GLU A N 1
ATOM 5588 C CA . GLU A 1 697 ? -33.596 -13.952 39.935 1.00 47.28 697 GLU A CA 1
ATOM 5589 C C . GLU A 1 697 ? -33.904 -15.328 39.324 1.00 47.28 697 GLU A C 1
ATOM 5591 O O . GLU A 1 697 ? -35.046 -15.796 39.337 1.00 47.28 697 GLU A O 1
ATOM 5596 N N . ASN A 1 698 ? -32.872 -15.964 38.759 1.00 62.12 698 ASN A N 1
ATOM 5597 C CA . ASN A 1 698 ? -32.922 -17.342 38.277 1.00 62.12 698 ASN A CA 1
ATOM 5598 C C . ASN A 1 698 ? -32.777 -18.267 39.494 1.00 62.12 698 ASN A C 1
ATOM 5600 O O . ASN A 1 698 ? -31.702 -18.345 40.081 1.00 62.12 698 ASN A O 1
ATOM 5604 N N . THR A 1 699 ? -33.869 -18.919 39.886 1.00 72.81 699 THR A N 1
ATOM 5605 C CA . THR A 1 699 ? -33.936 -19.850 41.024 1.00 72.81 699 THR A CA 1
ATOM 5606 C C . THR A 1 699 ? -34.474 -21.203 40.549 1.00 72.81 699 THR A C 1
ATOM 5608 O O . THR A 1 699 ? -35.083 -21.258 39.474 1.00 72.81 699 THR A O 1
ATOM 5611 N N . PRO A 1 700 ? -34.349 -22.295 41.328 1.00 70.94 700 PRO A N 1
ATOM 5612 C CA . PRO A 1 700 ? -34.929 -23.588 40.949 1.00 70.94 700 PRO A CA 1
ATOM 5613 C C . PRO A 1 700 ? -36.440 -23.529 40.674 1.00 70.94 700 PRO A C 1
ATOM 5615 O O . PRO A 1 700 ? -36.972 -24.336 39.919 1.00 70.94 700 PRO A O 1
ATOM 5618 N N . ASP A 1 701 ? -37.153 -22.562 41.261 1.00 71.25 701 ASP A N 1
ATOM 5619 C CA . ASP A 1 701 ? -38.587 -22.342 41.047 1.00 71.25 701 ASP A CA 1
ATOM 5620 C C . ASP A 1 701 ? -38.887 -21.490 39.783 1.00 71.25 701 ASP A C 1
ATOM 5622 O O . ASP A 1 701 ? -40.021 -21.504 39.273 1.00 71.25 701 ASP A O 1
ATOM 5626 N N . ARG A 1 702 ? -37.877 -20.778 39.250 1.00 68.56 702 ARG A N 1
ATOM 5627 C CA . ARG A 1 702 ? -37.917 -19.855 38.094 1.00 68.56 702 ARG A CA 1
ATOM 5628 C C . ARG A 1 702 ? -36.797 -20.149 37.070 1.00 68.56 702 ARG A C 1
ATOM 5630 O O . ARG A 1 702 ? -36.017 -19.266 36.721 1.00 68.56 702 ARG A O 1
ATOM 5637 N N . PHE A 1 703 ? -36.755 -21.385 36.573 1.00 71.81 703 PHE A N 1
ATOM 5638 C CA . PHE A 1 703 ? -35.766 -21.870 35.599 1.00 71.81 703 PHE A CA 1
ATOM 5639 C C . PHE A 1 703 ? -36.075 -21.485 34.138 1.00 71.81 703 PHE A C 1
ATOM 5641 O O . PHE A 1 703 ? -37.230 -21.247 33.764 1.00 71.81 703 PHE A O 1
ATOM 5648 N N . ALA A 1 704 ? -35.042 -21.482 33.288 1.00 73.94 704 ALA A N 1
ATOM 5649 C CA . ALA A 1 704 ? -35.176 -21.331 31.838 1.00 73.94 704 ALA A CA 1
ATOM 5650 C C . ALA A 1 704 ? -35.602 -22.662 31.197 1.00 73.94 704 ALA A C 1
ATOM 5652 O O . ALA A 1 704 ? -35.034 -23.705 31.505 1.00 73.94 704 ALA A O 1
ATOM 5653 N N . LYS A 1 705 ? -36.603 -22.638 30.309 1.00 75.31 705 LYS A N 1
ATOM 5654 C CA . LYS A 1 705 ? -37.126 -23.834 29.632 1.00 75.31 705 LYS A CA 1
ATOM 5655 C C . LYS A 1 705 ? -36.851 -23.766 28.130 1.00 75.31 705 LYS A C 1
ATOM 5657 O O . LYS A 1 705 ? -37.317 -22.824 27.495 1.00 75.31 705 LYS A O 1
ATOM 5662 N N . PHE A 1 706 ? -36.203 -24.792 27.582 1.00 73.38 706 PHE A N 1
ATOM 5663 C CA . PHE A 1 706 ? -35.943 -24.952 26.149 1.00 73.38 706 PHE A CA 1
ATOM 5664 C C . PHE A 1 706 ? -36.586 -26.246 25.631 1.00 73.38 706 PHE A C 1
ATOM 5666 O O . PHE A 1 706 ? -36.293 -27.330 26.123 1.00 73.38 706 PHE A O 1
ATOM 5673 N N . GLY A 1 707 ? -37.508 -26.138 24.676 1.00 69.81 707 GLY A N 1
ATOM 5674 C CA . GLY A 1 707 ? -37.990 -27.270 23.872 1.00 69.81 707 GLY A CA 1
ATOM 5675 C C . GLY A 1 707 ? -37.210 -27.453 22.566 1.00 69.81 707 GLY A C 1
ATOM 5676 O O . GLY A 1 707 ? -36.355 -26.624 22.247 1.00 69.81 707 GLY A O 1
ATOM 5677 N N . LEU A 1 708 ? -37.540 -28.500 21.800 1.00 64.38 708 LEU A N 1
ATOM 5678 C CA . LEU A 1 708 ? -36.975 -28.786 20.470 1.00 64.38 708 LEU A CA 1
ATOM 5679 C C . LEU A 1 708 ? -37.018 -27.593 19.511 1.00 64.38 708 LEU A C 1
ATOM 5681 O O . LEU A 1 708 ? -36.123 -27.416 18.697 1.00 64.38 708 LEU A O 1
ATOM 5685 N N . GLU A 1 709 ? -38.035 -26.743 19.623 1.00 59.78 709 GLU A N 1
ATOM 5686 C CA . GLU A 1 709 ? -38.186 -25.524 18.828 1.00 59.78 709 GLU A CA 1
ATOM 5687 C C . GLU A 1 709 ? -37.070 -24.486 19.050 1.00 59.78 709 GLU A C 1
ATOM 5689 O O . GLU A 1 709 ? -36.956 -23.530 18.285 1.00 59.78 709 GLU A O 1
ATOM 5694 N N . HIS A 1 710 ? -36.259 -24.660 20.096 1.00 61.09 710 HIS A N 1
ATOM 5695 C CA . HIS A 1 710 ? -35.094 -23.829 20.398 1.00 61.09 710 HIS A CA 1
ATOM 5696 C C . HIS A 1 710 ? -33.768 -24.499 20.008 1.00 61.09 710 HIS A C 1
ATOM 5698 O O . HIS A 1 710 ? -32.711 -23.921 20.258 1.00 61.09 710 HIS A O 1
ATOM 5704 N N . MET A 1 711 ? -33.811 -25.713 19.454 1.00 63.81 711 MET A N 1
ATOM 5705 C CA . MET A 1 711 ? -32.635 -26.495 19.083 1.00 63.81 711 MET A CA 1
ATOM 5706 C C . MET A 1 711 ? -32.352 -26.387 17.588 1.00 63.81 711 MET A C 1
ATOM 5708 O O . MET A 1 711 ? -33.266 -26.313 16.768 1.00 63.81 711 MET A O 1
ATOM 5712 N N . PHE A 1 712 ? -31.067 -26.400 17.246 1.00 59.25 712 PHE A N 1
ATOM 5713 C CA . PHE A 1 712 ? -30.592 -26.547 15.875 1.00 59.25 712 PHE A CA 1
ATOM 5714 C C . PHE A 1 712 ? -30.299 -28.028 15.640 1.00 59.25 712 PHE A C 1
ATOM 5716 O O . PHE A 1 712 ? -29.705 -28.664 16.513 1.00 59.25 712 PHE A O 1
ATOM 5723 N N . PHE A 1 713 ? -30.745 -28.562 14.506 1.00 50.72 713 PHE A N 1
ATOM 5724 C CA . PHE A 1 713 ? -30.512 -29.949 14.107 1.00 50.72 713 PHE A CA 1
ATOM 5725 C C . PHE A 1 713 ? -29.417 -30.034 13.056 1.00 50.72 713 PHE A C 1
ATOM 5727 O O . PHE A 1 713 ? -29.394 -29.133 12.184 1.00 50.72 713 PHE A O 1
#

Secondary structure (DSSP, 8-state):
-EEEEEEETTEEEEEE---SEEEEEE-TTSSHHHHHHHHHHHHHHHHHHHHHTTT-TTTS-----HHHHTTSSS-EEETHHHH--TTS--HHHHHHHHHHHHHHTTHHHHTTS-GGGGTT-EEEEE--HHHHHHHHH--EEEEEEEES-S--SSS---EEEEEEEE-TT-SEEEEEE---TTTHHHHHHTS-HHHHHHHHHHHHHHHHHHHHHHHSPPEEEE-TTHHHHHHTHHHHHHHHHHHHHHHHHHHTT----SSSHHHHTTT-SSSS---TT--SS-HHHHHHHHHHHTHHHHTTS--HHHHH-HHHHHHHHHHHSEEEEEETTEEEEEESSS---EEESTTS-HHHHTTHHHHHIIIII--TT-EEEEE-TTTT--HHHHHHHHHHHHHHHHTT-EEEEEE--HHHHHHHHHHHHHHHHGGGS-TT-TTTTT--GGG---GGGEEEEEEEEEEE--TT-SS-EEEEEEEEPPEETTEE--THHHHHHHHHHHHHHHHHHTTHHHHHHHHHS-TTSEEE-SSTTT-EEEEE---SS---EEEEE-SPPTT-EEEEHHHH---HHHH-S-SGGGPPPSEEEEETTTTEEEEEEEESS---HHHHHHHHHHHHHHHHHHHHHHHHHHHT--SS---S--TTTT--S-S----EEEEEEEE--STTSPPPPS-------S---------S-------TTS-EEE-GGG---